Protein AF-A0A9P5THM3-F1 (afdb_monomer)

Foldseek 3Di:
DDDDDDDDDDDDDDDADFWDDPDPPDGDDDDDDDDDDDDDDDDDDDDDDDDDPPPVVCVVVPPPPDDPDPQQQAEDPPAACPPDPQQFAWEDAPSYIGGGHLVLCVLFPVVNVQQVVLCVPPNGADPVRHRYDPDQHPLLVVLSVCVSPPDPCRLVDQDDLVNLVSLLSPCVVCVVRVRVVSVVVSLVSLLVNLVPLVRLLPDALVSLLVSLVSCVVSVSLVSNLSSLVSVLVSLVVVHPHQLVSLQVSLCVVQPVVVVVPPPPDPDVPCVSVNLSSLLSNLSSLLSQLVVQQVVQPPPPPPPDDDDCPPDPDRRRRHDPPDDPLSVLLSVQLQSLQLVVLVVCLVDPDQQDDDPPDDPCCCVVFARVLRVVVSNVLCPDPVLVPDRSNNNLVNLVSSLVSLVVDPCCVDPRHDPRSSVRSSVVSVVVSVVCSSCSSVSRDDPD

Solvent-accessible surface area (backbone atoms only — not comparable to full-atom values): 26745 Å² total; per-residue (Å²): 138,87,86,83,90,86,82,88,80,83,79,81,81,71,90,77,86,85,80,64,73,81,54,101,86,44,87,61,82,79,82,80,85,75,91,84,84,84,85,77,89,79,86,81,83,88,80,87,93,85,81,78,79,77,63,68,82,61,61,81,78,67,80,80,79,72,79,85,66,89,72,82,68,40,70,41,91,86,54,44,49,81,86,43,80,74,37,61,36,24,37,29,37,87,63,34,36,34,32,39,47,64,80,68,39,72,78,33,66,61,61,44,53,51,49,53,49,43,36,72,77,71,40,76,45,34,95,92,48,42,44,70,64,83,87,61,50,63,63,25,49,50,28,44,50,44,68,72,68,54,49,72,66,67,74,68,45,84,77,48,74,67,58,52,50,34,42,52,27,32,42,52,44,22,65,77,60,71,24,64,70,59,32,49,51,41,52,53,49,52,39,54,53,61,67,37,61,69,50,59,73,68,48,50,67,65,55,50,48,55,51,48,52,48,26,60,77,71,66,34,60,72,52,38,53,54,51,46,54,52,51,44,50,44,44,72,68,66,44,95,61,68,37,62,60,48,33,55,55,18,44,59,68,65,45,54,72,78,74,74,60,82,76,74,74,88,57,94,82,48,64,68,58,42,54,52,29,37,45,39,26,14,47,21,51,51,45,45,49,50,58,42,55,62,70,65,52,74,73,88,81,71,90,71,81,93,75,90,69,96,72,77,65,85,69,78,69,75,66,88,87,54,51,72,69,53,49,52,26,48,56,44,23,45,51,44,32,28,53,48,39,54,50,48,61,77,46,66,78,83,63,50,82,27,92,89,50,54,70,65,55,36,65,70,33,29,44,52,40,48,48,53,51,47,50,53,52,63,68,33,68,74,52,65,70,48,60,59,51,46,42,64,60,47,48,52,49,50,42,53,50,57,68,68,31,63,56,49,71,40,94,40,20,57,66,58,26,45,53,44,34,50,47,53,44,52,52,48,44,50,54,51,60,68,45,35,33,66,43,44,51,87,83,123

Organism: Gymnopilus junonius (NCBI:txid109634)

Secondary structure (DSSP, 8-state):
-PPPP---------------EEETTEEPPPP-----------PPPP------SSSSSSSSSSS---------PEEEEEEE-SS-SS--EEEEETTEEEEE-GGGGGG-HHHHHHHHHHHHHH-S--TTS-EE-SS--HHHHHHHHHHHH--HHHHHSPP-HHHHHHHHHHHHHHHHTT-HHHHHHHHHHHHHHHH-HHHHHH--HHHHHHHHHHHHHTT-HHHHHHHHHHHHHHHHTT-S--HHHHHHHHHHHH-GGGGS-TTS---TT-HHHHHHHHHHHHHHHHHHHHHHHHHHS--TT--------S---------TTS-HHHHHHHHHHHHHHHHHHHHHHHSPPPPPPPTTS-HHHIIIIIHHHHHHHHHHHHTSHHHHTS-TT-HHHHHHHHHHHHHH-HHHHTTTS-HHHHHHHHHHHHHHHHHHHHTGGGGTS---

Structure (mmCIF, N/CA/C/O backbone):
data_AF-A0A9P5THM3-F1
#
_entry.id   AF-A0A9P5THM3-F1
#
loop_
_atom_site.group_PDB
_atom_site.id
_atom_site.type_symbol
_atom_site.label_atom_id
_atom_site.label_alt_id
_atom_site.label_comp_id
_atom_site.label_asym_id
_atom_site.label_entity_id
_atom_site.label_seq_id
_atom_site.pdbx_PDB_ins_code
_atom_site.Cartn_x
_atom_site.Cartn_y
_atom_site.Cartn_z
_atom_site.occupancy
_atom_site.B_iso_or_equiv
_atom_site.auth_seq_id
_atom_site.auth_comp_id
_atom_site.auth_asym_id
_atom_site.auth_atom_id
_atom_site.pdbx_PDB_model_num
ATOM 1 N N . MET A 1 1 ? 30.909 -24.709 32.348 1.00 41.38 1 MET A N 1
ATOM 2 C CA . MET A 1 1 ? 29.816 -25.467 31.708 1.00 41.38 1 MET A CA 1
ATOM 3 C C . MET A 1 1 ? 29.179 -24.579 30.653 1.00 41.38 1 MET A C 1
ATOM 5 O O . MET A 1 1 ? 28.672 -23.537 31.047 1.00 41.38 1 MET A O 1
ATOM 9 N N . PRO A 1 2 ? 29.253 -24.905 29.354 1.00 40.16 2 PRO A N 1
ATOM 10 C CA . PRO A 1 2 ? 28.507 -24.186 28.331 1.00 40.16 2 PRO A CA 1
ATOM 11 C C . PRO A 1 2 ? 27.226 -24.954 27.977 1.00 40.16 2 PRO A C 1
ATOM 13 O O . PRO A 1 2 ? 27.255 -26.171 27.797 1.00 40.16 2 PRO A O 1
ATOM 16 N N . VAL A 1 3 ? 26.105 -24.239 27.898 1.00 42.16 3 VAL A N 1
ATOM 17 C CA . VAL A 1 3 ? 24.804 -24.768 27.472 1.00 42.16 3 VAL A CA 1
ATOM 18 C C . VAL A 1 3 ? 24.571 -24.313 26.034 1.00 42.16 3 VAL A C 1
ATOM 20 O O . VAL A 1 3 ? 24.530 -23.117 25.759 1.00 42.16 3 VAL A O 1
ATOM 23 N N . SER A 1 4 ? 24.455 -25.269 25.116 1.00 40.44 4 SER A N 1
ATOM 24 C CA . SER A 1 4 ? 23.992 -25.054 23.742 1.00 40.44 4 SER A CA 1
ATOM 25 C C . SER A 1 4 ? 22.476 -25.258 23.677 1.00 40.44 4 SER A C 1
ATOM 27 O O . SER A 1 4 ? 21.995 -26.206 24.299 1.00 40.44 4 SER A O 1
ATOM 29 N N . PRO A 1 5 ? 21.720 -24.480 22.885 1.00 49.59 5 PRO A N 1
ATOM 30 C CA . PRO A 1 5 ? 20.375 -24.867 22.500 1.00 49.59 5 PRO A CA 1
ATOM 31 C C . PRO A 1 5 ? 20.381 -25.437 21.077 1.00 49.59 5 PRO A C 1
ATOM 33 O O . PRO A 1 5 ? 20.721 -24.765 20.105 1.00 49.59 5 PRO A O 1
ATOM 36 N N . SER A 1 6 ? 19.988 -26.700 20.971 1.00 38.75 6 SER A N 1
ATOM 37 C CA . SER A 1 6 ? 19.608 -27.375 19.736 1.00 38.75 6 SER A CA 1
ATOM 38 C C . SER A 1 6 ? 18.081 -27.426 19.659 1.00 38.75 6 SER A C 1
ATOM 40 O O . SER A 1 6 ? 17.437 -28.130 20.433 1.00 38.75 6 SER A O 1
ATOM 42 N N . SER A 1 7 ? 17.492 -26.694 18.714 1.00 33.75 7 SER A N 1
ATOM 43 C CA . SER A 1 7 ? 16.074 -26.802 18.355 1.00 33.75 7 SER A CA 1
ATOM 44 C C . SER A 1 7 ? 15.938 -27.133 16.867 1.00 33.75 7 SER A C 1
ATOM 46 O O . SER A 1 7 ? 15.854 -26.275 15.993 1.00 33.75 7 SER A O 1
ATOM 48 N N . SER A 1 8 ? 15.925 -28.430 16.569 1.00 32.31 8 SER A N 1
ATOM 49 C CA . SER A 1 8 ? 15.575 -28.987 15.264 1.00 32.31 8 SER A CA 1
ATOM 50 C C . SER A 1 8 ? 14.052 -29.128 15.150 1.00 32.31 8 SER A C 1
ATOM 52 O O . SER A 1 8 ? 13.457 -30.099 15.613 1.00 32.31 8 SER A O 1
ATOM 54 N N . GLY A 1 9 ? 13.410 -28.141 14.522 1.00 33.41 9 GLY A N 1
ATOM 55 C CA . GLY A 1 9 ? 12.002 -28.205 14.127 1.00 33.41 9 GLY A CA 1
ATOM 56 C C . GLY A 1 9 ? 11.819 -29.014 12.839 1.00 33.41 9 GLY A C 1
ATOM 57 O O . GLY A 1 9 ? 12.205 -28.574 11.759 1.00 33.41 9 GLY A O 1
ATOM 58 N N . LEU A 1 10 ? 11.218 -30.201 12.947 1.00 33.00 10 LEU A N 1
ATOM 59 C CA . LEU A 1 10 ? 10.787 -31.020 11.810 1.00 33.00 10 LEU A CA 1
ATOM 60 C C . LEU A 1 10 ? 9.528 -30.415 11.168 1.00 33.00 10 LEU A C 1
ATOM 62 O O . LEU A 1 10 ? 8.414 -30.626 11.647 1.00 33.00 10 LEU A O 1
ATOM 66 N N . PHE A 1 11 ? 9.688 -29.701 10.053 1.00 31.47 11 PHE A N 1
ATOM 67 C CA . PHE A 1 11 ? 8.564 -29.315 9.200 1.00 31.47 11 PHE A CA 1
ATOM 68 C C . PHE A 1 11 ? 8.088 -30.520 8.379 1.00 31.47 11 PHE A C 1
ATOM 70 O O . PHE A 1 11 ? 8.817 -31.064 7.549 1.00 31.47 11 PHE A O 1
ATOM 77 N N . ARG A 1 12 ? 6.836 -30.939 8.596 1.00 31.58 12 ARG A N 1
ATOM 78 C CA . ARG A 1 12 ? 6.149 -31.904 7.729 1.00 31.58 12 ARG A CA 1
ATOM 79 C C . ARG A 1 12 ? 5.820 -31.230 6.395 1.00 31.58 12 ARG A C 1
ATOM 81 O O . ARG A 1 12 ? 4.985 -30.332 6.349 1.00 31.58 12 ARG A O 1
ATOM 88 N N . SER A 1 13 ? 6.444 -31.684 5.310 1.00 34.50 13 SER A N 1
ATOM 89 C CA . SER A 1 13 ? 6.093 -31.256 3.954 1.00 34.50 13 SER A CA 1
ATOM 90 C C . SER A 1 13 ? 4.718 -31.811 3.568 1.00 34.50 13 SER A C 1
ATOM 92 O O . SER A 1 13 ? 4.553 -33.025 3.427 1.00 34.50 13 SER A O 1
ATOM 94 N N . GLY A 1 14 ? 3.730 -30.935 3.394 1.00 42.91 14 GLY A N 1
ATOM 95 C CA . GLY A 1 14 ? 2.465 -31.291 2.752 1.00 42.91 14 GLY A CA 1
ATOM 96 C C . GLY A 1 14 ? 2.653 -31.615 1.259 1.00 42.91 14 GLY A C 1
ATOM 97 O O . GLY A 1 14 ? 3.683 -31.265 0.676 1.00 42.91 14 GLY A O 1
ATOM 98 N N . PRO A 1 15 ? 1.682 -32.290 0.619 1.00 41.41 15 PRO A N 1
ATOM 99 C CA . PRO A 1 15 ? 1.756 -32.634 -0.798 1.00 41.41 15 PRO A CA 1
ATOM 100 C C . PRO A 1 15 ? 1.803 -31.366 -1.665 1.00 41.41 15 PRO A C 1
ATOM 102 O O . PRO A 1 15 ? 0.832 -30.618 -1.755 1.00 41.41 15 PRO A O 1
ATOM 105 N N . THR A 1 16 ? 2.940 -31.128 -2.320 1.00 40.31 16 THR A N 1
ATOM 106 C CA . THR A 1 16 ? 3.125 -30.023 -3.266 1.00 40.31 16 THR A CA 1
ATOM 107 C C . THR A 1 16 ? 2.468 -30.363 -4.604 1.00 40.31 16 THR A C 1
ATOM 109 O O . THR A 1 16 ? 2.769 -31.384 -5.229 1.00 40.31 16 THR A O 1
ATOM 112 N N . ARG A 1 17 ? 1.539 -29.512 -5.058 1.00 46.97 17 ARG A N 1
ATOM 113 C CA . ARG A 1 17 ? 0.965 -29.609 -6.408 1.00 46.97 17 ARG A CA 1
ATOM 114 C C . ARG A 1 17 ? 2.044 -29.247 -7.428 1.00 46.97 17 ARG A C 1
ATOM 116 O O . ARG A 1 17 ? 2.772 -28.277 -7.245 1.00 46.97 17 ARG A O 1
ATOM 123 N N . LYS A 1 18 ? 2.167 -30.051 -8.485 1.00 46.03 18 LYS A N 1
ATOM 124 C CA . LYS A 1 18 ? 3.193 -29.897 -9.522 1.00 46.03 18 LYS A CA 1
ATOM 125 C C . LYS A 1 18 ? 2.528 -29.455 -10.818 1.00 46.03 18 LYS A C 1
ATOM 127 O O . LYS A 1 18 ? 1.709 -30.194 -11.355 1.00 46.03 18 LYS A O 1
ATOM 132 N N . PHE A 1 19 ? 2.920 -28.293 -11.324 1.00 47.31 19 PHE A N 1
ATOM 133 C CA . PHE A 1 19 ? 2.606 -27.853 -12.680 1.00 47.31 19 PHE A CA 1
ATOM 134 C C . PHE A 1 19 ? 3.875 -27.983 -13.527 1.00 47.31 19 PHE A C 1
ATOM 136 O O . PHE A 1 19 ? 4.963 -27.626 -13.074 1.00 47.31 19 PHE A O 1
ATOM 143 N N . ILE A 1 20 ? 3.755 -28.553 -14.727 1.00 47.78 20 ILE A N 1
ATOM 144 C CA . ILE A 1 20 ? 4.859 -28.674 -15.684 1.00 47.78 20 ILE A CA 1
ATOM 145 C C . ILE A 1 20 ? 4.462 -27.866 -16.915 1.00 47.78 20 ILE A C 1
ATOM 147 O O . ILE A 1 20 ? 3.544 -28.250 -17.635 1.00 47.78 20 ILE A O 1
ATOM 151 N N . ILE A 1 21 ? 5.147 -26.748 -17.139 1.00 46.00 21 ILE A N 1
ATOM 152 C CA . ILE A 1 21 ? 5.031 -25.967 -18.371 1.00 46.00 21 ILE A CA 1
ATOM 153 C C . ILE A 1 21 ? 6.048 -26.558 -19.348 1.00 46.00 21 ILE A C 1
ATOM 155 O O . ILE A 1 21 ? 7.246 -26.555 -19.065 1.00 46.00 21 ILE A O 1
ATOM 159 N N . VAL A 1 22 ? 5.560 -27.145 -20.442 1.00 47.09 22 VAL A N 1
ATOM 160 C CA . VAL A 1 22 ? 6.394 -27.871 -21.416 1.00 47.09 22 VAL A CA 1
ATOM 161 C C . VAL A 1 22 ? 6.761 -26.979 -22.612 1.00 47.09 22 VAL A C 1
ATOM 163 O O . VAL A 1 22 ? 7.836 -27.163 -23.173 1.00 47.09 22 VAL A O 1
ATOM 166 N N . ASP A 1 23 ? 5.941 -25.971 -22.947 1.00 42.91 23 ASP A N 1
ATOM 167 C CA . ASP A 1 23 ? 6.238 -24.915 -23.928 1.00 42.91 23 ASP A CA 1
ATOM 168 C C . ASP A 1 23 ? 5.268 -23.711 -23.823 1.00 42.91 23 ASP A C 1
ATOM 170 O O . ASP A 1 23 ? 4.337 -23.706 -23.015 1.00 42.91 23 ASP A O 1
ATOM 174 N N . ALA A 1 24 ? 5.503 -22.700 -24.672 1.00 42.41 24 ALA A N 1
ATOM 175 C CA . ALA A 1 24 ? 4.764 -21.443 -24.823 1.00 42.41 24 ALA A CA 1
ATOM 176 C C . ALA A 1 24 ? 3.246 -21.563 -25.067 1.00 42.41 24 ALA A C 1
ATOM 178 O O . ALA A 1 24 ? 2.521 -20.575 -24.928 1.00 42.41 24 ALA A O 1
ATOM 179 N N . HIS A 1 25 ? 2.751 -22.731 -25.480 1.00 38.75 25 HIS A N 1
ATOM 180 C CA . HIS A 1 25 ? 1.379 -22.896 -25.965 1.00 38.75 25 HIS A CA 1
ATOM 181 C C . HIS A 1 25 ? 0.631 -24.064 -25.315 1.00 38.75 25 HIS A C 1
ATOM 183 O O . HIS A 1 25 ? -0.520 -24.317 -25.669 1.00 38.75 25 HIS A O 1
ATOM 189 N N . THR A 1 26 ? 1.226 -24.743 -24.329 1.00 47.81 26 THR A N 1
ATOM 190 C CA . THR A 1 26 ? 0.615 -25.937 -23.737 1.00 47.81 26 THR A CA 1
ATOM 191 C C . THR A 1 26 ? 0.700 -25.944 -22.209 1.00 47.81 26 THR A C 1
ATOM 193 O O . THR A 1 26 ? 1.660 -26.439 -21.617 1.00 47.81 26 THR A O 1
ATOM 196 N N . ILE A 1 27 ? -0.363 -25.477 -21.545 1.00 47.25 27 ILE A N 1
ATOM 197 C CA . ILE A 1 27 ? -0.626 -25.805 -20.136 1.00 47.25 27 ILE A CA 1
ATOM 198 C C . ILE A 1 27 ? -1.415 -27.119 -20.128 1.00 47.25 27 ILE A C 1
ATOM 200 O O . ILE A 1 27 ? -2.586 -27.143 -20.499 1.00 47.25 27 ILE A O 1
ATOM 204 N N . ARG A 1 28 ? -0.780 -28.236 -19.746 1.00 44.00 28 ARG A N 1
ATOM 205 C CA . ARG A 1 28 ? -1.495 -29.498 -19.488 1.00 44.00 28 ARG A CA 1
ATOM 206 C C . ARG A 1 28 ? -1.683 -29.676 -17.990 1.00 44.00 28 ARG A C 1
ATOM 208 O O . ARG A 1 28 ? -0.711 -29.861 -17.260 1.00 44.00 28 ARG A O 1
ATOM 215 N N . GLU A 1 29 ? -2.931 -29.683 -17.541 1.00 44.16 29 GLU A N 1
ATOM 216 C CA . GLU A 1 29 ? -3.271 -30.242 -16.237 1.00 44.16 29 GLU A CA 1
ATOM 217 C C . GLU A 1 29 ? -3.051 -31.758 -16.286 1.00 44.16 29 GLU A C 1
ATOM 219 O O . GLU A 1 29 ? -3.538 -32.447 -17.185 1.00 44.16 29 GLU A O 1
ATOM 224 N N . VAL A 1 30 ? -2.272 -32.296 -15.347 1.00 44.94 30 VAL A N 1
ATOM 225 C CA . VAL A 1 30 ? -2.117 -33.748 -15.219 1.00 44.94 30 VAL A CA 1
ATOM 226 C C . VAL A 1 30 ? -3.408 -34.286 -14.593 1.00 44.94 30 VAL A C 1
ATOM 228 O O . VAL A 1 30 ? -3.737 -33.863 -13.482 1.00 44.94 30 VAL A O 1
ATOM 231 N N . PRO A 1 31 ? -4.144 -35.209 -15.244 1.00 42.47 31 PRO A N 1
ATOM 232 C CA . PRO A 1 31 ? -5.375 -35.741 -14.679 1.00 42.47 31 PRO A CA 1
ATOM 233 C C . PRO A 1 31 ? -5.069 -36.488 -13.383 1.00 42.47 31 PRO A C 1
ATOM 235 O O . PRO A 1 31 ? -4.298 -37.453 -13.371 1.00 42.47 31 PRO A O 1
ATOM 238 N N . PHE A 1 32 ? -5.693 -36.053 -12.291 1.00 43.22 32 PHE A N 1
ATOM 239 C CA . PHE A 1 32 ? -5.722 -36.814 -11.051 1.00 43.22 32 PHE A CA 1
ATOM 240 C C . PHE A 1 32 ? -6.515 -38.098 -11.315 1.00 43.22 32 PHE A C 1
ATOM 242 O O . PHE A 1 32 ? -7.720 -38.061 -11.565 1.00 43.22 32 PHE A O 1
ATOM 249 N N . LYS A 1 33 ? -5.835 -39.248 -11.311 1.00 46.22 33 LYS A N 1
ATOM 250 C CA . LYS A 1 33 ? -6.515 -40.540 -11.366 1.00 46.22 33 LYS A CA 1
ATOM 251 C C . LYS A 1 33 ? -7.290 -40.763 -10.064 1.00 46.22 33 LYS A C 1
ATOM 253 O O . LYS A 1 33 ? -6.694 -40.988 -9.018 1.00 46.22 33 LYS A O 1
ATOM 258 N N . GLN A 1 34 ? -8.607 -40.782 -10.247 1.00 42.38 34 GLN A N 1
ATOM 259 C CA . GLN A 1 34 ? -9.577 -41.714 -9.673 1.00 42.38 34 GLN A CA 1
ATOM 260 C C . GLN A 1 34 ? -10.192 -41.368 -8.306 1.00 42.38 34 GLN A C 1
ATOM 262 O O . GLN A 1 34 ? -9.641 -41.623 -7.239 1.00 42.38 34 GLN A O 1
ATOM 267 N N . GLU A 1 35 ? -11.409 -40.827 -8.414 1.00 42.38 35 GLU A N 1
ATOM 268 C CA . GLU A 1 35 ? -12.502 -40.884 -7.446 1.00 42.38 35 GLU A CA 1
ATOM 269 C C . GLU A 1 35 ? -12.909 -42.329 -7.110 1.00 42.38 35 GLU A C 1
ATOM 271 O O . GLU A 1 35 ? -13.169 -43.114 -8.016 1.00 42.38 35 GLU A O 1
ATOM 276 N N . GLU A 1 36 ? -13.108 -42.606 -5.822 1.00 38.41 36 GLU A N 1
ATOM 277 C CA . GLU A 1 36 ? -14.159 -43.464 -5.246 1.00 38.41 36 GLU A CA 1
ATOM 278 C C . GLU A 1 36 ? -14.437 -42.871 -3.844 1.00 38.41 36 GLU A C 1
ATOM 280 O O . GLU A 1 36 ? -13.500 -42.542 -3.129 1.00 38.41 36 GLU A O 1
ATOM 285 N N . ALA A 1 37 ? -15.636 -42.613 -3.329 1.00 38.38 37 ALA A N 1
ATOM 286 C CA . ALA A 1 37 ? -17.004 -42.820 -3.757 1.00 38.38 37 ALA A CA 1
ATOM 287 C C . ALA A 1 37 ? -17.867 -41.736 -3.067 1.00 38.38 37 ALA A C 1
ATOM 289 O O . ALA A 1 37 ? -17.711 -41.482 -1.871 1.00 38.38 37 ALA A O 1
ATOM 290 N N . ARG A 1 38 ? -18.787 -41.088 -3.797 1.00 37.31 38 ARG A N 1
ATOM 291 C CA . ARG A 1 38 ? -19.761 -40.139 -3.223 1.00 37.31 38 ARG A CA 1
ATOM 292 C C . ARG A 1 38 ? -21.106 -40.815 -2.964 1.00 37.31 38 ARG A C 1
ATOM 294 O O . ARG A 1 38 ? -21.722 -41.394 -3.857 1.00 37.31 38 ARG A O 1
ATOM 301 N N . SER A 1 39 ? -21.583 -40.677 -1.733 1.00 40.25 39 SER A N 1
ATOM 302 C CA . SER A 1 39 ? -22.856 -41.205 -1.245 1.00 40.25 39 SER A CA 1
ATOM 303 C C . SER A 1 39 ? -24.051 -40.347 -1.685 1.00 40.25 39 SER A C 1
ATOM 305 O O . SER A 1 39 ? -24.168 -39.180 -1.331 1.00 40.25 39 SER A O 1
ATOM 307 N N . LYS A 1 40 ? -24.943 -40.982 -2.452 1.00 48.38 40 LYS A N 1
ATOM 308 C CA . LYS A 1 40 ? -26.410 -40.829 -2.560 1.00 48.38 40 LYS A CA 1
ATOM 309 C C . LYS A 1 40 ? -27.075 -39.530 -2.041 1.00 48.38 40 LYS A C 1
ATOM 311 O O . LYS A 1 40 ? -27.345 -39.370 -0.856 1.00 48.38 40 LYS A O 1
ATOM 316 N N . LYS A 1 41 ? -27.484 -38.703 -3.014 1.00 45.75 41 LYS A N 1
ATOM 317 C CA . LYS A 1 41 ? -28.851 -38.191 -3.282 1.00 45.75 41 LYS A CA 1
ATOM 318 C C . LYS A 1 41 ? -29.805 -38.110 -2.066 1.00 45.75 41 LYS A C 1
ATOM 320 O O . LYS A 1 41 ? -30.413 -39.109 -1.691 1.00 45.75 41 LYS A O 1
ATOM 325 N N . ARG A 1 42 ? -30.025 -36.898 -1.536 1.00 45.81 42 ARG A N 1
ATOM 326 C CA . ARG A 1 42 ? -31.244 -36.541 -0.785 1.00 45.81 42 ARG A CA 1
ATOM 327 C C . ARG A 1 42 ? -32.123 -35.626 -1.636 1.00 45.81 42 ARG A C 1
ATOM 329 O O . ARG A 1 42 ? -31.643 -34.689 -2.266 1.00 45.81 42 ARG A O 1
ATOM 336 N N . GLN A 1 43 ? -33.398 -35.983 -1.665 1.00 44.41 43 GLN A N 1
ATOM 337 C CA . GLN A 1 43 ? -34.512 -35.336 -2.342 1.00 44.41 43 GLN A CA 1
ATOM 338 C C . GLN A 1 43 ? -34.886 -34.057 -1.579 1.00 44.41 43 GLN A C 1
ATOM 340 O O . GLN A 1 43 ? -35.022 -34.096 -0.357 1.00 44.41 43 GLN A O 1
ATOM 345 N N . ARG A 1 44 ? -34.990 -32.926 -2.283 1.00 46.91 44 ARG A N 1
ATOM 346 C CA . ARG A 1 44 ? -35.413 -31.642 -1.712 1.00 46.91 44 ARG A CA 1
ATOM 347 C C . ARG A 1 44 ? -36.928 -31.532 -1.867 1.00 46.91 44 ARG A C 1
ATOM 349 O O . ARG A 1 44 ? -37.428 -31.640 -2.981 1.00 46.91 44 ARG A O 1
ATOM 356 N N . VAL A 1 45 ? -37.610 -31.388 -0.737 1.00 49.19 45 VAL A N 1
ATOM 357 C CA . VAL A 1 45 ? -39.022 -31.016 -0.636 1.00 49.19 45 VAL A CA 1
ATOM 358 C C . VAL A 1 45 ? -39.097 -29.504 -0.848 1.00 49.19 45 VAL A C 1
ATOM 360 O O . VAL A 1 45 ? -38.359 -28.755 -0.205 1.00 49.19 45 VAL A O 1
ATOM 363 N N . GLU A 1 46 ? -39.915 -29.088 -1.807 1.00 59.91 46 GLU A N 1
ATOM 364 C CA . GLU A 1 46 ? -40.362 -27.710 -1.990 1.00 59.91 46 GLU A CA 1
ATOM 365 C C . GLU A 1 46 ? -41.627 -27.541 -1.155 1.00 59.91 46 GLU A C 1
ATOM 367 O O . GLU A 1 46 ? -42.604 -28.223 -1.435 1.00 59.91 46 GLU A O 1
ATOM 372 N N . GLU A 1 47 ? -41.611 -26.671 -0.147 1.00 51.44 47 GLU A N 1
ATOM 373 C CA . GLU A 1 47 ? -42.835 -26.164 0.473 1.00 51.44 47 GLU A CA 1
ATOM 374 C C . GLU A 1 47 ? -42.584 -24.771 1.081 1.00 51.44 47 GLU A C 1
ATOM 376 O O . GLU A 1 47 ? -41.644 -24.560 1.847 1.00 51.44 47 GLU A O 1
ATOM 381 N N . GLU A 1 48 ? -43.454 -23.849 0.660 1.00 46.22 48 GLU A N 1
ATOM 382 C CA . GLU A 1 48 ? -43.966 -22.672 1.374 1.00 46.22 48 GLU A CA 1
ATOM 383 C C . GLU A 1 48 ? -43.044 -21.458 1.583 1.00 46.22 48 GLU A C 1
ATOM 385 O O . GLU A 1 48 ? -42.353 -21.283 2.585 1.00 46.22 48 GLU A O 1
ATOM 390 N N . ALA A 1 49 ? -43.145 -20.532 0.626 1.00 48.16 49 ALA A N 1
ATOM 391 C CA . ALA A 1 49 ? -42.696 -19.153 0.732 1.00 48.16 49 ALA A CA 1
ATOM 392 C C . ALA A 1 49 ? -43.919 -18.225 0.737 1.00 48.16 49 ALA A C 1
ATOM 394 O O . ALA A 1 49 ? -44.275 -17.721 -0.313 1.00 48.16 49 ALA A O 1
ATOM 395 N N . ASP A 1 50 ? -44.550 -18.023 1.899 1.00 52.28 50 ASP A N 1
ATOM 396 C CA . ASP A 1 50 ? -45.586 -16.993 2.109 1.00 52.28 50 ASP A CA 1
ATOM 397 C C . ASP A 1 50 ? -45.732 -16.665 3.613 1.00 52.28 50 ASP A C 1
ATOM 399 O O . ASP A 1 50 ? -46.776 -16.918 4.206 1.00 52.28 50 ASP A O 1
ATOM 403 N N . ASN A 1 51 ? -44.679 -16.159 4.289 1.00 49.19 51 ASN A N 1
ATOM 404 C CA . ASN A 1 51 ? -44.857 -15.546 5.629 1.00 49.19 51 ASN A CA 1
ATOM 405 C C . ASN A 1 51 ? -43.681 -14.704 6.196 1.00 49.19 51 ASN A C 1
ATOM 407 O O . ASN A 1 51 ? -43.328 -14.836 7.368 1.00 49.19 51 ASN A O 1
ATOM 411 N N . VAL A 1 52 ? -43.005 -13.859 5.402 1.00 51.19 52 VAL A N 1
ATOM 412 C CA . VAL A 1 52 ? -41.748 -13.201 5.863 1.00 51.19 52 VAL A CA 1
ATOM 413 C C . VAL A 1 52 ? -41.891 -11.724 6.279 1.00 51.19 52 VAL A C 1
ATOM 415 O O . VAL A 1 52 ? -40.985 -11.194 6.924 1.00 51.19 52 VAL A O 1
ATOM 418 N N . GLU A 1 53 ? -43.010 -11.040 6.018 1.00 50.12 53 GLU A N 1
ATOM 419 C CA . GLU A 1 53 ? -43.098 -9.593 6.308 1.00 50.12 53 GLU A CA 1
ATOM 420 C C . GLU A 1 53 ? -43.653 -9.204 7.691 1.00 50.12 53 GLU A C 1
ATOM 422 O O . GLU A 1 53 ? -43.337 -8.114 8.166 1.00 50.12 53 GLU A O 1
ATOM 427 N N . GLU A 1 54 ? -44.350 -10.080 8.424 1.00 46.78 54 GLU A N 1
ATOM 428 C CA . GLU A 1 54 ? -44.963 -9.697 9.716 1.00 46.78 54 GLU A CA 1
ATOM 429 C C . GLU A 1 54 ? -44.094 -10.001 10.964 1.00 46.78 54 GLU A C 1
ATOM 431 O O . GLU A 1 54 ? -44.354 -9.526 12.071 1.00 46.78 54 GLU A O 1
ATOM 436 N N . GLU A 1 55 ? -42.985 -10.729 10.801 1.00 46.25 55 GLU A N 1
ATOM 437 C CA . GLU A 1 55 ? -42.082 -11.129 11.898 1.00 46.25 55 GLU A CA 1
ATOM 438 C C . GLU A 1 55 ? -40.980 -10.097 12.224 1.00 46.25 55 GLU A C 1
ATOM 440 O O . GLU A 1 55 ? -40.289 -10.220 13.240 1.00 46.25 55 GLU A O 1
ATOM 445 N N . ARG A 1 56 ? -40.793 -9.053 11.400 1.00 49.53 56 ARG A N 1
ATOM 446 C CA . ARG A 1 56 ? -39.739 -8.043 11.630 1.00 49.53 56 ARG A CA 1
ATOM 447 C C . ARG A 1 56 ? -40.104 -6.976 12.660 1.00 49.53 56 ARG A C 1
ATOM 449 O O . ARG A 1 56 ? -39.200 -6.430 13.284 1.00 49.53 56 ARG A O 1
ATOM 456 N N . SER A 1 57 ? -41.389 -6.742 12.930 1.00 47.84 57 SER A N 1
ATOM 457 C CA . SER A 1 57 ? -41.801 -5.705 13.891 1.00 47.84 57 SER A CA 1
ATOM 458 C C . SER A 1 57 ? -41.889 -6.186 15.350 1.00 47.84 57 SER A C 1
ATOM 460 O O . SER A 1 57 ? -42.067 -5.369 16.249 1.00 47.84 57 SER A O 1
ATOM 462 N N . LYS A 1 58 ? -41.716 -7.492 15.621 1.00 44.38 58 LYS A N 1
ATOM 463 C CA . LYS A 1 58 ? -41.729 -8.074 16.985 1.00 44.38 58 LYS A CA 1
ATOM 464 C C . LYS A 1 58 ? -40.343 -8.476 17.519 1.00 44.38 58 LYS A C 1
ATOM 466 O O . LYS A 1 58 ? -40.238 -8.872 18.679 1.00 44.38 58 LYS A O 1
ATOM 471 N N . LYS A 1 59 ? -39.270 -8.347 16.724 1.00 44.88 59 LYS A N 1
ATOM 472 C CA . LYS A 1 59 ? -37.904 -8.758 17.121 1.00 44.88 59 LYS A CA 1
ATOM 473 C C . LYS A 1 59 ? -37.109 -7.711 17.912 1.00 44.88 59 LYS A C 1
ATOM 475 O O . LYS A 1 59 ? -36.217 -8.108 18.649 1.00 44.88 59 LYS A O 1
ATOM 480 N N . ASN A 1 60 ? -37.496 -6.433 17.897 1.00 43.56 60 ASN A N 1
ATOM 481 C CA . ASN A 1 60 ? -36.850 -5.417 18.750 1.00 43.56 60 ASN A CA 1
ATOM 482 C C . ASN A 1 60 ? -37.391 -5.359 20.190 1.00 43.56 60 ASN A C 1
ATOM 484 O O . ASN A 1 60 ? -36.766 -4.746 21.043 1.00 43.56 60 ASN A O 1
ATOM 488 N N . SER A 1 61 ? -38.516 -6.018 20.493 1.00 43.56 61 SER A N 1
ATOM 489 C CA . SER A 1 61 ? -39.128 -5.987 21.835 1.00 43.56 61 SER A CA 1
ATOM 490 C C . SER A 1 61 ? -38.764 -7.189 22.720 1.00 43.56 61 SER A C 1
ATOM 492 O O . SER A 1 61 ? -39.131 -7.201 23.891 1.00 43.56 61 SER A O 1
ATOM 494 N N . ARG A 1 62 ? -38.071 -8.213 22.199 1.00 43.28 62 ARG A N 1
ATOM 495 C CA . ARG A 1 62 ? -37.754 -9.451 22.944 1.00 43.28 62 ARG A CA 1
ATOM 496 C C . ARG A 1 62 ? -36.311 -9.541 23.459 1.00 43.28 62 ARG A C 1
ATOM 498 O O . ARG A 1 62 ? -35.938 -10.584 23.979 1.00 43.28 62 ARG A O 1
ATOM 505 N N . PHE A 1 63 ? -35.507 -8.481 23.345 1.00 48.03 63 PHE A N 1
ATOM 506 C CA . PHE A 1 63 ? -34.076 -8.547 23.678 1.00 48.03 63 PHE A CA 1
ATOM 507 C C . PHE A 1 63 ? -33.714 -8.289 25.154 1.00 48.03 63 PHE A C 1
ATOM 509 O O . PHE A 1 63 ? -32.549 -8.418 25.499 1.00 48.03 63 PHE A O 1
ATOM 516 N N . PHE A 1 64 ? -34.657 -7.975 26.052 1.00 51.28 64 PHE A N 1
ATOM 517 C CA . PHE A 1 64 ? -34.323 -7.697 27.463 1.00 51.28 64 PHE A CA 1
ATOM 518 C C . PHE A 1 64 ? -35.325 -8.288 28.468 1.00 51.28 64 PHE A C 1
ATOM 520 O O . PHE A 1 64 ? -35.900 -7.611 29.311 1.00 51.28 64 PHE A O 1
ATOM 527 N N . SER A 1 65 ? -35.522 -9.602 28.408 1.00 45.56 65 SER A N 1
ATOM 528 C CA . SER A 1 65 ? -35.897 -10.374 29.602 1.00 45.56 65 SER A CA 1
ATOM 529 C C . SER A 1 65 ? -34.910 -11.520 29.741 1.00 45.56 65 SER A C 1
ATOM 531 O O . SER A 1 65 ? -35.229 -12.679 29.495 1.00 45.56 65 SER A O 1
ATOM 533 N N . LEU A 1 66 ? -33.662 -11.158 30.040 1.00 49.34 66 LEU A N 1
ATOM 534 C CA . LEU A 1 66 ? -32.660 -12.110 30.487 1.00 49.34 66 LEU A CA 1
ATOM 535 C C . LEU A 1 66 ? -32.970 -12.441 31.943 1.00 49.34 66 LEU A C 1
ATOM 537 O O . LEU A 1 66 ? -33.048 -11.545 32.783 1.00 49.34 66 LEU A O 1
ATOM 541 N N . ASN A 1 67 ? -33.165 -13.731 32.208 1.00 45.72 67 ASN A N 1
ATOM 542 C CA . ASN A 1 67 ? -33.094 -14.286 33.548 1.00 45.72 67 ASN A CA 1
ATOM 543 C C . ASN A 1 67 ? -31.816 -13.764 34.212 1.00 45.72 67 ASN A C 1
ATOM 545 O O . ASN A 1 67 ? -30.718 -13.975 33.698 1.00 45.72 67 ASN A O 1
ATOM 549 N N . THR A 1 68 ? -31.978 -13.073 35.333 1.00 56.53 68 THR A N 1
ATOM 550 C CA . THR A 1 68 ? -30.926 -12.667 36.263 1.00 56.53 68 THR A CA 1
ATOM 551 C C . THR A 1 68 ? -30.364 -13.907 36.959 1.00 56.53 68 THR A C 1
ATOM 553 O O . THR A 1 68 ? -30.555 -14.117 38.153 1.00 56.53 68 THR A O 1
ATOM 556 N N . GLU A 1 69 ? -29.709 -14.784 36.199 1.00 67.25 69 GLU A N 1
ATOM 557 C CA . GLU A 1 69 ? -28.696 -15.643 36.799 1.00 67.25 69 GLU A CA 1
ATOM 558 C C . GLU A 1 69 ? -27.541 -14.740 37.240 1.00 67.25 69 GLU A C 1
ATOM 560 O O . GLU A 1 69 ? -27.189 -13.777 36.557 1.00 67.25 69 GLU A O 1
ATOM 565 N N . ASP A 1 70 ? -27.035 -15.007 38.438 1.00 77.31 70 ASP A N 1
ATOM 566 C CA . ASP A 1 70 ? -26.035 -14.225 39.163 1.00 77.31 70 ASP A CA 1
ATOM 567 C C . ASP A 1 70 ? -24.670 -14.333 38.455 1.00 77.31 70 ASP A C 1
ATOM 569 O O . ASP A 1 70 ? -23.780 -15.079 38.863 1.00 77.31 70 ASP A O 1
ATOM 573 N N . VAL A 1 71 ? -24.534 -13.676 37.299 1.00 80.50 71 VAL A N 1
ATOM 574 C CA . VAL A 1 71 ? -23.284 -13.630 36.536 1.00 80.50 71 VAL A CA 1
ATOM 575 C C . VAL A 1 71 ? -22.314 -12.735 37.297 1.00 80.50 71 VAL A C 1
ATOM 577 O O . VAL A 1 71 ? -22.532 -11.529 37.429 1.00 80.50 71 VAL A O 1
ATOM 580 N N . SER A 1 72 ? -21.230 -13.328 37.798 1.00 88.81 72 SER A N 1
ATOM 581 C CA . SER A 1 72 ? -20.167 -12.597 38.481 1.00 88.81 72 SER A CA 1
ATOM 582 C C . SER A 1 72 ? -19.510 -11.610 37.516 1.00 88.81 72 SER A C 1
ATOM 584 O O . SER A 1 72 ? -18.769 -12.020 36.622 1.00 88.81 72 SER A O 1
ATOM 586 N N . LEU A 1 73 ? -19.774 -10.316 37.698 1.00 94.12 73 LEU A N 1
ATOM 587 C CA . LEU A 1 73 ? -19.150 -9.257 36.906 1.00 94.12 73 LEU A CA 1
ATOM 588 C C . LEU A 1 73 ? -17.638 -9.227 37.165 1.00 94.12 73 LEU A C 1
ATOM 590 O O . LEU A 1 73 ? -17.194 -9.164 38.315 1.00 94.12 73 LEU A O 1
ATOM 594 N N . GLN A 1 74 ? -16.842 -9.250 36.098 1.00 96.50 74 GLN A N 1
ATOM 595 C CA . GLN A 1 74 ? -15.388 -9.149 36.186 1.00 96.50 74 GLN A CA 1
ATOM 596 C C . GLN A 1 74 ? -14.982 -7.676 36.277 1.00 96.50 74 GLN A C 1
ATOM 598 O O . GLN A 1 74 ? -15.421 -6.862 35.478 1.00 96.50 74 GLN A O 1
ATOM 603 N N . ARG A 1 75 ? -14.127 -7.295 37.227 1.00 97.12 75 ARG A N 1
ATOM 604 C CA . ARG A 1 75 ? -13.597 -5.921 37.296 1.00 97.12 75 ARG A CA 1
ATOM 605 C C . ARG A 1 75 ? -12.444 -5.750 36.309 1.00 97.12 75 ARG A C 1
ATOM 607 O O . ARG A 1 75 ? -11.591 -6.634 36.214 1.00 97.12 75 ARG A O 1
ATOM 614 N N . ASP A 1 76 ? -12.407 -4.630 35.593 1.00 97.69 76 ASP A N 1
ATOM 615 C CA . ASP A 1 76 ? -11.281 -4.314 34.714 1.00 97.69 76 ASP A CA 1
ATOM 616 C C . ASP A 1 76 ? -9.999 -4.072 35.526 1.00 97.69 76 ASP A C 1
ATOM 618 O O . ASP A 1 76 ? -10.018 -3.381 36.541 1.00 97.69 76 ASP A O 1
ATOM 622 N N . SER A 1 77 ? -8.870 -4.635 35.099 1.00 96.25 77 SER A N 1
ATOM 623 C CA . SER A 1 77 ? -7.620 -4.522 35.860 1.00 96.25 77 SER A CA 1
ATOM 624 C C . SER A 1 77 ? -6.953 -3.151 35.755 1.00 96.25 77 SER A C 1
ATOM 626 O O . SER A 1 77 ? -6.167 -2.806 36.632 1.00 96.25 77 SER A O 1
ATOM 628 N N . ALA A 1 78 ? -7.208 -2.397 34.683 1.00 94.75 78 ALA A N 1
ATOM 629 C CA . ALA A 1 78 ? -6.542 -1.124 34.416 1.00 94.75 78 ALA A CA 1
ATOM 630 C C . ALA A 1 78 ? -7.397 0.079 34.835 1.00 94.75 78 ALA A C 1
ATOM 632 O O . ALA A 1 78 ? -6.865 1.074 35.318 1.00 94.75 78 ALA A O 1
ATOM 633 N N . PHE A 1 79 ? -8.720 -0.017 34.680 1.00 94.19 79 PHE A N 1
ATOM 634 C CA . PHE A 1 79 ? -9.642 1.110 34.844 1.00 94.19 79 PHE A CA 1
ATOM 635 C C . PHE A 1 79 ? -10.697 0.889 35.938 1.00 94.19 79 PHE A C 1
ATOM 637 O O . PHE A 1 79 ? -11.837 1.358 35.843 1.00 94.19 79 PHE A O 1
ATOM 644 N N . PHE A 1 80 ? -10.321 0.176 36.999 1.00 93.81 80 PHE A N 1
ATOM 645 C CA . PHE A 1 80 ? -11.126 0.052 38.211 1.00 93.81 80 PHE A CA 1
ATOM 646 C C . PHE A 1 80 ? -10.439 0.768 39.378 1.00 93.81 80 PHE A C 1
ATOM 648 O O . PHE A 1 80 ? -9.637 0.185 40.110 1.00 93.81 80 PHE A O 1
ATOM 655 N N . PHE A 1 81 ? -10.755 2.053 39.563 1.00 92.94 81 PHE A N 1
ATOM 656 C CA . PHE A 1 81 ? -10.137 2.893 40.594 1.00 92.94 81 PHE A CA 1
ATOM 657 C C . PHE A 1 81 ? -10.702 2.574 41.989 1.00 92.94 81 PHE A C 1
ATOM 659 O O . PHE A 1 81 ? -11.571 3.271 42.515 1.00 92.94 81 PHE A O 1
ATOM 666 N N . HIS A 1 82 ? -10.230 1.476 42.589 1.00 88.69 82 HIS A N 1
ATOM 667 C CA . HIS A 1 82 ? -10.666 1.010 43.910 1.00 88.69 82 HIS A CA 1
ATOM 668 C C . HIS A 1 82 ? -10.504 2.075 44.994 1.00 88.69 82 HIS A C 1
ATOM 670 O O . HIS A 1 82 ? -11.437 2.317 45.756 1.00 88.69 82 HIS A O 1
ATOM 676 N N . GLU A 1 83 ? -9.332 2.701 45.024 1.00 91.19 83 GLU A N 1
ATOM 677 C CA . GLU A 1 83 ? -8.896 3.591 46.100 1.00 91.19 83 GLU A CA 1
ATOM 678 C C . GLU A 1 83 ? -9.367 5.035 45.912 1.00 91.19 83 GLU A C 1
ATOM 680 O O . GLU A 1 83 ? -9.349 5.813 46.862 1.00 91.19 83 GLU A O 1
ATOM 685 N N . ASP A 1 84 ? -9.818 5.394 44.708 1.00 95.12 84 ASP A N 1
ATOM 686 C CA . ASP A 1 84 ? -10.292 6.742 44.430 1.00 95.12 84 ASP A CA 1
ATOM 687 C C . ASP A 1 84 ? -11.771 6.876 44.815 1.00 95.12 84 ASP A C 1
ATOM 689 O O . ASP A 1 84 ? -12.664 6.272 44.204 1.00 95.12 84 ASP A O 1
ATOM 693 N N . GLU A 1 85 ? -12.034 7.646 45.869 1.00 94.31 85 GLU A N 1
ATOM 694 C CA . GLU A 1 85 ? -13.388 7.974 46.322 1.00 94.31 85 GLU A CA 1
ATOM 695 C C . GLU A 1 85 ? -14.099 8.940 45.366 1.00 94.31 85 GLU A C 1
ATOM 697 O O . GLU A 1 85 ? -15.329 8.991 45.350 1.00 94.31 85 GLU A O 1
ATOM 702 N N . THR A 1 86 ? -13.349 9.683 44.544 1.00 95.88 86 THR A N 1
ATOM 703 C CA . THR A 1 86 ? -13.921 10.628 43.577 1.00 95.88 86 THR A CA 1
ATOM 704 C C . THR A 1 86 ? -14.430 9.929 42.314 1.00 95.88 86 THR A C 1
ATOM 706 O O . THR A 1 86 ? -15.290 10.465 41.613 1.00 95.88 86 THR A O 1
ATOM 709 N N . ALA A 1 87 ? -13.980 8.697 42.049 1.00 96.56 87 ALA A N 1
ATOM 710 C CA . ALA A 1 87 ? -14.552 7.833 41.023 1.00 96.56 87 ALA A CA 1
ATOM 711 C C . ALA A 1 87 ? -15.901 7.267 41.506 1.00 96.56 87 ALA A C 1
ATOM 713 O O . ALA A 1 87 ? -15.969 6.263 42.211 1.00 96.56 87 ALA A O 1
ATOM 714 N N . ASN A 1 88 ? -16.999 7.922 41.143 1.00 96.00 88 ASN A N 1
ATOM 715 C CA . ASN A 1 88 ? -18.346 7.621 41.637 1.00 96.00 88 ASN A CA 1
ATOM 716 C C . ASN A 1 88 ? -19.250 6.905 40.616 1.00 96.00 88 ASN A C 1
ATOM 718 O O . ASN A 1 88 ? -20.376 6.540 40.962 1.00 96.00 88 ASN A O 1
ATOM 722 N N . VAL A 1 89 ? -18.782 6.682 39.382 1.00 97.62 89 VAL A N 1
ATOM 723 C CA . VAL A 1 89 ? -19.595 6.097 38.307 1.00 97.62 89 VAL A CA 1
ATOM 724 C C . VAL A 1 89 ? -19.178 4.661 38.015 1.00 97.62 89 VAL A C 1
ATOM 726 O O . VAL A 1 89 ? -18.022 4.398 37.684 1.00 97.62 89 VAL A O 1
ATOM 729 N N . TYR A 1 90 ? -20.142 3.740 38.079 1.00 97.75 90 TYR A N 1
ATOM 730 C CA . TYR A 1 90 ? -19.955 2.332 37.722 1.00 97.75 90 TYR A CA 1
ATOM 731 C C . TYR A 1 90 ? -20.564 2.049 36.353 1.00 97.75 90 TYR A C 1
ATOM 733 O O . TYR A 1 90 ? -21.774 2.196 36.173 1.00 97.75 90 TYR A O 1
ATOM 741 N N . ILE A 1 91 ? -19.732 1.624 35.404 1.00 97.31 91 ILE A N 1
ATOM 742 C CA . ILE A 1 91 ? -20.132 1.312 34.026 1.00 97.31 91 ILE A CA 1
ATOM 743 C C . ILE A 1 91 ? -19.834 -0.152 33.749 1.00 97.31 91 ILE A C 1
ATOM 745 O O . ILE A 1 91 ? -18.751 -0.638 34.052 1.00 97.31 91 ILE A O 1
ATOM 749 N N . CYS A 1 92 ? -20.785 -0.854 33.151 1.00 96.25 92 CYS A N 1
ATOM 750 C CA . CYS A 1 92 ? -20.637 -2.235 32.731 1.00 96.25 92 CYS A CA 1
ATOM 751 C C . CYS A 1 92 ? -20.666 -2.304 31.199 1.00 96.25 92 CYS A C 1
ATOM 753 O O . CYS A 1 92 ? -21.643 -1.895 30.566 1.00 96.25 92 CYS A O 1
ATOM 755 N N . VAL A 1 93 ? -19.580 -2.807 30.613 1.00 96.00 93 VAL A N 1
ATOM 756 C CA . VAL A 1 93 ? -19.461 -3.094 29.178 1.00 96.00 93 VAL A CA 1
ATOM 757 C C . VAL A 1 93 ? -19.239 -4.590 29.035 1.00 96.00 93 VAL A C 1
ATOM 759 O O . VAL A 1 93 ? -18.294 -5.135 29.603 1.00 96.00 93 VAL A O 1
ATOM 762 N N . GLU A 1 94 ? -20.138 -5.251 28.306 1.00 93.88 94 GLU A N 1
ATOM 763 C CA . GLU A 1 94 ? -20.213 -6.716 28.252 1.00 93.88 94 GLU A CA 1
ATOM 764 C C . GLU A 1 94 ? -20.334 -7.306 29.674 1.00 93.88 94 GLU A C 1
ATOM 766 O O . GLU A 1 94 ? -21.296 -7.002 30.380 1.00 93.88 94 GLU A O 1
ATOM 771 N N . GLU A 1 95 ? -19.374 -8.122 30.110 1.00 94.69 95 GLU A N 1
ATOM 772 C CA . GLU A 1 95 ? -19.313 -8.710 31.460 1.00 94.69 95 GLU A CA 1
ATOM 773 C C . GLU A 1 95 ? -18.271 -8.019 32.357 1.00 94.69 95 GLU A C 1
ATOM 775 O O . GLU A 1 95 ? -17.985 -8.481 33.463 1.00 94.69 95 GLU A O 1
ATOM 780 N N . THR A 1 96 ? -17.705 -6.899 31.889 1.00 96.50 96 THR A N 1
ATOM 781 C CA . THR A 1 96 ? -16.641 -6.175 32.588 1.00 96.50 96 THR A CA 1
ATOM 782 C C . THR A 1 96 ? -17.161 -4.893 33.234 1.00 96.50 96 THR A C 1
ATOM 784 O O . THR A 1 96 ? -17.841 -4.082 32.602 1.00 96.50 96 THR A O 1
ATOM 787 N N . LEU A 1 97 ? -16.827 -4.703 34.507 1.00 97.12 97 LEU A N 1
ATOM 788 C CA . LEU A 1 97 ? -17.175 -3.551 35.322 1.00 97.12 97 LEU A CA 1
ATOM 789 C C . LEU A 1 97 ? -16.002 -2.567 35.393 1.00 97.12 97 LEU A C 1
ATOM 791 O O . LEU A 1 97 ? -14.863 -2.947 35.664 1.00 97.12 97 LEU A O 1
ATOM 795 N N . PHE A 1 98 ? -16.324 -1.294 35.217 1.00 97.81 98 PHE A N 1
ATOM 796 C CA . PHE A 1 98 ? -15.436 -0.144 35.286 1.00 97.81 98 PHE A CA 1
ATOM 797 C C . PHE A 1 98 ? -15.924 0.796 36.383 1.00 97.81 98 PHE A C 1
ATOM 799 O O . PHE A 1 98 ? -17.132 0.961 36.566 1.00 97.81 98 PHE A O 1
ATOM 806 N N . LYS A 1 99 ? -14.992 1.445 37.080 1.00 97.69 99 LYS A N 1
ATOM 807 C CA . LYS A 1 99 ? -15.291 2.482 38.073 1.00 97.69 99 LYS A CA 1
ATOM 808 C C . LYS A 1 99 ? -14.506 3.727 37.686 1.00 97.69 99 LYS A C 1
ATOM 810 O O . LYS A 1 99 ? -13.284 3.682 37.761 1.00 97.69 99 LYS A O 1
ATOM 815 N N . ILE A 1 100 ? -15.180 4.790 37.242 1.00 97.56 100 ILE A N 1
ATOM 816 C CA . ILE A 1 100 ? -14.551 5.989 36.657 1.00 97.56 100 ILE A CA 1
ATOM 817 C C . ILE A 1 100 ? -15.085 7.295 37.266 1.00 97.56 100 ILE A C 1
ATOM 819 O O . ILE A 1 100 ? -16.079 7.301 37.994 1.00 97.56 100 ILE A O 1
ATOM 823 N N . HIS A 1 101 ? -14.428 8.411 36.941 1.00 97.50 101 HIS A N 1
ATOM 824 C CA . HIS A 1 101 ? -14.868 9.760 37.305 1.00 97.50 101 HIS A CA 1
ATOM 825 C C . HIS A 1 101 ? -15.939 10.255 36.328 1.00 97.50 101 HIS A C 1
ATOM 827 O O . HIS A 1 101 ? -15.701 10.271 35.119 1.00 97.50 101 HIS A O 1
ATOM 833 N N . GLU A 1 102 ? -17.081 10.717 36.840 1.00 96.44 102 GLU A N 1
ATOM 834 C CA . GLU A 1 102 ? -18.195 11.240 36.031 1.00 96.44 102 GLU A CA 1
ATOM 835 C C . GLU A 1 102 ? -17.755 12.330 35.045 1.00 96.44 102 GLU A C 1
ATOM 837 O O . GLU A 1 102 ? -18.124 12.313 33.871 1.00 96.44 102 GLU A O 1
ATOM 842 N N . GLU A 1 103 ? -16.877 13.230 35.492 1.00 96.44 103 GLU A N 1
ATOM 843 C CA . GLU A 1 103 ? -16.373 14.359 34.705 1.00 96.44 103 GLU A CA 1
ATOM 844 C C . GLU A 1 103 ? -15.675 13.933 33.405 1.00 96.44 103 GLU A C 1
ATOM 846 O O . GLU A 1 103 ? -15.636 14.694 32.435 1.00 96.44 103 GLU A O 1
ATOM 851 N N . ARG A 1 104 ? -15.139 12.706 33.359 1.00 95.50 104 ARG A N 1
ATOM 852 C CA . ARG A 1 104 ? -14.455 12.152 32.185 1.00 95.50 104 ARG A CA 1
ATOM 853 C C . ARG A 1 104 ? -15.431 11.725 31.091 1.00 95.50 104 ARG A C 1
ATOM 855 O O . ARG A 1 104 ? -15.028 11.619 29.939 1.00 95.50 104 ARG A O 1
ATOM 862 N N . LEU A 1 105 ? -16.716 11.547 31.396 1.00 94.75 105 LEU A N 1
ATOM 863 C CA . LEU A 1 105 ? -17.728 11.241 30.383 1.00 94.75 105 LEU A CA 1
ATOM 864 C C . LEU A 1 105 ? -18.169 12.469 29.584 1.00 94.75 105 LEU A C 1
ATOM 866 O O . LEU A 1 105 ? -18.716 12.304 28.497 1.00 94.75 105 LEU A O 1
ATOM 870 N N . ASN A 1 106 ? -17.862 13.691 30.039 1.00 94.00 106 ASN A N 1
ATOM 871 C CA . ASN A 1 106 ? -18.230 14.944 29.358 1.00 94.00 106 ASN A CA 1
ATOM 872 C C . ASN A 1 106 ? -17.703 15.060 27.914 1.00 94.00 106 ASN A C 1
ATOM 874 O O . ASN A 1 106 ? -18.164 15.895 27.137 1.00 94.00 106 ASN A O 1
ATOM 878 N N . TYR A 1 107 ? -16.756 14.203 27.542 1.00 91.62 107 TYR A N 1
ATOM 879 C CA . TYR A 1 107 ? -16.217 14.054 26.195 1.00 91.62 107 TYR A CA 1
ATOM 880 C C . TYR A 1 107 ? -17.188 13.386 25.202 1.00 91.62 107 TYR A C 1
ATOM 882 O O . TYR A 1 107 ? -17.001 13.519 23.990 1.00 91.62 107 TYR A O 1
ATOM 890 N N . CYS A 1 108 ? -18.237 12.718 25.695 1.00 95.50 108 CYS A N 1
ATOM 891 C CA . CYS A 1 108 ? -19.292 12.089 24.906 1.00 95.50 108 CYS A CA 1
ATOM 892 C C . CYS A 1 108 ? -20.675 12.448 25.469 1.00 95.50 108 CYS A C 1
ATOM 894 O O . CYS A 1 108 ? -21.143 11.854 26.442 1.00 95.50 108 CYS A O 1
ATOM 896 N N . GLN A 1 109 ? -21.365 13.388 24.818 1.00 95.00 109 GLN A N 1
ATOM 897 C CA . GLN A 1 109 ? -22.690 13.838 25.255 1.00 95.00 109 GLN A CA 1
ATOM 898 C C . GLN A 1 109 ? -23.695 12.679 25.361 1.00 95.00 109 GLN A C 1
ATOM 900 O O . GLN A 1 109 ? -24.450 12.611 26.328 1.00 95.00 109 GLN A O 1
ATOM 905 N N . PHE A 1 110 ? -23.652 11.727 24.425 1.00 94.38 110 PHE A N 1
ATOM 906 C CA . PHE A 1 110 ? -24.522 10.553 24.456 1.00 94.38 110 PHE A CA 1
ATOM 907 C C . PHE A 1 110 ? -24.332 9.715 25.730 1.00 94.38 110 PHE A C 1
ATOM 909 O O . PHE A 1 110 ? -25.311 9.333 26.368 1.00 94.38 110 PHE A O 1
ATOM 916 N N . MET A 1 111 ? -23.087 9.435 26.131 1.00 95.06 111 MET A N 1
ATOM 917 C CA . MET A 1 111 ? -22.814 8.639 27.336 1.00 95.06 111 MET A CA 1
ATOM 918 C C . MET A 1 111 ? -23.262 9.363 28.610 1.00 95.06 111 MET A C 1
ATOM 920 O O . MET A 1 111 ? -23.800 8.722 29.510 1.00 95.06 111 MET A O 1
ATOM 924 N N . VAL A 1 112 ? -23.109 10.690 28.664 1.00 96.06 112 VAL A N 1
ATOM 925 C CA . VAL A 1 112 ? -23.612 11.520 29.773 1.00 96.06 112 VAL A CA 1
ATOM 926 C C . VAL A 1 112 ? -25.137 11.472 29.851 1.00 96.06 112 VAL A C 1
ATOM 928 O O . VAL A 1 112 ? -25.700 11.282 30.926 1.00 96.06 112 VAL A O 1
ATOM 931 N N . GLU A 1 113 ? -25.829 11.596 28.719 1.00 95.94 113 GLU A N 1
ATOM 932 C CA . GLU A 1 113 ? -27.292 11.511 28.670 1.00 95.94 113 GLU A CA 1
ATOM 933 C C . GLU A 1 113 ? -27.801 10.134 29.115 1.00 95.94 113 GLU A C 1
ATOM 935 O O . GLU A 1 113 ? -28.757 10.062 29.891 1.00 95.94 113 GLU A O 1
ATOM 940 N N . GLN A 1 114 ? -27.133 9.056 28.690 1.00 95.75 114 GLN A N 1
ATOM 941 C CA . GLN A 1 114 ? -27.430 7.688 29.125 1.00 95.75 114 GLN A CA 1
ATOM 942 C C . GLN A 1 114 ? -27.183 7.493 30.623 1.00 95.75 114 GLN A C 1
ATOM 944 O O . GLN A 1 114 ? -28.022 6.906 31.305 1.00 95.75 114 GLN A O 1
ATOM 949 N N . LEU A 1 115 ? -26.078 8.023 31.158 1.00 96.88 115 LEU A N 1
ATOM 950 C CA . LEU A 1 115 ? -25.802 7.988 32.593 1.00 96.88 115 LEU A CA 1
ATOM 951 C C . LEU A 1 115 ? -26.891 8.727 33.377 1.00 96.88 115 LEU A C 1
ATOM 953 O O . LEU A 1 115 ? -27.464 8.172 34.309 1.00 96.88 115 LEU A O 1
ATOM 957 N N . HIS A 1 116 ? -27.231 9.952 32.977 1.00 97.38 116 HIS A N 1
ATOM 958 C CA . HIS A 1 116 ? -28.279 10.724 33.639 1.00 97.38 116 HIS A CA 1
ATOM 959 C C . HIS A 1 116 ? -29.650 10.048 33.545 1.00 97.38 116 HIS A C 1
ATOM 961 O O . HIS A 1 116 ? -30.422 10.104 34.501 1.00 97.38 116 HIS A O 1
ATOM 967 N N . GLN A 1 117 ? -29.972 9.420 32.411 1.00 97.19 117 GLN A N 1
ATOM 968 C CA . GLN A 1 117 ? -31.205 8.651 32.259 1.00 97.19 117 GLN A CA 1
ATOM 969 C C . GLN A 1 117 ? -31.218 7.450 33.210 1.00 97.19 117 GLN A C 1
ATOM 971 O O . GLN A 1 117 ? -32.184 7.281 33.949 1.00 97.19 117 GLN A O 1
ATOM 976 N N . HIS A 1 118 ? -30.126 6.683 33.271 1.00 97.38 118 HIS A N 1
ATOM 977 C CA . HIS A 1 118 ? -29.982 5.570 34.211 1.00 97.38 118 HIS A CA 1
ATOM 978 C C . HIS A 1 118 ? -30.134 6.025 35.662 1.00 97.38 118 HIS A C 1
ATOM 980 O O . HIS A 1 118 ? -30.856 5.389 36.422 1.00 97.38 118 HIS A O 1
ATOM 986 N N . VAL A 1 119 ? -29.518 7.149 36.039 1.00 97.56 119 VAL A N 1
ATOM 987 C CA . VAL A 1 119 ? -29.615 7.686 37.403 1.00 97.56 119 VAL A CA 1
ATOM 988 C C . VAL A 1 119 ? -31.039 8.120 37.751 1.00 97.56 119 VAL A C 1
ATOM 990 O O . VAL A 1 119 ? -31.484 7.905 38.878 1.00 97.56 119 VAL A O 1
ATOM 993 N N . ARG A 1 120 ? -31.780 8.691 36.793 1.00 97.69 120 ARG A N 1
ATOM 994 C CA . ARG A 1 120 ? -33.197 9.036 36.987 1.00 97.69 120 ARG A CA 1
ATOM 995 C C . ARG A 1 120 ? -34.076 7.803 37.181 1.00 97.69 120 ARG A C 1
ATOM 997 O O . ARG A 1 120 ? -34.957 7.835 38.035 1.00 97.69 120 ARG A O 1
ATOM 1004 N N . ASP A 1 121 ? -33.839 6.753 36.401 1.00 97.69 121 ASP A N 1
ATOM 1005 C CA . ASP A 1 121 ? -34.717 5.581 36.361 1.00 97.69 121 ASP A CA 1
ATOM 1006 C C . ASP A 1 121 ? -34.388 4.558 37.458 1.00 97.69 121 ASP A C 1
ATOM 1008 O O . ASP A 1 121 ? -35.291 3.971 38.052 1.00 97.69 121 ASP A O 1
ATOM 1012 N N . ASN A 1 122 ? -33.098 4.361 37.747 1.00 97.25 122 ASN A N 1
ATOM 1013 C CA . ASN A 1 122 ? -32.587 3.283 38.599 1.00 97.25 122 ASN A CA 1
ATOM 1014 C C . ASN A 1 122 ? -31.836 3.785 39.846 1.00 97.25 122 ASN A C 1
ATOM 1016 O O . ASN A 1 122 ? -31.401 2.974 40.662 1.00 97.25 122 ASN A O 1
ATOM 1020 N N . GLY A 1 123 ? -31.663 5.100 40.015 1.00 97.19 123 GLY A N 1
ATOM 1021 C CA . GLY A 1 123 ? -30.869 5.686 41.097 1.00 97.19 123 GLY A CA 1
ATOM 1022 C C . GLY A 1 123 ? -29.360 5.686 40.823 1.00 97.19 123 GLY A C 1
ATOM 1023 O O . GLY A 1 123 ? -28.903 5.396 39.720 1.00 97.19 123 GLY A O 1
ATOM 1024 N N . LEU A 1 124 ? -28.565 6.043 41.836 1.00 97.69 124 LEU A N 1
ATOM 1025 C CA . LEU A 1 124 ? -27.107 6.156 41.705 1.00 97.69 124 LEU A CA 1
ATOM 1026 C C . LEU A 1 124 ? -26.469 4.840 41.231 1.00 97.69 124 LEU A C 1
ATOM 1028 O O . LEU A 1 124 ? -26.898 3.747 41.616 1.00 97.69 124 LEU A O 1
ATOM 1032 N N . THR A 1 125 ? -25.418 4.954 40.417 1.00 97.69 125 THR A N 1
ATOM 1033 C CA . THR A 1 125 ? -24.673 3.785 39.945 1.00 97.69 125 THR A CA 1
ATOM 1034 C C . THR A 1 125 ? -23.914 3.129 41.096 1.00 97.69 125 THR A C 1
ATOM 1036 O O . THR A 1 125 ? -23.279 3.813 41.898 1.00 97.69 125 THR A O 1
ATOM 1039 N N . SER A 1 126 ? -23.942 1.803 41.152 1.00 96.75 126 SER A N 1
ATOM 1040 C CA . SER A 1 126 ? -23.197 0.985 42.117 1.00 96.75 126 SER A CA 1
ATOM 1041 C C . SER A 1 126 ? -22.661 -0.271 41.424 1.00 96.75 126 SER A C 1
ATOM 1043 O O . SER A 1 126 ? -22.989 -0.515 40.264 1.00 96.75 126 SER A O 1
ATOM 1045 N N . GLU A 1 127 ? -21.882 -1.109 42.116 1.00 96.00 127 GLU A N 1
ATOM 1046 C CA . GLU A 1 127 ? -21.404 -2.378 41.537 1.00 96.00 127 GLU A CA 1
ATOM 1047 C C . GLU A 1 127 ? -22.549 -3.303 41.090 1.00 96.00 127 GLU A C 1
ATOM 1049 O O . GLU A 1 127 ? -22.423 -4.005 40.090 1.00 96.00 127 GLU A O 1
ATOM 1054 N N . THR A 1 128 ? -23.683 -3.278 41.797 1.00 95.62 128 THR A N 1
ATOM 1055 C CA . THR A 1 128 ? -24.875 -4.074 41.465 1.00 95.62 128 THR A CA 1
ATOM 1056 C C . THR A 1 128 ? -25.852 -3.343 40.541 1.00 95.62 128 THR A C 1
ATOM 1058 O O . THR A 1 128 ? -26.773 -3.964 40.016 1.00 95.62 128 THR A O 1
ATOM 1061 N N . ASN A 1 129 ? -25.657 -2.038 40.326 1.00 96.19 129 ASN A N 1
ATOM 1062 C CA . ASN A 1 129 ? -26.517 -1.167 39.520 1.00 96.19 129 ASN A CA 1
ATOM 1063 C C . ASN A 1 129 ? -25.691 -0.308 38.547 1.00 96.19 129 ASN A C 1
ATOM 1065 O O . ASN A 1 129 ? -25.845 0.915 38.474 1.00 96.19 129 ASN A O 1
ATOM 1069 N N . ALA A 1 130 ? -24.753 -0.938 37.844 1.00 96.94 130 ALA A N 1
ATOM 1070 C CA . ALA A 1 130 ? -23.880 -0.259 36.895 1.00 96.94 130 ALA A CA 1
ATOM 1071 C C . ALA A 1 130 ? -24.647 0.155 35.629 1.00 96.94 130 ALA A C 1
ATOM 1073 O O . ALA A 1 130 ? -25.478 -0.606 35.124 1.00 96.94 130 ALA A O 1
ATOM 1074 N N . VAL A 1 131 ? -24.340 1.337 35.084 1.00 96.88 131 VAL A N 1
ATOM 1075 C CA . VAL A 1 131 ? -24.901 1.763 33.793 1.00 96.88 131 VAL A CA 1
ATOM 1076 C C . VAL A 1 131 ? -24.320 0.895 32.678 1.00 96.88 131 VAL A C 1
ATOM 1078 O O . VAL A 1 131 ? -23.126 0.598 32.671 1.00 96.88 131 VAL A O 1
ATOM 1081 N N . ARG A 1 132 ? -25.152 0.467 31.728 1.00 95.50 132 ARG A N 1
ATOM 1082 C CA . ARG A 1 132 ? -24.722 -0.359 30.593 1.00 95.50 132 ARG A CA 1
ATOM 1083 C C . ARG A 1 132 ? -24.784 0.442 29.305 1.00 95.50 132 ARG A C 1
ATOM 1085 O O . ARG A 1 132 ? -25.861 0.875 28.902 1.00 95.50 132 ARG A O 1
ATOM 1092 N N . PHE A 1 133 ? -23.645 0.599 28.637 1.00 89.06 133 PHE A N 1
ATOM 1093 C CA . PHE A 1 133 ? -23.610 1.160 27.291 1.00 89.06 133 PHE A CA 1
ATOM 1094 C C . PHE A 1 133 ? -23.729 0.037 26.264 1.00 89.06 133 PHE A C 1
ATOM 1096 O O . PHE A 1 133 ? -23.035 -0.972 26.342 1.00 89.06 133 PHE A O 1
ATOM 1103 N N . VAL A 1 134 ? -24.600 0.225 25.277 1.00 84.19 134 VAL A N 1
ATOM 1104 C CA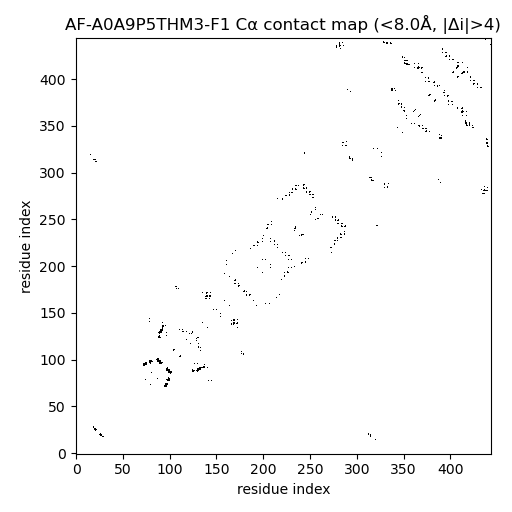 . VAL A 1 134 ? -24.731 -0.661 24.116 1.00 84.19 134 VAL A CA 1
ATOM 1105 C C . VAL A 1 134 ? -24.556 0.223 22.878 1.00 84.19 134 VAL A C 1
ATOM 1107 O O . VAL A 1 134 ? -25.254 1.238 22.812 1.00 84.19 134 VAL A O 1
ATOM 1110 N N . PRO A 1 135 ? -23.656 -0.078 21.916 1.00 79.12 135 PRO A N 1
ATOM 1111 C CA . PRO A 1 135 ? -22.935 -1.338 21.682 1.00 79.12 135 PRO A CA 1
ATOM 1112 C C . PRO A 1 135 ? -21.388 -1.199 21.556 1.00 79.12 135 PRO A C 1
ATOM 1114 O O . PRO A 1 135 ? -20.841 -1.551 20.501 1.00 79.12 135 PRO A O 1
ATOM 1117 N N . PRO A 1 136 ? -20.648 -0.681 22.554 1.00 92.38 136 PRO A N 1
ATOM 1118 C CA . PRO A 1 136 ? -19.191 -0.684 22.479 1.00 92.38 136 PRO A CA 1
ATOM 1119 C C . PRO A 1 136 ? -18.654 -2.089 22.776 1.00 92.38 136 PRO A C 1
ATOM 1121 O O . PRO A 1 136 ? -19.197 -2.783 23.636 1.00 92.38 136 PRO A O 1
ATOM 1124 N N . THR A 1 137 ? -17.590 -2.504 22.090 1.00 95.94 137 THR A N 1
ATOM 1125 C CA . THR A 1 137 ? -16.821 -3.676 22.539 1.00 95.94 137 THR A CA 1
ATOM 1126 C C . THR A 1 137 ? -15.983 -3.313 23.761 1.00 95.94 137 THR A C 1
ATOM 1128 O O . THR A 1 137 ? -15.703 -2.135 24.018 1.00 95.94 137 THR A O 1
ATOM 1131 N N . LEU A 1 138 ? -15.538 -4.325 24.504 1.00 96.19 138 LEU A N 1
ATOM 1132 C CA . LEU A 1 138 ? -14.641 -4.117 25.639 1.00 96.19 138 LEU A CA 1
ATOM 1133 C C . LEU A 1 138 ? -13.375 -3.322 25.261 1.00 96.19 138 LEU A C 1
ATOM 1135 O O . LEU A 1 138 ? -12.996 -2.384 25.962 1.00 96.19 138 LEU A O 1
ATOM 1139 N N . GLU A 1 139 ? -12.751 -3.656 24.130 1.00 97.25 139 GLU A N 1
ATOM 1140 C CA . GLU A 1 139 ? -11.517 -3.008 23.663 1.00 97.25 139 GLU A CA 1
ATOM 1141 C C . GLU A 1 139 ? -11.747 -1.576 23.156 1.00 97.25 139 GLU A C 1
ATOM 1143 O O . GLU A 1 139 ? -10.933 -0.690 23.417 1.00 97.25 139 GLU A O 1
ATOM 1148 N N . GLU A 1 140 ? -12.888 -1.305 22.512 1.00 97.12 140 GLU A N 1
ATOM 1149 C CA . GLU A 1 140 ? -13.309 0.057 22.149 1.00 97.12 140 GLU A CA 1
ATOM 1150 C C . GLU A 1 140 ? -13.441 0.951 23.378 1.00 97.12 140 GLU A C 1
ATOM 1152 O O . GLU A 1 140 ? -12.963 2.089 23.389 1.00 97.12 140 GLU A O 1
ATOM 1157 N N . TYR A 1 141 ? -14.061 0.425 24.434 1.00 97.25 141 TYR A N 1
ATOM 1158 C CA . TYR A 1 141 ? -14.247 1.180 25.661 1.00 97.25 141 TYR A CA 1
ATOM 1159 C C . TYR A 1 141 ? -12.931 1.380 26.426 1.00 97.25 141 TYR A C 1
ATOM 1161 O O . TYR A 1 141 ? -12.663 2.485 26.896 1.00 97.25 141 TYR A O 1
ATOM 1169 N N . ARG A 1 142 ? -12.057 0.364 26.482 1.00 97.62 142 ARG A N 1
ATOM 1170 C CA . ARG A 1 142 ? -10.702 0.497 27.049 1.00 97.62 142 ARG A CA 1
ATOM 1171 C C . ARG A 1 142 ? -9.866 1.536 26.313 1.00 97.62 142 ARG A C 1
ATOM 1173 O O . ARG A 1 142 ? -9.208 2.341 26.965 1.00 97.62 142 ARG A O 1
ATOM 1180 N N . ALA A 1 143 ? -9.908 1.557 24.981 1.00 97.38 143 ALA A N 1
ATOM 1181 C CA . ALA A 1 143 ? -9.202 2.560 24.187 1.00 97.38 143 ALA A CA 1
ATOM 1182 C C . ALA A 1 143 ? -9.715 3.980 24.469 1.00 97.38 143 ALA A C 1
ATOM 1184 O O . ALA A 1 143 ? -8.931 4.922 24.568 1.00 97.38 143 ALA A O 1
ATOM 1185 N N . PHE A 1 144 ? -11.022 4.140 24.675 1.00 97.25 144 PHE A N 1
ATOM 1186 C CA . PHE A 1 144 ? -11.596 5.419 25.083 1.00 97.25 144 PHE A CA 1
ATOM 1187 C C . PHE A 1 144 ? -11.155 5.849 26.476 1.00 97.25 144 PHE A C 1
ATOM 1189 O O . PHE A 1 144 ? -10.675 6.971 26.636 1.00 97.25 144 PHE A O 1
ATOM 1196 N N . LEU A 1 145 ? -11.225 4.962 27.470 1.00 97.06 145 LEU A N 1
ATOM 1197 C CA . LEU A 1 145 ? -10.715 5.272 28.805 1.00 97.06 145 LEU A CA 1
ATOM 1198 C C . LEU A 1 145 ? -9.217 5.583 28.778 1.00 97.06 145 LEU A C 1
ATOM 1200 O O . LEU A 1 145 ? -8.795 6.546 29.413 1.00 97.06 145 LEU A O 1
ATOM 1204 N N . TRP A 1 146 ? -8.430 4.857 27.982 1.00 96.94 146 TRP A N 1
ATOM 1205 C CA . TRP A 1 146 ? -7.029 5.194 27.746 1.00 96.94 146 TRP A CA 1
ATOM 1206 C C . TRP A 1 146 ? -6.889 6.643 27.273 1.00 96.94 146 TRP A C 1
ATOM 1208 O O . TRP A 1 146 ? -6.160 7.393 27.905 1.00 96.94 146 TRP A O 1
ATOM 1218 N N . THR A 1 147 ? -7.653 7.107 26.281 1.00 96.69 147 THR A N 1
ATOM 1219 C CA . THR A 1 147 ? -7.556 8.516 25.849 1.00 96.69 147 THR A CA 1
ATOM 1220 C C . THR A 1 147 ? -7.988 9.549 26.885 1.00 96.69 147 THR A C 1
ATOM 1222 O O . THR A 1 147 ? -7.489 10.670 26.871 1.00 96.69 147 THR A O 1
ATOM 1225 N N . LEU A 1 148 ? -8.894 9.193 27.799 1.00 95.75 148 LEU A N 1
ATOM 1226 C CA . LEU A 1 148 ? -9.381 10.105 28.838 1.00 95.75 148 LEU A CA 1
ATOM 1227 C C . LEU A 1 148 ? -8.427 10.239 30.028 1.00 95.75 148 LEU A C 1
ATOM 1229 O O . LEU A 1 148 ? -8.472 11.256 30.733 1.00 95.75 148 LEU A O 1
ATOM 1233 N N . TYR A 1 149 ? -7.628 9.202 30.277 1.00 96.75 149 TYR A N 1
ATOM 1234 C CA . TYR A 1 149 ? -6.739 9.094 31.432 1.00 96.75 149 TYR A CA 1
ATOM 1235 C C . TYR A 1 149 ? -5.252 9.158 31.073 1.00 96.75 149 TYR A C 1
ATOM 1237 O O . TYR A 1 149 ? -4.449 9.413 31.968 1.00 96.75 149 TYR A O 1
ATOM 1245 N N . ALA A 1 150 ? -4.888 8.962 29.804 1.00 96.19 150 ALA A N 1
ATOM 1246 C CA . ALA A 1 150 ? -3.509 9.056 29.351 1.00 96.19 150 ALA A CA 1
ATOM 1247 C C . ALA A 1 150 ? -2.947 10.462 29.580 1.00 96.19 150 ALA A C 1
ATOM 1249 O O . ALA A 1 150 ? -3.634 11.477 29.418 1.00 96.19 150 ALA A O 1
ATOM 1250 N N . SER A 1 151 ? -1.672 10.518 29.955 1.00 95.94 151 SER A N 1
ATOM 1251 C CA . SER A 1 151 ? -0.953 11.786 30.045 1.00 95.94 151 SER A CA 1
ATOM 1252 C C . SER A 1 151 ? -0.671 12.359 28.650 1.00 95.94 151 SER A C 1
ATOM 1254 O O . SER A 1 151 ? -0.648 11.635 27.655 1.00 95.94 151 SER A O 1
ATOM 1256 N N . ALA A 1 152 ? -0.410 13.667 28.564 1.00 95.19 152 ALA A N 1
ATOM 1257 C CA . ALA A 1 152 ? -0.010 14.284 27.297 1.00 95.19 152 ALA A CA 1
ATOM 1258 C C . ALA A 1 152 ? 1.262 13.634 26.719 1.00 95.19 152 ALA A C 1
ATOM 1260 O O . ALA A 1 152 ? 1.336 13.408 25.518 1.00 95.19 152 ALA A O 1
ATOM 1261 N N . GLU A 1 153 ? 2.217 13.255 27.576 1.00 95.31 153 GLU A N 1
ATOM 1262 C CA . GLU A 1 153 ? 3.453 12.571 27.175 1.00 95.31 153 GLU A CA 1
ATOM 1263 C C . GLU A 1 153 ? 3.182 11.174 26.595 1.00 95.31 153 GLU A C 1
ATOM 1265 O O . GLU A 1 153 ? 3.776 10.800 25.589 1.00 95.31 153 GLU A O 1
ATOM 1270 N N . GLU A 1 154 ? 2.244 10.417 27.170 1.00 94.88 154 GLU A N 1
ATOM 1271 C CA . GLU A 1 154 ? 1.838 9.112 26.629 1.00 94.88 154 GLU A CA 1
ATOM 1272 C C . GLU A 1 154 ? 1.158 9.252 25.263 1.00 94.88 154 GLU A C 1
ATOM 1274 O O . GLU A 1 154 ? 1.424 8.460 24.358 1.00 94.88 154 GLU A O 1
ATOM 1279 N N . LEU A 1 155 ? 0.311 10.271 25.092 1.00 93.81 155 LEU A N 1
ATOM 1280 C CA . LEU A 1 155 ? -0.347 10.553 23.815 1.00 93.81 155 LEU A CA 1
ATOM 1281 C C . LEU A 1 155 ? 0.633 11.060 22.746 1.00 93.81 155 LEU A C 1
ATOM 1283 O O . LEU A 1 155 ? 0.389 10.832 21.563 1.00 93.81 155 LEU A O 1
ATOM 1287 N N . GLU A 1 156 ? 1.725 11.714 23.149 1.00 93.00 156 GLU A N 1
ATOM 1288 C CA . GLU A 1 156 ? 2.790 12.221 22.271 1.00 93.00 156 GLU A CA 1
ATOM 1289 C C . GLU A 1 156 ? 3.948 11.230 22.055 1.00 93.00 156 GLU A C 1
ATOM 1291 O O . GLU A 1 156 ? 4.855 11.506 21.264 1.00 93.00 156 GLU A O 1
ATOM 1296 N N . SER A 1 157 ? 3.933 10.086 22.743 1.00 92.44 157 SER A N 1
ATOM 1297 C CA . SER A 1 157 ? 4.982 9.071 22.644 1.00 92.44 157 SER A CA 1
ATOM 1298 C C . SER A 1 157 ? 5.088 8.468 21.236 1.00 92.44 157 SER A C 1
ATOM 1300 O O . SER A 1 157 ? 4.153 8.521 20.434 1.00 92.44 157 SER A O 1
ATOM 1302 N N . SER A 1 158 ? 6.262 7.916 20.904 1.00 90.00 158 SER A N 1
ATOM 1303 C C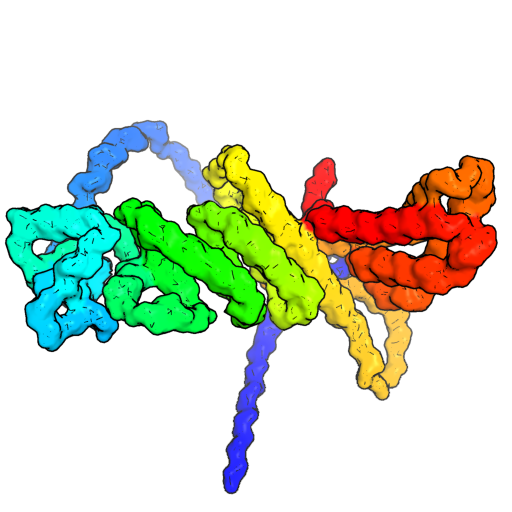A . SER A 1 158 ? 6.473 7.281 19.601 1.00 90.00 158 SER A CA 1
ATOM 1304 C C . SER A 1 158 ? 5.479 6.132 19.397 1.00 90.00 158 SER A C 1
ATOM 1306 O O . SER A 1 158 ? 5.381 5.266 20.269 1.00 90.00 158 SER A O 1
ATOM 1308 N N . PRO A 1 159 ? 4.770 6.094 18.257 1.00 93.69 159 PRO A N 1
ATOM 1309 C CA . PRO A 1 159 ? 3.697 5.138 18.049 1.00 93.69 159 PRO A CA 1
ATOM 1310 C C . PRO A 1 159 ? 4.252 3.714 17.966 1.00 93.69 159 PRO A C 1
ATOM 1312 O O . PRO A 1 159 ? 5.118 3.415 17.142 1.00 93.69 159 PRO A O 1
ATOM 1315 N N . ASP A 1 160 ? 3.722 2.821 18.796 1.00 94.62 160 ASP A N 1
ATOM 1316 C CA . ASP A 1 160 ? 3.916 1.380 18.672 1.00 94.62 160 ASP A CA 1
ATOM 1317 C C . ASP A 1 160 ? 2.654 0.700 18.100 1.00 94.62 160 ASP A C 1
ATOM 1319 O O . ASP A 1 160 ? 1.681 1.350 17.698 1.00 94.62 160 ASP A O 1
ATOM 1323 N N . GLN A 1 161 ? 2.674 -0.631 17.976 1.00 92.94 161 GLN A N 1
ATOM 1324 C CA . GLN A 1 161 ? 1.521 -1.368 17.443 1.00 92.94 161 GLN A CA 1
ATOM 1325 C C . GLN A 1 161 ? 0.300 -1.313 18.372 1.00 92.94 161 GLN A C 1
ATOM 1327 O O . GLN A 1 161 ? -0.828 -1.293 17.880 1.00 92.94 161 GLN A O 1
ATOM 1332 N N . ASP A 1 162 ? 0.505 -1.269 19.689 1.00 94.69 162 ASP A N 1
ATOM 1333 C CA . ASP A 1 162 ? -0.582 -1.212 20.670 1.00 94.69 162 ASP A CA 1
ATOM 1334 C C . ASP A 1 162 ? -1.273 0.159 20.646 1.00 94.69 162 ASP A C 1
ATOM 1336 O O . ASP A 1 162 ? -2.500 0.248 20.606 1.00 94.69 162 ASP A O 1
ATOM 1340 N N . TYR A 1 163 ? -0.486 1.231 20.555 1.00 95.56 163 TYR A N 1
ATOM 1341 C CA . TYR A 1 163 ? -0.947 2.602 20.375 1.00 95.56 163 TYR A CA 1
ATOM 1342 C C . TYR A 1 163 ? -1.840 2.731 19.139 1.00 95.56 163 TYR A C 1
ATOM 1344 O O . TYR A 1 163 ? -2.966 3.223 19.220 1.00 95.56 163 TYR A O 1
ATOM 1352 N N . VAL A 1 164 ? -1.387 2.225 17.990 1.00 96.00 164 VAL A N 1
ATOM 1353 C CA . VAL A 1 164 ? -2.169 2.293 16.748 1.00 96.00 164 VAL A CA 1
ATOM 1354 C C . VAL A 1 164 ? -3.417 1.406 16.799 1.00 96.00 164 VAL A C 1
ATOM 1356 O O . VAL A 1 164 ? -4.476 1.820 16.326 1.00 96.00 164 VAL A O 1
ATOM 1359 N N . SER A 1 165 ? -3.348 0.240 17.450 1.00 95.56 165 SER A N 1
ATOM 1360 C CA . SER A 1 165 ? -4.529 -0.590 17.716 1.00 95.56 165 SER A CA 1
ATOM 1361 C C . SER A 1 165 ? -5.582 0.173 18.532 1.00 95.56 165 SER A C 1
ATOM 1363 O O . SER A 1 165 ? -6.753 0.220 18.147 1.00 95.56 165 SER A O 1
ATOM 1365 N N . LYS A 1 166 ? -5.173 0.869 19.604 1.00 96.44 166 LYS A N 1
ATOM 1366 C CA . LYS A 1 166 ? -6.063 1.729 20.405 1.00 96.44 166 LYS A CA 1
ATOM 1367 C C . LYS A 1 166 ? -6.690 2.845 19.571 1.00 96.44 166 LYS A C 1
ATOM 1369 O O . LYS A 1 166 ? -7.882 3.113 19.721 1.00 96.44 166 LYS A O 1
ATOM 1374 N N . LEU A 1 167 ? -5.939 3.456 18.653 1.00 97.12 167 LEU A N 1
ATOM 1375 C CA . LEU A 1 167 ? -6.492 4.454 17.734 1.00 97.12 167 LEU A CA 1
ATOM 1376 C C . LEU A 1 167 ? -7.598 3.868 16.844 1.00 97.12 167 LEU A C 1
ATOM 1378 O O . LEU A 1 167 ? -8.618 4.526 16.652 1.00 97.12 167 LEU A O 1
ATOM 1382 N N . TYR A 1 168 ? -7.473 2.632 16.351 1.00 95.75 168 TYR A N 1
ATOM 1383 C CA . TYR A 1 168 ? -8.541 1.991 15.566 1.00 95.75 168 TYR A CA 1
ATOM 1384 C C . TYR A 1 168 ? -9.806 1.763 16.383 1.00 95.75 168 TYR A C 1
ATOM 1386 O O . TYR A 1 168 ? -10.914 2.070 15.932 1.00 95.75 168 TYR A O 1
ATOM 1394 N N . GLN A 1 169 ? -9.631 1.253 17.599 1.00 97.00 169 GLN A N 1
ATOM 1395 C CA . GLN A 1 169 ? -10.727 1.017 18.529 1.00 97.00 169 GLN A CA 1
ATOM 1396 C C . GLN A 1 169 ? -11.449 2.332 18.857 1.00 97.00 169 GLN A C 1
ATOM 1398 O O . GLN A 1 169 ? -12.679 2.410 18.798 1.00 97.00 169 GLN A O 1
ATOM 1403 N N . LEU A 1 170 ? -10.698 3.414 19.084 1.00 97.00 170 LEU A N 1
ATOM 1404 C CA . LEU A 1 170 ? -11.282 4.731 19.313 1.00 97.00 170 LEU A CA 1
ATOM 1405 C C . LEU A 1 170 ? -11.937 5.323 18.055 1.00 97.00 170 LEU A C 1
ATOM 1407 O O . LEU A 1 170 ? -12.966 5.995 18.157 1.00 97.00 170 LEU A O 1
ATOM 1411 N N . LEU A 1 171 ? -11.397 5.077 16.861 1.00 97.12 171 LEU A N 1
ATOM 1412 C CA . LEU A 1 171 ? -12.020 5.513 15.610 1.00 97.12 171 LEU A CA 1
ATOM 1413 C C . LEU A 1 171 ? -13.387 4.841 15.410 1.00 97.12 171 LEU A C 1
ATOM 1415 O O . LEU A 1 171 ? -14.365 5.514 15.078 1.00 97.12 171 LEU A O 1
ATOM 1419 N N . SER A 1 172 ? -13.473 3.539 15.695 1.00 96.06 172 SER A N 1
ATOM 1420 C CA . SER A 1 172 ? -14.729 2.782 15.689 1.00 96.06 172 SER A CA 1
ATOM 1421 C C . SER A 1 172 ? -15.728 3.338 16.698 1.00 96.06 172 SER A C 1
ATOM 1423 O O . SER A 1 172 ? -16.851 3.699 16.332 1.00 96.06 172 SER A O 1
ATOM 1425 N N . LEU A 1 173 ? -15.305 3.499 17.955 1.00 96.12 173 LEU A N 1
ATOM 1426 C CA . LEU A 1 173 ? -16.153 4.037 19.014 1.00 96.12 173 LEU A CA 1
ATOM 1427 C C . LEU A 1 173 ? -16.640 5.459 18.689 1.00 96.12 173 LEU A C 1
ATOM 1429 O O . LEU A 1 173 ? -17.831 5.747 18.790 1.00 96.12 173 LEU A O 1
ATOM 1433 N N . SER A 1 174 ? -15.742 6.348 18.260 1.00 96.50 174 SER A N 1
ATOM 1434 C CA . SER A 1 174 ? -16.081 7.738 17.928 1.00 96.50 174 SER A CA 1
ATOM 1435 C C . SER A 1 174 ? -17.061 7.848 16.768 1.00 96.50 174 SER A C 1
ATOM 1437 O O . SER A 1 174 ? -17.910 8.737 16.786 1.00 96.50 174 SER A O 1
ATOM 1439 N N . SER A 1 175 ? -17.015 6.917 15.812 1.00 94.62 175 SER A N 1
ATOM 1440 C CA . SER A 1 175 ? -18.023 6.825 14.757 1.00 94.62 175 SER A CA 1
ATOM 1441 C C . SER A 1 175 ? -19.370 6.301 15.265 1.00 94.62 175 SER A C 1
ATOM 1443 O O . SER A 1 175 ? -20.401 6.739 14.760 1.00 94.62 175 SER A O 1
ATOM 1445 N N . LYS A 1 176 ? -19.392 5.364 16.223 1.00 94.44 176 LYS A N 1
ATOM 1446 C CA . LYS A 1 176 ? -20.634 4.796 16.787 1.00 94.44 176 LYS A CA 1
ATOM 1447 C C . LYS A 1 176 ? -21.390 5.792 17.667 1.00 94.44 176 LYS A C 1
ATOM 1449 O O . LYS A 1 176 ? -22.617 5.803 17.653 1.00 94.44 176 LYS A O 1
ATOM 1454 N N . TYR A 1 177 ? -20.654 6.601 18.423 1.00 94.44 177 TYR A N 1
ATOM 1455 C CA . TYR A 1 177 ? -21.190 7.521 19.430 1.00 94.44 177 TYR A CA 1
ATOM 1456 C C . TYR A 1 177 ? -21.198 8.991 18.996 1.00 94.44 177 TYR A C 1
ATOM 1458 O O . TYR A 1 177 ? -21.403 9.862 19.837 1.00 94.44 177 TYR A O 1
ATOM 1466 N N . ASP A 1 178 ? -20.954 9.262 17.710 1.00 93.31 178 ASP A N 1
ATOM 1467 C CA . ASP A 1 178 ? -20.894 10.610 17.129 1.00 93.31 178 ASP A CA 1
ATOM 1468 C C . ASP A 1 178 ? -20.011 11.572 17.946 1.00 93.31 178 ASP A C 1
ATOM 1470 O O . ASP A 1 178 ? -20.449 12.587 18.484 1.00 93.31 178 ASP A O 1
ATOM 1474 N N . MET A 1 179 ? -18.732 11.211 18.088 1.00 95.44 179 MET A N 1
ATOM 1475 C CA . MET A 1 179 ? -17.735 12.001 18.817 1.00 95.44 179 MET A CA 1
ATOM 1476 C C . MET A 1 179 ? -16.799 12.725 17.835 1.00 95.44 179 MET A C 1
ATOM 1478 O O . MET A 1 179 ? -15.645 12.312 17.681 1.00 95.44 179 MET A O 1
ATOM 1482 N N . PRO A 1 180 ? -17.235 13.815 17.169 1.00 95.06 180 PRO A N 1
ATOM 1483 C CA . PRO A 1 180 ? -16.513 14.400 16.037 1.00 95.06 180 PRO A CA 1
ATOM 1484 C C . PRO A 1 180 ? -15.113 14.895 16.406 1.00 95.06 180 PRO A C 1
ATOM 1486 O O . PRO A 1 180 ? -14.179 14.690 15.638 1.00 95.06 180 PRO A O 1
ATOM 1489 N N . LYS A 1 181 ? -14.936 15.476 17.602 1.00 94.81 181 LYS A N 1
ATOM 1490 C CA . LYS A 1 181 ? -13.621 15.949 18.073 1.00 94.81 181 LYS A CA 1
ATOM 1491 C C . LYS A 1 181 ? -12.616 14.805 18.236 1.00 94.81 181 LYS A C 1
ATOM 1493 O O . LYS A 1 181 ? -11.484 14.932 17.787 1.00 94.81 181 LYS A O 1
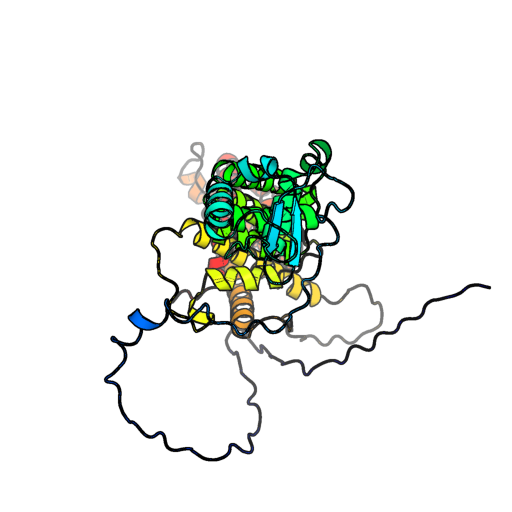ATOM 1498 N N . HIS A 1 182 ? -13.039 13.686 18.830 1.00 94.62 182 HIS A N 1
ATOM 1499 C CA . HIS A 1 182 ? -12.183 12.502 18.975 1.00 94.62 182 HIS A CA 1
ATOM 1500 C C . HIS A 1 182 ? -11.933 11.853 17.624 1.00 94.62 182 HIS A C 1
ATOM 1502 O O . HIS A 1 182 ? -10.799 11.510 17.325 1.00 94.62 182 HIS A O 1
ATOM 1508 N N . SER A 1 183 ? -12.963 11.737 16.780 1.00 96.31 183 SER A N 1
ATOM 1509 C CA . SER A 1 183 ? -12.798 11.177 15.440 1.00 96.31 183 SER A CA 1
ATOM 1510 C C . SER A 1 183 ? -11.784 11.983 14.627 1.00 96.31 183 SER A C 1
ATOM 1512 O O . SER A 1 183 ? -10.886 11.399 14.030 1.00 96.31 183 SER A O 1
ATOM 1514 N N . GLN A 1 184 ? -11.866 13.317 14.652 1.00 96.94 184 GLN A N 1
ATOM 1515 C CA . GLN A 1 184 ? -10.898 14.189 13.990 1.00 96.94 184 GLN A CA 1
ATOM 1516 C C . GLN A 1 184 ? -9.484 14.007 14.557 1.00 96.94 184 GLN A C 1
ATOM 1518 O O . GLN A 1 184 ? -8.559 13.759 13.788 1.00 96.94 184 GLN A O 1
ATOM 1523 N N . TRP A 1 185 ? -9.321 14.057 15.882 1.00 96.44 185 TRP A N 1
ATOM 1524 C CA . TRP A 1 185 ? -8.016 13.871 16.524 1.00 96.44 185 TRP A CA 1
ATOM 1525 C C . TRP A 1 185 ? -7.390 12.507 16.202 1.00 96.44 185 TRP A C 1
ATOM 1527 O O . TRP A 1 185 ? -6.208 12.439 15.869 1.00 96.44 185 TRP A O 1
ATOM 1537 N N . VAL A 1 186 ? -8.175 11.423 16.228 1.00 97.19 186 VAL A N 1
ATOM 1538 C CA . VAL A 1 186 ? -7.696 10.080 15.867 1.00 97.19 186 VAL A CA 1
ATOM 1539 C C . VAL A 1 186 ? -7.272 10.031 14.402 1.00 97.19 186 VAL A C 1
ATOM 1541 O O . VAL A 1 186 ? -6.230 9.461 14.092 1.00 97.19 186 VAL A O 1
ATOM 1544 N N . ARG A 1 187 ? -8.048 10.636 13.495 1.00 97.69 187 ARG A N 1
ATOM 1545 C CA . ARG A 1 187 ? -7.720 10.693 12.061 1.00 97.69 187 ARG A CA 1
ATOM 1546 C C . ARG A 1 187 ? -6.406 11.431 11.813 1.00 97.69 187 ARG A C 1
ATOM 1548 O O . ARG A 1 187 ? -5.563 10.928 11.076 1.00 97.69 187 ARG A O 1
ATOM 1555 N N . GLU A 1 188 ? -6.224 12.588 12.444 1.00 97.62 188 GLU A N 1
ATOM 1556 C CA . GLU A 1 188 ? -5.000 13.391 12.345 1.00 97.62 188 GLU A CA 1
ATOM 1557 C C . GLU A 1 188 ? -3.795 12.655 12.946 1.00 97.62 188 GLU A C 1
ATOM 1559 O O . GLU A 1 188 ? -2.732 12.595 12.326 1.00 97.62 188 GLU A O 1
ATOM 1564 N N . THR A 1 189 ? -3.977 12.027 14.111 1.00 97.00 189 THR A N 1
ATOM 1565 C CA . THR A 1 189 ? -2.929 11.242 14.778 1.00 97.00 189 THR A CA 1
ATOM 1566 C C . THR A 1 189 ? -2.520 10.038 13.933 1.00 97.00 189 THR A C 1
ATOM 1568 O O . THR A 1 189 ? -1.334 9.865 13.670 1.00 97.00 189 THR A O 1
ATOM 1571 N N . LEU A 1 190 ? -3.481 9.256 13.424 1.00 97.31 190 LEU A N 1
ATOM 1572 C CA . LEU A 1 190 ? -3.206 8.134 12.520 1.00 97.31 190 LEU A CA 1
ATOM 1573 C C . LEU A 1 190 ? -2.455 8.598 11.271 1.00 97.31 190 LEU A C 1
ATOM 1575 O O . LEU A 1 190 ? -1.449 7.995 10.908 1.00 97.31 190 LEU A O 1
ATOM 1579 N N . HIS A 1 191 ? -2.913 9.677 10.630 1.00 97.62 191 HIS A N 1
ATOM 1580 C CA . HIS A 1 191 ? -2.242 10.236 9.459 1.00 97.62 191 HIS A CA 1
ATOM 1581 C C . HIS A 1 191 ? -0.776 10.573 9.760 1.00 97.62 191 HIS A C 1
ATOM 1583 O O . HIS A 1 191 ? 0.112 10.108 9.048 1.00 97.62 191 HIS A O 1
ATOM 1589 N N . LYS A 1 192 ? -0.513 11.298 10.854 1.00 97.12 192 LYS A N 1
ATOM 1590 C CA . LYS A 1 192 ? 0.843 11.653 11.289 1.00 97.12 192 LYS A CA 1
ATOM 1591 C C . LYS A 1 192 ? 1.702 10.416 11.574 1.00 97.12 192 LYS A C 1
ATOM 1593 O O . LYS A 1 192 ? 2.820 10.326 11.077 1.00 97.12 192 LYS A O 1
ATOM 1598 N N . THR A 1 193 ? 1.179 9.438 12.316 1.00 96.50 193 THR A N 1
ATOM 1599 C CA . THR A 1 193 ? 1.878 8.174 12.610 1.00 96.50 193 THR A CA 1
ATOM 1600 C C . THR A 1 193 ? 2.287 7.436 11.334 1.00 96.50 193 THR A C 1
ATOM 1602 O O . THR A 1 193 ? 3.365 6.860 11.249 1.00 96.50 193 THR A O 1
ATOM 1605 N N . ILE A 1 194 ? 1.445 7.471 10.308 1.00 96.56 194 ILE A N 1
ATOM 1606 C CA . ILE A 1 194 ? 1.680 6.774 9.041 1.00 96.56 194 ILE A CA 1
ATOM 1607 C C . ILE A 1 194 ? 2.641 7.545 8.138 1.00 96.56 194 ILE A C 1
ATOM 1609 O O . ILE A 1 194 ? 3.390 6.939 7.366 1.00 96.56 194 ILE A O 1
ATOM 1613 N N . GLU A 1 195 ? 2.672 8.873 8.238 1.00 96.69 195 GLU A N 1
ATOM 1614 C CA . GLU A 1 195 ? 3.694 9.702 7.598 1.00 96.69 195 GLU A CA 1
ATOM 1615 C C . GLU A 1 195 ? 5.102 9.396 8.125 1.00 96.69 195 GLU A C 1
ATOM 1617 O O . GLU A 1 195 ? 6.068 9.497 7.361 1.00 96.69 195 GLU A O 1
ATOM 1622 N N . GLU A 1 196 ? 5.243 8.892 9.352 1.00 96.31 196 GLU A N 1
ATOM 1623 C CA . GLU A 1 196 ? 6.524 8.433 9.889 1.00 96.31 196 GLU A CA 1
ATOM 1624 C C . GLU A 1 196 ? 6.994 7.150 9.178 1.00 96.31 196 GLU A C 1
ATOM 1626 O O . GLU A 1 196 ? 6.410 6.073 9.275 1.00 96.31 196 GLU A O 1
ATOM 1631 N N . THR A 1 197 ? 8.068 7.260 8.390 1.00 94.25 197 THR A N 1
ATOM 1632 C CA . THR A 1 197 ? 8.620 6.139 7.602 1.00 94.25 197 THR A CA 1
ATOM 1633 C C . THR A 1 197 ? 9.078 4.980 8.478 1.00 94.25 197 THR A C 1
ATOM 1635 O O . THR A 1 197 ? 8.774 3.837 8.158 1.00 94.25 197 THR A O 1
ATOM 1638 N N . ILE A 1 198 ? 9.712 5.277 9.614 1.00 94.88 198 ILE A N 1
ATOM 1639 C CA . ILE A 1 198 ? 10.239 4.264 10.537 1.00 94.88 198 ILE A CA 1
ATOM 1640 C C . ILE A 1 198 ? 9.115 3.356 11.054 1.00 94.88 198 ILE A C 1
ATOM 1642 O O . ILE A 1 198 ? 9.280 2.138 11.088 1.00 94.88 198 ILE A O 1
ATOM 1646 N N . TYR A 1 199 ? 7.956 3.931 11.396 1.00 95.12 199 TYR A N 1
ATOM 1647 C CA . TYR A 1 199 ? 6.809 3.164 11.874 1.00 95.12 199 TYR A CA 1
ATOM 1648 C C . TYR A 1 199 ? 6.331 2.164 10.814 1.00 95.12 199 TYR A C 1
ATOM 1650 O O . TYR A 1 199 ? 6.282 0.959 11.070 1.00 95.12 199 TYR A O 1
ATOM 1658 N N . VAL A 1 200 ? 6.049 2.639 9.596 1.00 94.75 200 VAL A N 1
ATOM 1659 C CA . VAL A 1 200 ? 5.519 1.792 8.513 1.00 94.75 200 VAL A CA 1
ATOM 1660 C C . VAL A 1 200 ? 6.525 0.723 8.082 1.00 94.75 200 VAL A C 1
ATOM 1662 O O . VAL A 1 200 ? 6.129 -0.410 7.822 1.00 94.75 200 VAL A O 1
ATOM 1665 N N . GLU A 1 201 ? 7.822 1.040 8.060 1.00 93.44 201 GLU A N 1
ATOM 1666 C CA . GLU A 1 201 ? 8.875 0.062 7.757 1.00 93.44 201 GLU A CA 1
ATOM 1667 C C . GLU A 1 201 ? 9.022 -1.017 8.839 1.00 93.44 201 GLU A C 1
ATOM 1669 O O . GLU A 1 201 ? 9.409 -2.143 8.532 1.00 93.44 201 GLU A O 1
ATOM 1674 N N . SER A 1 202 ? 8.670 -0.704 10.090 1.00 93.88 202 SER A N 1
ATOM 1675 C CA . SER A 1 202 ? 8.663 -1.664 11.202 1.00 93.88 202 SER A CA 1
ATOM 1676 C C . SER A 1 202 ? 7.384 -2.510 11.292 1.00 93.88 202 SER A C 1
ATOM 1678 O O . SER A 1 202 ? 7.322 -3.471 12.066 1.00 93.88 202 SER A O 1
ATOM 1680 N N . CYS A 1 203 ? 6.345 -2.171 10.522 1.00 94.94 203 CYS A N 1
ATOM 1681 C CA . CYS A 1 203 ? 5.069 -2.872 10.575 1.00 94.94 203 CYS A CA 1
ATOM 1682 C C . CYS A 1 203 ? 5.180 -4.291 10.009 1.00 94.94 203 CYS A C 1
ATOM 1684 O O . CYS A 1 203 ? 5.741 -4.531 8.939 1.00 94.94 203 CYS A O 1
ATOM 1686 N N . SER A 1 204 ? 4.553 -5.246 10.700 1.00 94.56 204 SER A N 1
ATOM 1687 C CA . SER A 1 204 ? 4.324 -6.569 10.123 1.00 94.56 204 SER A CA 1
ATOM 1688 C C . SER A 1 204 ? 3.323 -6.470 8.967 1.00 94.56 204 SER A C 1
ATOM 1690 O O . SER A 1 204 ? 2.486 -5.567 8.927 1.00 94.56 204 SER A O 1
ATOM 1692 N N . SER A 1 205 ? 3.332 -7.435 8.047 1.00 94.38 205 SER A N 1
ATOM 1693 C CA . SER A 1 205 ? 2.334 -7.451 6.969 1.00 94.38 205 SER A CA 1
ATOM 1694 C C . SER A 1 205 ? 0.898 -7.579 7.486 1.00 94.38 205 SER A C 1
ATOM 1696 O O . SER A 1 205 ? -0.007 -7.085 6.828 1.00 94.38 205 SER A O 1
ATOM 1698 N N . ALA A 1 206 ? 0.680 -8.209 8.648 1.00 94.88 206 ALA A N 1
ATOM 1699 C CA . ALA A 1 206 ? -0.639 -8.264 9.281 1.00 94.88 206 ALA A CA 1
ATOM 1700 C C . ALA A 1 206 ? -1.079 -6.872 9.762 1.00 94.88 206 ALA A C 1
ATOM 1702 O O . ALA A 1 206 ? -2.177 -6.439 9.440 1.00 94.88 206 ALA A O 1
ATOM 1703 N N . ALA A 1 207 ? -0.179 -6.127 10.413 1.00 94.94 207 ALA A N 1
ATOM 1704 C CA . ALA A 1 207 ? -0.457 -4.756 10.835 1.00 94.94 207 ALA A CA 1
ATOM 1705 C C . ALA A 1 207 ? -0.753 -3.830 9.640 1.00 94.94 207 ALA A C 1
ATOM 1707 O O . ALA A 1 207 ? -1.660 -3.007 9.716 1.00 94.94 207 ALA A O 1
ATOM 1708 N N . LEU A 1 208 ? -0.038 -3.990 8.517 1.00 96.38 208 LEU A N 1
ATOM 1709 C CA . LEU A 1 208 ? -0.321 -3.243 7.282 1.00 96.38 208 LEU A CA 1
ATOM 1710 C C . LEU A 1 208 ? -1.686 -3.602 6.680 1.00 96.38 208 LEU A C 1
ATOM 1712 O O . LEU A 1 208 ? -2.378 -2.709 6.189 1.00 96.38 208 LEU A O 1
ATOM 1716 N N . VAL A 1 209 ? -2.087 -4.878 6.733 1.00 96.69 209 VAL A N 1
ATOM 1717 C CA . VAL A 1 209 ? -3.430 -5.317 6.323 1.00 96.69 209 VAL A CA 1
ATOM 1718 C C . VAL A 1 209 ? -4.490 -4.636 7.184 1.00 96.69 209 VAL A C 1
ATOM 1720 O O . VAL A 1 209 ? -5.339 -3.936 6.636 1.00 96.69 209 VAL A O 1
ATOM 1723 N N . ASP A 1 210 ? -4.391 -4.757 8.508 1.00 95.31 210 ASP A N 1
ATOM 1724 C CA . ASP A 1 210 ? -5.368 -4.197 9.448 1.00 95.31 210 ASP A CA 1
ATOM 1725 C C . ASP A 1 210 ? -5.468 -2.671 9.314 1.00 95.31 210 ASP A C 1
ATOM 1727 O O . ASP A 1 210 ? -6.562 -2.101 9.297 1.00 95.31 210 ASP A O 1
ATOM 1731 N N . LEU A 1 211 ? -4.325 -2.001 9.144 1.00 95.75 211 LEU A N 1
ATOM 1732 C CA . LEU A 1 211 ? -4.254 -0.561 8.937 1.00 95.75 211 LEU A CA 1
ATOM 1733 C C . LEU A 1 211 ? -4.955 -0.127 7.644 1.00 95.75 211 LEU A C 1
ATOM 1735 O O . LEU A 1 211 ? -5.727 0.837 7.629 1.00 95.75 211 LEU A O 1
ATOM 1739 N N . THR A 1 212 ? -4.696 -0.849 6.556 1.00 96.88 212 THR A N 1
ATOM 1740 C CA . THR A 1 212 ? -5.281 -0.566 5.244 1.00 96.88 212 THR A CA 1
ATOM 1741 C C . THR A 1 212 ? -6.792 -0.800 5.267 1.00 96.88 212 THR A C 1
ATOM 1743 O O . THR A 1 212 ? -7.549 0.068 4.833 1.00 96.88 212 THR A O 1
ATOM 1746 N N . GLU A 1 213 ? -7.253 -1.922 5.831 1.00 95.94 213 GLU A N 1
ATOM 1747 C CA . GLU A 1 213 ? -8.684 -2.216 5.981 1.00 95.94 213 GLU A CA 1
ATOM 1748 C C . GLU A 1 213 ? -9.387 -1.177 6.855 1.00 95.94 213 GLU A C 1
ATOM 1750 O O . GLU A 1 213 ? -10.485 -0.729 6.523 1.00 95.94 213 GLU A O 1
ATOM 1755 N N . THR A 1 214 ? -8.739 -0.734 7.934 1.00 94.88 214 THR A N 1
ATOM 1756 C CA . THR A 1 214 ? -9.263 0.332 8.792 1.00 94.88 214 THR A CA 1
ATOM 1757 C C . THR A 1 214 ? -9.424 1.634 8.011 1.00 94.88 214 THR A C 1
ATOM 1759 O O . THR A 1 214 ? -10.497 2.241 8.037 1.00 94.88 214 THR A O 1
ATOM 1762 N N . CYS A 1 215 ? -8.411 2.046 7.246 1.00 96.12 215 CYS A N 1
ATOM 1763 C CA . CYS A 1 215 ? -8.502 3.254 6.427 1.00 96.12 215 CYS A CA 1
ATOM 1764 C C . CYS A 1 215 ? -9.630 3.170 5.391 1.00 96.12 215 CYS A C 1
ATOM 1766 O O . CYS A 1 215 ? -10.341 4.154 5.191 1.00 96.12 215 CYS A O 1
ATOM 1768 N N . ILE A 1 216 ? -9.853 2.001 4.785 1.00 95.19 216 ILE A N 1
ATOM 1769 C CA . ILE A 1 216 ? -10.973 1.781 3.859 1.00 95.19 216 ILE A CA 1
ATOM 1770 C C . ILE A 1 216 ? -12.317 1.880 4.599 1.00 95.19 216 ILE A C 1
ATOM 1772 O O . ILE A 1 216 ? -13.202 2.627 4.180 1.00 95.19 216 ILE A O 1
ATOM 1776 N N . ASN A 1 217 ? -12.464 1.189 5.734 1.00 93.69 217 ASN A N 1
ATOM 1777 C CA . ASN A 1 217 ? -13.709 1.147 6.507 1.00 93.69 217 ASN A CA 1
ATOM 1778 C C . ASN A 1 217 ? -14.145 2.535 7.009 1.00 93.69 217 ASN A C 1
ATOM 1780 O O . ASN A 1 217 ? -15.340 2.838 7.015 1.00 93.69 217 ASN A O 1
ATOM 1784 N N . PHE A 1 218 ? -13.189 3.393 7.381 1.00 94.81 218 PHE A N 1
ATOM 1785 C CA . PHE A 1 218 ? -13.448 4.751 7.878 1.00 94.81 218 PHE A CA 1
ATOM 1786 C C . PHE A 1 218 ? -13.268 5.861 6.831 1.00 94.81 218 PHE A C 1
ATOM 1788 O O . PHE A 1 218 ? -13.382 7.045 7.176 1.00 94.81 218 PHE A O 1
ATOM 1795 N N . GLN A 1 219 ? -13.045 5.491 5.563 1.00 94.69 219 GLN A N 1
ATOM 1796 C CA . GLN A 1 219 ? -12.905 6.405 4.421 1.00 94.69 219 GLN A CA 1
ATOM 1797 C C . GLN A 1 219 ? -11.772 7.431 4.607 1.00 94.69 219 GLN A C 1
ATOM 1799 O O . GLN A 1 219 ? -11.938 8.628 4.376 1.00 94.69 219 GLN A O 1
ATOM 1804 N N . LEU A 1 220 ? -10.609 6.961 5.059 1.00 95.81 220 LEU A N 1
ATOM 1805 C CA . LEU A 1 220 ? -9.393 7.757 5.246 1.00 95.81 220 LEU A CA 1
ATOM 1806 C C . LEU A 1 220 ? -8.534 7.726 3.975 1.00 95.81 220 LEU A C 1
ATOM 1808 O O . LEU A 1 220 ? -7.454 7.142 3.969 1.00 95.81 220 LEU A O 1
ATOM 1812 N N . PHE A 1 221 ? -9.028 8.297 2.872 1.00 95.38 221 PHE A N 1
ATOM 1813 C CA . PHE A 1 221 ? -8.399 8.136 1.551 1.00 95.38 221 PHE A CA 1
ATOM 1814 C C . PHE A 1 221 ? -6.976 8.709 1.458 1.00 95.38 221 PHE A C 1
ATOM 1816 O O . PHE A 1 221 ? -6.109 8.069 0.863 1.00 95.38 221 PHE A O 1
ATOM 1823 N N . ASP A 1 222 ? -6.714 9.868 2.067 1.00 96.19 222 ASP A N 1
ATOM 1824 C CA . ASP A 1 222 ? -5.378 10.485 2.054 1.00 96.19 222 ASP A CA 1
ATOM 1825 C C . ASP A 1 222 ? -4.364 9.594 2.782 1.00 96.19 222 ASP A C 1
ATOM 1827 O O . ASP A 1 222 ? -3.323 9.227 2.235 1.00 96.19 222 ASP A O 1
ATOM 1831 N N . THR A 1 223 ? -4.738 9.134 3.978 1.00 96.94 223 THR A N 1
ATOM 1832 C CA . THR A 1 223 ? -3.963 8.177 4.769 1.00 96.94 223 THR A CA 1
ATOM 1833 C C . THR A 1 223 ? -3.756 6.859 4.019 1.00 96.94 223 THR A C 1
ATOM 1835 O O . THR A 1 223 ? -2.639 6.344 3.970 1.00 96.94 223 THR A O 1
ATOM 1838 N N . LEU A 1 224 ? -4.807 6.328 3.386 1.00 97.25 224 LEU A N 1
ATOM 1839 C CA . LEU A 1 224 ? -4.755 5.104 2.588 1.00 97.25 224 LEU A CA 1
ATOM 1840 C C . LEU A 1 224 ? -3.741 5.221 1.447 1.00 97.25 224 LEU A C 1
ATOM 1842 O O . LEU A 1 224 ? -2.932 4.318 1.253 1.00 97.25 224 LEU A O 1
ATOM 1846 N N . SER A 1 225 ? -3.751 6.338 0.718 1.00 97.31 225 SER A N 1
ATOM 1847 C CA . SER A 1 225 ? -2.805 6.600 -0.369 1.00 97.31 225 SER A CA 1
ATOM 1848 C C . SER A 1 225 ? -1.351 6.541 0.114 1.00 97.31 225 SER A C 1
ATOM 1850 O O . SER A 1 225 ? -0.516 5.884 -0.515 1.00 97.31 225 SER A O 1
ATOM 1852 N N . ILE A 1 226 ? -1.059 7.141 1.275 1.00 97.44 226 ILE A N 1
ATOM 1853 C CA . ILE A 1 226 ? 0.277 7.121 1.890 1.00 97.44 226 ILE A CA 1
ATOM 1854 C C . ILE A 1 226 ? 0.679 5.695 2.288 1.00 97.44 226 ILE A C 1
ATOM 1856 O O . ILE A 1 226 ? 1.795 5.272 1.976 1.00 97.44 226 ILE A O 1
ATOM 1860 N N . ILE A 1 227 ? -0.218 4.933 2.930 1.00 97.31 227 ILE A N 1
ATOM 1861 C CA . ILE A 1 227 ? 0.044 3.532 3.311 1.00 97.31 227 ILE A CA 1
ATOM 1862 C C . ILE A 1 227 ? 0.373 2.703 2.075 1.00 97.31 227 ILE A C 1
ATOM 1864 O O . ILE A 1 227 ? 1.370 1.985 2.067 1.00 97.31 227 ILE A O 1
ATOM 1868 N N . ILE A 1 228 ? -0.438 2.814 1.021 1.00 97.81 228 ILE A N 1
ATOM 1869 C CA . ILE A 1 228 ? -0.249 2.047 -0.209 1.00 97.81 228 ILE A CA 1
ATOM 1870 C C . ILE A 1 228 ? 1.061 2.412 -0.899 1.00 97.81 228 ILE A C 1
ATOM 1872 O O . ILE A 1 228 ? 1.785 1.514 -1.332 1.00 97.81 228 ILE A O 1
ATOM 1876 N N . ASP A 1 229 ? 1.409 3.696 -0.9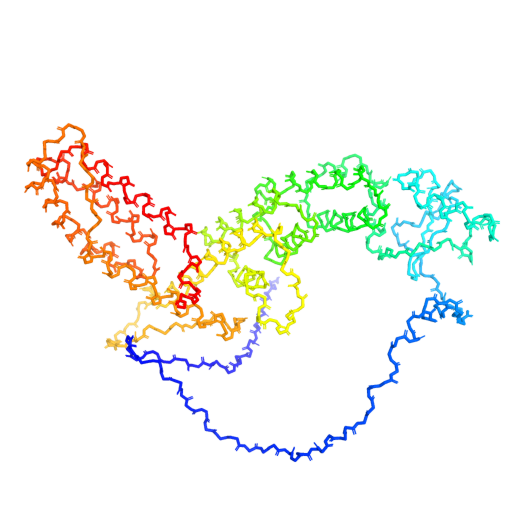74 1.00 97.38 229 ASP A N 1
ATOM 1877 C CA . ASP A 1 229 ? 2.683 4.131 -1.546 1.00 97.38 229 ASP A CA 1
ATOM 1878 C C . ASP A 1 229 ? 3.881 3.562 -0.769 1.00 97.38 229 ASP A C 1
ATOM 1880 O O . ASP A 1 229 ? 4.804 3.001 -1.368 1.00 97.38 229 ASP A O 1
ATOM 1884 N N . LYS A 1 230 ? 3.842 3.633 0.566 1.00 96.88 230 LYS A N 1
ATOM 1885 C CA . LYS A 1 230 ? 4.891 3.078 1.430 1.00 96.88 230 LYS A CA 1
ATOM 1886 C C . LYS A 1 230 ? 4.960 1.556 1.362 1.00 96.88 230 LYS A C 1
ATOM 1888 O O . LYS A 1 230 ? 6.056 1.008 1.279 1.00 96.88 230 LYS A O 1
ATOM 1893 N N . TRP A 1 231 ? 3.824 0.864 1.319 1.00 97.50 231 TRP A N 1
ATOM 1894 C CA . TRP A 1 231 ? 3.793 -0.591 1.190 1.00 97.50 231 TRP A CA 1
ATOM 1895 C C . TRP A 1 231 ? 4.336 -1.043 -0.171 1.00 97.50 231 TRP A C 1
ATOM 1897 O O . TRP A 1 231 ? 5.143 -1.969 -0.232 1.00 97.50 231 TRP A O 1
ATOM 1907 N N . CYS A 1 232 ? 4.002 -0.342 -1.259 1.00 97.19 232 CYS A N 1
ATOM 1908 C CA . CYS A 1 232 ? 4.606 -0.595 -2.570 1.00 97.19 232 CYS A CA 1
ATOM 1909 C C . CYS A 1 232 ? 6.133 -0.425 -2.527 1.00 97.19 232 CYS A C 1
ATOM 1911 O O . CYS A 1 232 ? 6.855 -1.301 -2.996 1.00 97.19 232 CYS A O 1
ATOM 1913 N N . LYS A 1 233 ? 6.636 0.653 -1.908 1.00 96.19 233 LYS A N 1
ATOM 1914 C CA . LYS A 1 233 ? 8.083 0.879 -1.727 1.00 96.19 233 LYS A CA 1
ATOM 1915 C C . LYS A 1 233 ? 8.749 -0.226 -0.903 1.00 96.19 233 LYS A C 1
ATOM 1917 O O . LYS A 1 233 ? 9.827 -0.684 -1.270 1.00 96.19 233 LYS A O 1
ATOM 1922 N N . LEU A 1 234 ? 8.100 -0.689 0.167 1.00 95.50 234 LEU A N 1
ATOM 1923 C CA . LEU A 1 234 ? 8.582 -1.798 0.995 1.00 95.50 234 LEU A CA 1
ATOM 1924 C C . LEU A 1 234 ? 8.714 -3.107 0.210 1.00 95.50 234 LEU A C 1
ATOM 1926 O O . LEU A 1 234 ? 9.709 -3.820 0.364 1.00 95.50 234 LEU A O 1
ATOM 1930 N N . LEU A 1 235 ? 7.730 -3.407 -0.642 1.00 96.25 235 LEU A N 1
ATOM 1931 C CA . LEU A 1 235 ? 7.755 -4.570 -1.530 1.00 96.25 235 LEU A CA 1
ATOM 1932 C C . LEU A 1 235 ? 8.878 -4.444 -2.572 1.00 96.25 235 LEU A C 1
ATOM 1934 O O . LEU A 1 235 ? 9.643 -5.383 -2.778 1.00 96.25 235 LEU A O 1
ATOM 1938 N N . GLU A 1 236 ? 9.017 -3.272 -3.197 1.00 95.25 236 GLU A N 1
ATOM 1939 C CA . GLU A 1 236 ? 10.051 -2.996 -4.204 1.00 95.25 236 GLU A CA 1
ATOM 1940 C C . GLU A 1 236 ? 11.473 -3.061 -3.639 1.00 95.25 236 GLU A C 1
ATOM 1942 O O . GLU A 1 236 ? 12.385 -3.527 -4.321 1.00 95.25 236 GLU A O 1
ATOM 1947 N N . ALA A 1 237 ? 11.668 -2.650 -2.383 1.00 94.44 237 ALA A N 1
ATOM 1948 C CA . ALA A 1 237 ? 12.955 -2.728 -1.697 1.00 94.44 237 ALA A CA 1
ATOM 1949 C C . ALA A 1 237 ? 13.431 -4.175 -1.460 1.00 94.44 237 ALA A C 1
ATOM 1951 O O . ALA A 1 237 ? 14.525 -4.370 -0.930 1.00 94.44 237 ALA A O 1
ATOM 1952 N N . LYS A 1 238 ? 12.621 -5.187 -1.823 1.00 84.56 238 LYS A N 1
ATOM 1953 C CA . LYS A 1 238 ? 12.844 -6.607 -1.512 1.00 84.56 238 LYS A CA 1
ATOM 1954 C C . LYS A 1 238 ? 13.169 -6.816 -0.027 1.00 84.56 238 LYS A C 1
ATOM 1956 O O . LYS A 1 238 ? 13.944 -7.705 0.327 1.00 84.56 238 LYS A O 1
ATOM 1961 N N . SER A 1 239 ? 12.586 -5.977 0.834 1.00 71.00 239 SER A N 1
ATOM 1962 C CA . SER A 1 239 ? 12.610 -6.195 2.277 1.00 71.00 239 SER A CA 1
ATOM 1963 C C . SER A 1 239 ? 11.963 -7.552 2.577 1.00 71.00 239 SER A C 1
ATOM 1965 O O . SER A 1 239 ? 11.203 -8.070 1.758 1.00 71.00 239 SER A O 1
ATOM 1967 N N . GLU A 1 240 ? 12.224 -8.147 3.742 1.00 75.88 240 GLU A N 1
ATOM 1968 C CA . GLU A 1 240 ? 11.633 -9.439 4.147 1.00 75.88 240 GLU A CA 1
ATOM 1969 C C . GLU A 1 240 ? 10.086 -9.444 4.182 1.00 75.88 240 GLU A C 1
ATOM 1971 O O . GLU A 1 240 ? 9.476 -10.464 4.503 1.00 75.88 240 GLU A O 1
ATOM 1976 N N . SER A 1 241 ? 9.436 -8.325 3.837 1.00 77.25 241 SER A N 1
ATOM 1977 C CA . SER A 1 241 ? 7.992 -8.188 3.732 1.00 77.25 241 SER A CA 1
ATOM 1978 C C . SER A 1 241 ? 7.413 -9.131 2.664 1.00 77.25 241 SER A C 1
ATOM 1980 O O . SER A 1 241 ? 7.673 -8.969 1.466 1.00 77.25 241 SER A O 1
ATOM 1982 N N . PRO A 1 242 ? 6.605 -10.133 3.054 1.00 87.69 242 PRO A N 1
ATOM 1983 C CA . PRO A 1 242 ? 5.974 -11.033 2.103 1.00 87.69 242 PRO A CA 1
ATOM 1984 C C . PRO A 1 242 ? 4.972 -10.286 1.213 1.00 87.69 242 PRO A C 1
ATOM 1986 O O . PRO A 1 242 ? 4.115 -9.547 1.691 1.00 87.69 242 PRO A O 1
ATOM 1989 N N . SER A 1 243 ? 5.010 -10.554 -0.095 1.00 96.12 243 SER A N 1
ATOM 1990 C CA . SER A 1 243 ? 4.042 -10.011 -1.059 1.00 96.12 243 SER A CA 1
ATOM 1991 C C . SER A 1 243 ? 2.651 -10.648 -0.965 1.00 96.12 243 SER A C 1
ATOM 1993 O O . SER A 1 243 ? 1.666 -10.037 -1.371 1.00 96.12 243 SER A O 1
ATOM 1995 N N . VAL A 1 244 ? 2.543 -11.853 -0.394 1.00 96.69 244 VAL A N 1
ATOM 1996 C CA . VAL A 1 244 ? 1.290 -12.629 -0.353 1.00 96.69 244 VAL A CA 1
ATOM 1997 C C . VAL A 1 244 ? 0.151 -11.910 0.395 1.00 96.69 244 VAL A C 1
ATOM 1999 O O . VAL A 1 244 ? -0.936 -11.833 -0.177 1.00 96.69 244 VAL A O 1
ATOM 2002 N N . PRO A 1 245 ? 0.344 -11.334 1.602 1.00 97.25 245 PRO A N 1
ATOM 2003 C CA . PRO A 1 245 ? -0.713 -10.569 2.272 1.00 97.25 245 PRO A CA 1
ATOM 2004 C C . PRO A 1 245 ? -1.200 -9.362 1.459 1.00 97.25 245 PRO A C 1
ATOM 2006 O O . PRO A 1 245 ? -2.401 -9.123 1.392 1.00 97.25 245 PRO A O 1
ATOM 2009 N N . ALA A 1 246 ? -0.293 -8.650 0.778 1.00 97.44 246 ALA A N 1
ATOM 2010 C CA . ALA A 1 246 ? -0.657 -7.532 -0.093 1.00 97.44 246 ALA A CA 1
ATOM 2011 C C . ALA A 1 246 ? -1.500 -7.994 -1.295 1.00 97.44 246 ALA A C 1
ATOM 2013 O O . ALA A 1 246 ? -2.487 -7.349 -1.637 1.00 97.44 246 ALA A O 1
ATOM 2014 N N . MET A 1 247 ? -1.155 -9.139 -1.902 1.00 97.19 247 MET A N 1
ATOM 2015 C CA . MET A 1 247 ? -1.943 -9.743 -2.987 1.00 97.19 247 MET A CA 1
ATOM 2016 C C . MET A 1 247 ? -3.347 -10.130 -2.512 1.00 97.19 247 MET A C 1
ATOM 2018 O O . MET A 1 247 ? -4.325 -9.811 -3.179 1.00 97.19 247 MET A O 1
ATOM 2022 N N . GLN A 1 248 ? -3.448 -10.805 -1.362 1.00 95.75 248 GLN A N 1
ATOM 2023 C CA . GLN A 1 248 ? -4.723 -11.244 -0.784 1.00 95.75 248 GLN A CA 1
ATOM 2024 C C . GLN A 1 248 ? -5.631 -10.060 -0.455 1.00 95.75 248 GLN A C 1
ATOM 2026 O O . GLN A 1 248 ? -6.808 -10.072 -0.814 1.00 95.75 248 GLN A O 1
ATOM 2031 N N . LEU A 1 249 ? -5.073 -9.028 0.178 1.00 96.12 249 LEU A N 1
ATOM 2032 C CA . LEU A 1 249 ? -5.808 -7.815 0.493 1.00 96.12 249 LEU A CA 1
ATOM 2033 C C . LEU A 1 249 ? -6.274 -7.098 -0.775 1.00 96.12 249 LEU A C 1
ATOM 2035 O O . LEU A 1 249 ? -7.448 -6.772 -0.896 1.00 96.12 249 LEU A O 1
ATOM 2039 N N . ALA A 1 250 ? -5.381 -6.872 -1.738 1.00 96.31 250 ALA A N 1
ATOM 2040 C CA . ALA A 1 250 ? -5.743 -6.154 -2.952 1.00 96.31 250 ALA A CA 1
ATOM 2041 C C . ALA A 1 250 ? -6.790 -6.917 -3.784 1.00 96.31 250 ALA A C 1
ATOM 2043 O O . ALA A 1 250 ? -7.737 -6.311 -4.282 1.00 96.31 250 ALA A O 1
ATOM 2044 N N . ASP A 1 251 ? -6.681 -8.248 -3.881 1.00 94.81 251 ASP A N 1
ATOM 2045 C CA . ASP A 1 251 ? -7.662 -9.086 -4.579 1.00 94.81 251 ASP A CA 1
ATOM 2046 C C . ASP A 1 251 ? -9.066 -8.983 -3.960 1.00 94.81 251 ASP A C 1
ATOM 2048 O O . ASP A 1 251 ? -10.040 -8.916 -4.710 1.00 94.81 251 ASP A O 1
ATOM 2052 N N . LYS A 1 252 ? -9.170 -8.900 -2.624 1.00 93.50 252 LYS A N 1
ATOM 2053 C CA . LYS A 1 252 ? -10.445 -8.729 -1.898 1.00 93.50 252 LYS A CA 1
ATOM 2054 C C . LYS A 1 252 ? -11.217 -7.484 -2.353 1.00 93.50 252 LYS A C 1
ATOM 2056 O O . LYS A 1 252 ? -12.446 -7.507 -2.389 1.00 93.50 252 LYS A O 1
ATOM 2061 N N . TYR A 1 253 ? -10.514 -6.407 -2.710 1.00 92.69 253 TYR A N 1
ATOM 2062 C CA . TYR A 1 253 ? -11.129 -5.136 -3.111 1.00 92.69 253 TYR A CA 1
ATOM 2063 C C . TYR A 1 253 ? -11.203 -4.931 -4.633 1.00 92.69 253 TYR A C 1
ATOM 2065 O O . TYR A 1 253 ? -12.121 -4.262 -5.105 1.00 92.69 253 TYR A O 1
ATOM 2073 N N . VAL A 1 254 ? -10.280 -5.507 -5.412 1.00 92.31 254 VAL A N 1
ATOM 2074 C CA . VAL A 1 254 ? -10.265 -5.380 -6.883 1.00 92.31 254 VAL A CA 1
ATOM 2075 C C . VAL A 1 254 ? -11.214 -6.377 -7.558 1.00 92.31 254 VAL A C 1
ATOM 2077 O O . VAL A 1 254 ? -11.839 -6.031 -8.560 1.00 92.31 254 VAL A O 1
ATOM 2080 N N . ASP A 1 255 ? -11.362 -7.594 -7.022 1.00 87.06 255 ASP A N 1
ATOM 2081 C CA . ASP A 1 255 ? -12.241 -8.632 -7.575 1.00 87.06 255 ASP A CA 1
ATOM 2082 C C . 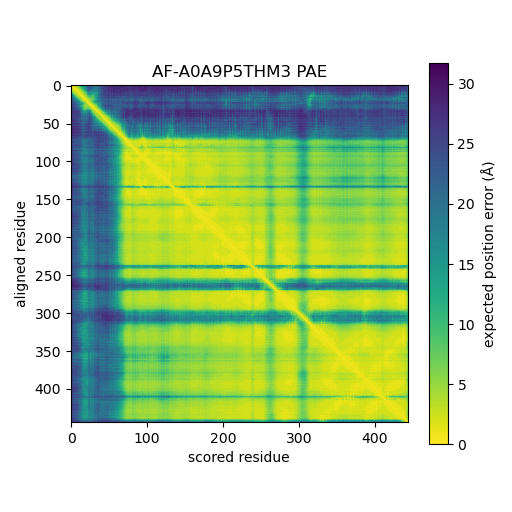ASP A 1 255 ? -13.227 -9.177 -6.523 1.00 87.06 255 ASP A C 1
ATOM 2084 O O . ASP A 1 255 ? -13.038 -10.270 -5.978 1.00 87.06 255 ASP A O 1
ATOM 2088 N N . PRO A 1 256 ? -14.344 -8.465 -6.275 1.00 77.19 256 PRO A N 1
ATOM 2089 C CA . PRO A 1 256 ? -15.352 -8.890 -5.304 1.00 77.19 256 PRO A CA 1
ATOM 2090 C C . PRO A 1 256 ? -16.048 -10.207 -5.680 1.00 77.19 256 PRO A C 1
ATOM 2092 O O . PRO A 1 256 ? -16.774 -10.776 -4.864 1.00 77.19 256 PRO A O 1
ATOM 2095 N N . SER A 1 257 ? -15.891 -10.682 -6.925 1.00 73.81 257 SER A N 1
ATOM 2096 C CA . SER A 1 257 ? -16.558 -11.897 -7.400 1.00 73.81 257 SER A CA 1
ATOM 2097 C C . SER A 1 257 ? -15.981 -13.171 -6.776 1.00 73.81 257 SER A C 1
ATOM 2099 O O . SER A 1 257 ? -16.689 -14.177 -6.682 1.00 73.81 257 SER A O 1
ATOM 2101 N N . ALA A 1 258 ? -14.736 -13.114 -6.288 1.00 66.81 258 ALA A N 1
ATOM 2102 C CA . ALA A 1 258 ? -14.031 -14.258 -5.720 1.00 66.81 258 ALA A CA 1
ATOM 2103 C C . ALA A 1 258 ? -14.667 -14.787 -4.421 1.00 66.81 258 ALA A C 1
ATOM 2105 O O . ALA A 1 258 ? -14.692 -15.999 -4.208 1.00 66.81 258 ALA A O 1
ATOM 2106 N N . ASP A 1 259 ? -15.245 -13.914 -3.591 1.00 65.19 259 ASP A N 1
ATOM 2107 C CA . ASP A 1 259 ? -15.767 -14.298 -2.270 1.00 65.19 259 ASP A CA 1
ATOM 2108 C C . ASP A 1 259 ? -17.199 -14.857 -2.307 1.00 65.19 259 ASP A C 1
ATOM 2110 O O . ASP A 1 259 ? -17.776 -15.186 -1.270 1.00 65.19 259 ASP A O 1
ATOM 2114 N N . GLY A 1 260 ? -17.820 -14.954 -3.491 1.00 68.56 260 GLY A N 1
ATOM 2115 C CA . GLY A 1 260 ? -19.182 -15.481 -3.657 1.00 68.56 260 GLY A CA 1
ATOM 2116 C C . GLY A 1 260 ? -20.279 -14.662 -2.956 1.00 68.56 260 GLY A C 1
ATOM 2117 O O . GLY A 1 260 ? -21.461 -14.985 -3.069 1.00 68.56 260 GLY A O 1
ATOM 2118 N N . ASN A 1 261 ? -19.912 -13.581 -2.264 1.00 63.03 261 ASN A N 1
ATOM 2119 C CA . ASN A 1 261 ? -20.802 -12.720 -1.501 1.00 63.03 261 ASN A CA 1
ATOM 2120 C C . ASN A 1 261 ? -21.103 -11.445 -2.304 1.00 63.03 261 ASN A C 1
ATOM 2122 O O . ASN A 1 261 ? -20.783 -10.327 -1.910 1.00 63.03 261 ASN A O 1
ATOM 2126 N N . THR A 1 262 ? -21.729 -11.622 -3.470 1.00 53.62 262 THR A N 1
ATOM 2127 C CA . THR A 1 262 ? -22.008 -10.608 -4.513 1.00 53.62 262 THR A CA 1
ATOM 2128 C C . THR A 1 262 ? -22.999 -9.499 -4.112 1.00 53.62 262 THR A C 1
ATOM 2130 O O . THR A 1 262 ? -23.599 -8.847 -4.966 1.00 53.62 262 THR A O 1
ATOM 2133 N N . ARG A 1 263 ? -23.194 -9.244 -2.812 1.00 57.22 263 ARG A N 1
ATOM 2134 C CA . ARG A 1 263 ? -24.078 -8.184 -2.296 1.00 57.22 263 ARG A CA 1
ATOM 2135 C C . ARG A 1 263 ? -23.364 -6.885 -1.924 1.00 57.22 263 ARG A C 1
ATOM 2137 O O . ARG A 1 263 ? -24.033 -5.945 -1.488 1.00 57.22 263 ARG A O 1
ATOM 2144 N N . THR A 1 264 ? -22.052 -6.779 -2.111 1.00 52.78 264 THR A N 1
ATOM 2145 C CA . THR A 1 264 ? -21.328 -5.522 -1.904 1.00 52.78 264 THR A CA 1
ATOM 2146 C C . THR A 1 264 ? -21.707 -4.514 -2.986 1.00 52.78 264 THR A C 1
ATOM 2148 O O . THR A 1 264 ? -21.294 -4.570 -4.140 1.00 52.78 264 THR A O 1
ATOM 2151 N N . ARG A 1 265 ? -22.601 -3.608 -2.571 1.00 53.81 265 ARG A N 1
ATOM 2152 C CA . ARG A 1 265 ? -23.049 -2.400 -3.260 1.00 53.81 265 ARG A CA 1
ATOM 2153 C C . ARG A 1 265 ? -21.914 -1.776 -4.068 1.00 53.81 265 ARG A C 1
ATOM 2155 O O . ARG A 1 265 ? -20.986 -1.216 -3.496 1.00 53.81 265 ARG A O 1
ATOM 2162 N N . LYS A 1 266 ? -22.084 -1.784 -5.386 1.00 51.31 266 LYS A N 1
ATOM 2163 C CA . LYS A 1 266 ? -21.435 -0.885 -6.339 1.00 51.31 266 LYS A CA 1
ATOM 2164 C C . LYS A 1 266 ? -21.810 0.557 -5.952 1.00 51.31 266 LYS A C 1
ATOM 2166 O O . LYS A 1 266 ? -22.803 1.094 -6.430 1.00 51.31 266 LYS A O 1
ATOM 2171 N N . ARG A 1 267 ? -21.140 1.133 -4.951 1.00 58.44 267 ARG A N 1
ATOM 2172 C CA . ARG A 1 267 ? -21.244 2.562 -4.652 1.00 58.44 267 ARG A CA 1
ATOM 2173 C C . ARG A 1 267 ? -20.292 3.247 -5.618 1.00 58.44 267 ARG A C 1
ATOM 2175 O O . ARG A 1 267 ? -19.092 3.025 -5.538 1.00 58.44 267 ARG A O 1
ATOM 2182 N N . ASP A 1 268 ? -20.824 4.108 -6.476 1.00 59.28 268 ASP A N 1
ATOM 2183 C CA . ASP A 1 268 ? -20.061 4.931 -7.427 1.00 59.28 268 ASP A CA 1
ATOM 2184 C C . ASP A 1 268 ? -19.032 5.878 -6.757 1.00 59.28 268 ASP A C 1
ATOM 2186 O O . ASP A 1 268 ? -18.340 6.626 -7.440 1.00 59.28 268 ASP A O 1
ATOM 2190 N N . HIS A 1 269 ? -18.903 5.845 -5.425 1.00 59.03 269 HIS A N 1
ATOM 2191 C CA . HIS A 1 269 ? -18.013 6.682 -4.621 1.00 59.03 269 HIS A CA 1
ATOM 2192 C C . HIS A 1 269 ? -16.666 6.038 -4.248 1.00 59.03 269 HIS A C 1
ATOM 2194 O O . HIS A 1 269 ? -15.901 6.681 -3.540 1.00 59.03 269 HIS A O 1
ATOM 2200 N N . ASP A 1 270 ? -16.348 4.822 -4.712 1.00 78.00 270 ASP A N 1
ATOM 2201 C CA . ASP A 1 270 ? -15.148 4.090 -4.250 1.00 78.00 270 ASP A CA 1
ATOM 2202 C C . ASP A 1 270 ? -14.023 3.937 -5.295 1.00 78.00 270 ASP A C 1
ATOM 2204 O O . ASP A 1 270 ? -13.116 3.117 -5.148 1.00 78.00 270 ASP A O 1
ATOM 2208 N N . TRP A 1 271 ? -14.051 4.742 -6.365 1.00 82.62 271 TRP A N 1
ATOM 2209 C CA . TRP A 1 271 ? -13.028 4.705 -7.424 1.00 82.62 271 TRP A CA 1
ATOM 2210 C C . TRP A 1 271 ? -11.607 4.945 -6.894 1.00 82.62 271 TRP A C 1
ATOM 2212 O O . TRP A 1 271 ? -10.668 4.301 -7.353 1.00 82.62 271 TRP A O 1
ATOM 2222 N N . GLY A 1 272 ? -11.452 5.805 -5.880 1.00 91.69 272 GLY A N 1
ATOM 2223 C CA . GLY A 1 272 ? -10.149 6.075 -5.268 1.00 91.69 272 GLY A CA 1
ATOM 2224 C C . GLY A 1 272 ? -9.537 4.849 -4.583 1.00 91.69 272 GLY A C 1
ATOM 2225 O O . GLY A 1 272 ? -8.353 4.577 -4.763 1.00 91.69 272 GLY A O 1
ATOM 2226 N N . VAL A 1 273 ? -10.333 4.066 -3.843 1.00 93.62 273 VAL A N 1
ATOM 2227 C CA . VAL A 1 273 ? -9.848 2.819 -3.221 1.00 93.62 273 VAL A CA 1
ATOM 2228 C C . VAL A 1 273 ? -9.509 1.799 -4.293 1.00 93.62 273 VAL A C 1
ATOM 2230 O O . VAL A 1 273 ? -8.457 1.172 -4.205 1.00 93.62 273 VAL A O 1
ATOM 2233 N N . TYR A 1 274 ? -10.346 1.660 -5.324 1.00 93.50 274 TYR A N 1
ATOM 2234 C CA . TYR A 1 274 ? -10.088 0.723 -6.414 1.00 93.50 274 TYR A CA 1
ATOM 2235 C C . TYR A 1 274 ? -8.736 0.982 -7.093 1.00 93.50 274 TYR A C 1
ATOM 2237 O O . TYR A 1 274 ? -7.941 0.053 -7.225 1.00 93.50 274 TYR A O 1
ATOM 2245 N N . ASP A 1 275 ? -8.434 2.229 -7.461 1.00 94.69 275 ASP A N 1
ATOM 2246 C CA . ASP A 1 275 ? -7.171 2.572 -8.127 1.00 94.69 275 ASP A CA 1
ATOM 2247 C C . ASP A 1 275 ? -5.952 2.335 -7.217 1.00 94.69 275 ASP A C 1
ATOM 2249 O O . ASP A 1 275 ? -4.935 1.789 -7.658 1.00 94.69 275 ASP A O 1
ATOM 2253 N N . LEU A 1 276 ? -6.064 2.668 -5.924 1.00 96.69 276 LEU A N 1
ATOM 2254 C CA . LEU A 1 276 ? -5.017 2.403 -4.933 1.00 96.69 276 LEU A CA 1
ATOM 2255 C C . LEU A 1 276 ? -4.784 0.896 -4.733 1.00 96.69 276 LEU A C 1
ATOM 2257 O O . LEU A 1 276 ? -3.640 0.438 -4.745 1.00 96.69 276 LEU A O 1
ATOM 2261 N N . MET A 1 277 ? -5.852 0.106 -4.603 1.00 96.75 277 MET A N 1
ATOM 2262 C CA . MET A 1 277 ? -5.758 -1.350 -4.458 1.00 96.75 277 MET A CA 1
ATOM 2263 C C . MET A 1 277 ? -5.230 -2.008 -5.728 1.00 96.75 277 MET A C 1
ATOM 2265 O O . MET A 1 277 ? -4.401 -2.910 -5.647 1.00 96.75 277 MET A O 1
ATOM 2269 N N . LYS A 1 278 ? -5.630 -1.524 -6.908 1.00 96.19 278 LYS A N 1
ATOM 2270 C CA . LYS A 1 278 ? -5.098 -1.978 -8.195 1.00 96.19 278 LYS A CA 1
ATOM 2271 C C . LYS A 1 278 ? -3.588 -1.732 -8.272 1.00 96.19 278 LYS A C 1
ATOM 2273 O O . LYS A 1 278 ? -2.835 -2.637 -8.628 1.00 96.19 278 LYS A O 1
ATOM 2278 N N . ARG A 1 279 ? -3.112 -0.555 -7.854 1.00 97.31 279 ARG A N 1
ATOM 2279 C CA . ARG A 1 279 ? -1.672 -0.256 -7.769 1.00 97.31 279 ARG A CA 1
ATOM 2280 C C . ARG A 1 279 ? -0.930 -1.202 -6.814 1.00 97.31 279 ARG A C 1
ATOM 2282 O O . ARG A 1 279 ? 0.129 -1.723 -7.183 1.00 97.31 279 ARG A O 1
ATOM 2289 N N . LEU A 1 280 ? -1.480 -1.456 -5.621 1.00 97.81 280 LEU A N 1
ATOM 2290 C CA . LEU A 1 280 ? -0.910 -2.419 -4.669 1.00 97.81 280 LEU A CA 1
ATOM 2291 C C . LEU A 1 280 ? -0.862 -3.830 -5.271 1.00 97.81 280 LEU A C 1
ATOM 2293 O O . LEU A 1 280 ? 0.175 -4.487 -5.198 1.00 97.81 280 LEU A O 1
ATOM 2297 N N . GLN A 1 281 ? -1.951 -4.268 -5.913 1.00 97.19 281 GLN A N 1
ATOM 2298 C CA . GLN A 1 281 ? -2.066 -5.569 -6.572 1.00 97.19 281 GLN A CA 1
ATOM 2299 C C . GLN A 1 281 ? -0.942 -5.756 -7.593 1.00 97.19 281 GLN A C 1
ATOM 2301 O O . GLN A 1 281 ? -0.151 -6.690 -7.477 1.00 97.19 281 GLN A O 1
ATOM 2306 N N . GLY A 1 282 ? -0.826 -4.844 -8.563 1.00 97.56 282 GLY A N 1
ATOM 2307 C CA . GLY A 1 282 ? 0.190 -4.927 -9.611 1.00 97.56 282 GLY A CA 1
ATOM 2308 C C . GLY A 1 282 ? 1.608 -5.020 -9.049 1.00 97.56 282 GLY A C 1
ATOM 2309 O O . GLY A 1 282 ? 2.385 -5.877 -9.471 1.00 97.56 282 GLY A O 1
ATOM 2310 N N . THR A 1 283 ? 1.920 -4.194 -8.047 1.00 97.94 283 THR A N 1
ATOM 2311 C CA . THR A 1 283 ? 3.236 -4.183 -7.390 1.00 97.94 283 THR A CA 1
ATOM 2312 C C . THR A 1 283 ? 3.507 -5.493 -6.647 1.00 97.94 283 THR A C 1
ATOM 2314 O O . THR A 1 283 ? 4.565 -6.097 -6.819 1.00 97.94 283 THR A O 1
ATOM 2317 N N . ALA A 1 284 ? 2.544 -5.981 -5.862 1.00 97.62 284 ALA A N 1
ATOM 2318 C CA . ALA A 1 284 ? 2.699 -7.197 -5.072 1.00 97.62 284 ALA A CA 1
ATOM 2319 C C . ALA A 1 284 ? 2.880 -8.445 -5.949 1.00 97.62 284 ALA A C 1
ATOM 2321 O O . ALA A 1 284 ? 3.786 -9.245 -5.705 1.00 97.62 284 ALA A O 1
ATOM 2322 N N . TYR A 1 285 ? 2.072 -8.589 -7.004 1.00 97.81 285 TYR A N 1
ATOM 2323 C CA . TYR A 1 285 ? 2.207 -9.686 -7.964 1.00 97.81 285 TYR A CA 1
ATOM 2324 C C . TYR A 1 285 ? 3.537 -9.618 -8.736 1.00 97.81 285 TYR A C 1
ATOM 2326 O O . TYR A 1 285 ? 4.187 -10.649 -8.927 1.00 97.81 285 TYR A O 1
ATOM 2334 N N . TYR A 1 286 ? 3.972 -8.421 -9.143 1.00 97.69 286 TYR A N 1
ATOM 2335 C CA . TYR A 1 286 ? 5.252 -8.222 -9.827 1.00 97.69 286 TYR A CA 1
ATOM 2336 C C . TYR A 1 286 ? 6.443 -8.648 -8.962 1.00 97.69 286 TYR A C 1
ATOM 2338 O O . TYR A 1 286 ? 7.247 -9.485 -9.379 1.00 97.69 286 TYR A O 1
ATOM 2346 N N . VAL A 1 287 ? 6.511 -8.147 -7.725 1.00 96.94 287 VAL A N 1
ATOM 2347 C CA . VAL A 1 287 ? 7.565 -8.508 -6.765 1.00 96.94 287 VAL A CA 1
ATOM 2348 C C . VAL A 1 287 ? 7.527 -10.004 -6.451 1.00 96.94 287 VAL A C 1
ATOM 2350 O O . VAL A 1 287 ? 8.573 -10.647 -6.381 1.00 96.94 287 VAL A O 1
ATOM 2353 N N . HIS A 1 288 ? 6.335 -10.603 -6.343 1.00 96.94 288 HIS A N 1
ATOM 2354 C CA . HIS A 1 288 ? 6.206 -12.047 -6.150 1.00 96.94 288 HIS A CA 1
ATOM 2355 C C . HIS A 1 288 ? 6.858 -12.851 -7.284 1.00 96.94 288 HIS A C 1
ATOM 2357 O O . HIS A 1 288 ? 7.582 -13.815 -7.021 1.00 96.94 288 HIS A O 1
ATOM 2363 N N . ILE A 1 289 ? 6.644 -12.445 -8.541 1.00 96.06 289 ILE A N 1
ATOM 2364 C CA . ILE A 1 289 ? 7.292 -13.069 -9.702 1.00 96.06 289 ILE A CA 1
ATOM 2365 C C . ILE A 1 289 ? 8.809 -12.917 -9.624 1.00 96.06 289 ILE A C 1
ATOM 2367 O O . ILE A 1 289 ? 9.512 -13.907 -9.831 1.00 96.06 289 ILE A O 1
ATOM 2371 N N . GLN A 1 290 ? 9.317 -11.727 -9.295 1.00 95.00 290 GLN A N 1
ATOM 2372 C CA . GLN A 1 290 ? 10.758 -11.512 -9.131 1.00 95.00 290 GLN A CA 1
ATOM 2373 C C . GLN A 1 290 ? 11.333 -12.474 -8.082 1.00 95.00 290 GLN A C 1
ATOM 2375 O O . GLN A 1 290 ? 12.270 -13.210 -8.377 1.00 95.00 290 GLN A O 1
ATOM 2380 N N . SER A 1 291 ? 10.704 -12.589 -6.908 1.00 94.19 291 SER A N 1
ATOM 2381 C CA . SER A 1 291 ? 11.127 -13.543 -5.874 1.00 94.19 291 SER A CA 1
ATOM 2382 C C . SER A 1 291 ? 11.035 -15.009 -6.319 1.00 94.19 291 SER A C 1
ATOM 2384 O O . SER A 1 291 ? 11.794 -15.857 -5.849 1.00 94.19 291 SER A O 1
ATOM 2386 N N . MET A 1 292 ? 10.092 -15.370 -7.195 1.00 93.44 292 MET A N 1
ATOM 2387 C CA . MET A 1 292 ? 10.024 -16.718 -7.774 1.00 93.44 292 MET A CA 1
ATOM 2388 C C . MET A 1 292 ? 11.173 -16.982 -8.751 1.00 93.44 292 MET A C 1
ATOM 2390 O O . MET A 1 292 ? 11.748 -18.069 -8.714 1.00 93.44 292 MET A O 1
ATOM 2394 N N . VAL A 1 293 ? 11.515 -16.006 -9.594 1.00 91.75 293 VAL A N 1
ATOM 2395 C CA . VAL A 1 293 ? 12.625 -16.103 -10.551 1.00 91.75 293 VAL A CA 1
ATOM 2396 C C . VAL A 1 293 ? 13.965 -16.167 -9.818 1.00 91.75 293 VAL A C 1
ATOM 2398 O O . VAL A 1 293 ? 14.752 -17.068 -10.103 1.00 91.75 293 VAL A O 1
ATOM 2401 N N . ASP A 1 294 ? 14.176 -15.304 -8.821 1.00 90.88 294 ASP A N 1
ATOM 2402 C CA . ASP A 1 294 ? 15.399 -15.259 -8.008 1.00 90.88 294 ASP A CA 1
ATOM 2403 C C . ASP A 1 294 ? 15.653 -16.610 -7.305 1.00 90.88 294 ASP A C 1
ATOM 2405 O O . ASP A 1 294 ? 16.774 -17.109 -7.284 1.00 90.88 294 ASP A O 1
ATOM 2409 N N . ARG A 1 295 ? 14.598 -17.279 -6.811 1.00 89.69 295 ARG A N 1
ATOM 2410 C CA . ARG A 1 295 ? 14.690 -18.621 -6.195 1.00 89.69 295 ARG A CA 1
ATOM 2411 C C . ARG A 1 295 ? 14.992 -19.753 -7.182 1.00 89.69 295 ARG A C 1
ATOM 2413 O O . ARG A 1 295 ? 15.407 -20.828 -6.753 1.00 89.69 295 ARG A O 1
ATOM 2420 N N . CYS A 1 296 ? 14.737 -19.555 -8.474 1.00 88.00 296 CYS A N 1
ATOM 2421 C CA . CYS A 1 296 ? 15.014 -20.558 -9.505 1.00 88.00 296 CYS A CA 1
ATOM 2422 C C . CYS A 1 296 ? 16.457 -20.498 -10.014 1.00 88.00 296 CYS A C 1
ATOM 2424 O O . CYS A 1 296 ? 16.898 -21.447 -10.665 1.00 88.00 296 CYS A O 1
ATOM 2426 N N . GLN A 1 297 ? 17.183 -19.408 -9.751 1.00 82.12 297 GLN A N 1
ATOM 2427 C CA . GLN A 1 297 ? 18.578 -19.307 -10.151 1.00 82.12 297 GLN A CA 1
ATOM 2428 C C . GLN A 1 297 ? 19.414 -20.248 -9.269 1.00 82.12 297 GLN A C 1
ATOM 2430 O O . GLN A 1 297 ? 19.350 -20.157 -8.040 1.00 82.12 297 GLN A O 1
ATOM 2435 N N . PRO A 1 298 ? 20.151 -21.210 -9.861 1.00 75.50 298 PRO A N 1
ATOM 2436 C CA . PRO A 1 298 ? 21.011 -22.091 -9.088 1.00 75.50 298 PRO A CA 1
ATOM 2437 C C . PRO A 1 298 ? 22.007 -21.219 -8.332 1.00 75.50 298 PRO A C 1
ATOM 2439 O O . PRO A 1 298 ? 22.654 -20.370 -8.936 1.00 75.50 298 PRO A O 1
ATOM 2442 N N . ALA A 1 299 ? 22.120 -21.411 -7.016 1.00 74.44 299 ALA A N 1
ATOM 2443 C CA . ALA A 1 299 ? 23.151 -20.752 -6.231 1.00 74.44 299 ALA A CA 1
ATOM 2444 C C . ALA A 1 299 ? 24.514 -21.158 -6.815 1.00 74.44 299 ALA A C 1
ATOM 2446 O O . ALA A 1 299 ? 25.020 -22.248 -6.533 1.00 74.44 299 ALA A O 1
ATOM 2447 N N . GLU A 1 300 ? 25.087 -20.292 -7.657 1.00 70.19 300 GLU A N 1
ATOM 2448 C CA . GLU A 1 300 ? 26.335 -20.513 -8.406 1.00 70.19 300 GLU A CA 1
ATOM 2449 C C . GLU A 1 300 ? 27.548 -20.765 -7.485 1.00 70.19 300 GLU A C 1
ATOM 2451 O O . GLU A 1 300 ? 28.650 -21.054 -7.940 1.00 70.19 300 GLU A O 1
ATOM 2456 N N . SER A 1 301 ? 27.347 -20.704 -6.168 1.00 62.50 301 SER A N 1
ATOM 2457 C CA . SER A 1 301 ? 28.352 -20.828 -5.120 1.00 62.50 301 SER A CA 1
ATOM 2458 C C . SER A 1 301 ? 28.562 -22.242 -4.557 1.00 62.50 301 SER A C 1
ATOM 2460 O O . SER A 1 301 ? 29.443 -22.414 -3.716 1.00 62.50 301 SER A O 1
ATOM 2462 N N . SER A 1 302 ? 27.836 -23.276 -5.006 1.00 65.12 302 SER A N 1
ATOM 2463 C CA . SER A 1 302 ? 28.095 -24.667 -4.571 1.00 65.12 302 SER A CA 1
ATOM 2464 C C . SER A 1 302 ? 28.939 -25.443 -5.593 1.00 65.12 302 SER A C 1
ATOM 2466 O O . SER A 1 302 ? 28.462 -26.159 -6.470 1.00 65.12 302 SER A O 1
ATOM 2468 N N . SER A 1 303 ? 30.248 -25.251 -5.471 1.00 67.62 303 SER A N 1
ATOM 2469 C CA . SER A 1 303 ? 31.347 -25.707 -6.328 1.00 67.62 303 SER A CA 1
ATOM 2470 C C . SER A 1 303 ? 31.614 -27.226 -6.343 1.00 67.62 303 SER A C 1
ATOM 2472 O O . SER A 1 303 ? 32.748 -27.665 -6.149 1.00 67.62 303 SER A O 1
ATOM 2474 N N . SER A 1 304 ? 30.616 -28.065 -6.637 1.00 63.53 304 SER A N 1
ATOM 2475 C CA . SER A 1 304 ? 30.842 -29.513 -6.787 1.00 63.53 304 SER A CA 1
ATOM 2476 C C . SER A 1 304 ? 30.138 -30.141 -7.996 1.00 63.53 304 SER A C 1
ATOM 2478 O O . SER A 1 304 ? 28.978 -30.539 -7.942 1.00 63.53 304 SER A O 1
ATOM 2480 N N . SER A 1 305 ? 30.931 -30.285 -9.064 1.00 60.16 305 SER A N 1
ATOM 2481 C CA . SER A 1 305 ? 30.950 -31.388 -10.043 1.00 60.16 305 SER A CA 1
ATOM 2482 C C . SER A 1 305 ? 29.678 -31.731 -10.846 1.00 60.16 305 SER A C 1
ATOM 2484 O O . SER A 1 305 ? 28.866 -32.571 -10.470 1.00 60.16 305 SER A O 1
ATOM 2486 N N . SER A 1 306 ? 29.646 -31.186 -12.069 1.00 58.66 306 SER A N 1
ATOM 2487 C CA . SER A 1 306 ? 29.557 -31.947 -13.332 1.00 58.66 306 SER A CA 1
ATOM 2488 C C . SER A 1 306 ? 28.367 -32.892 -13.568 1.00 58.66 306 SER A C 1
ATOM 2490 O O . SER A 1 306 ? 28.556 -34.074 -13.860 1.00 58.66 306 SER A O 1
ATOM 2492 N N . SER A 1 307 ? 27.142 -32.364 -13.606 1.00 60.97 307 SER A N 1
ATOM 2493 C CA . SER A 1 307 ? 26.119 -32.957 -14.481 1.00 60.97 307 SER A CA 1
ATOM 2494 C C . SER A 1 307 ? 25.341 -31.866 -15.219 1.00 60.97 307 SER A C 1
ATOM 2496 O O . SER A 1 307 ? 24.382 -31.278 -14.729 1.00 60.97 307 SER A O 1
ATOM 2498 N N . THR A 1 308 ? 25.811 -31.551 -16.425 1.00 58.19 308 THR A N 1
ATOM 2499 C CA . THR A 1 308 ? 25.158 -30.657 -17.384 1.00 58.19 308 THR A CA 1
ATOM 2500 C C . THR A 1 308 ? 23.905 -31.335 -17.933 1.00 58.19 308 THR A C 1
ATOM 2502 O O . THR A 1 308 ? 23.944 -31.938 -19.003 1.00 58.19 308 THR A O 1
ATOM 2505 N N . SER A 1 309 ? 22.793 -31.283 -17.197 1.00 63.12 309 SER A N 1
ATOM 2506 C CA . SER A 1 309 ? 21.481 -31.598 -17.769 1.00 63.12 309 SER A CA 1
ATOM 2507 C C . SER A 1 309 ? 20.915 -30.321 -18.415 1.00 63.12 309 SER A C 1
ATOM 2509 O O . SER A 1 309 ? 20.517 -29.414 -17.684 1.00 63.12 309 SER A O 1
ATOM 2511 N N . PRO A 1 310 ? 20.901 -30.183 -19.757 1.00 56.16 310 PRO A N 1
ATOM 2512 C CA . PRO A 1 310 ? 20.702 -28.897 -20.442 1.00 56.16 310 PRO A CA 1
ATOM 2513 C C . PRO A 1 310 ? 19.238 -28.431 -20.514 1.00 56.16 310 PRO A C 1
ATOM 2515 O O . PRO A 1 310 ? 18.875 -27.656 -21.394 1.00 56.16 310 PRO A O 1
ATOM 2518 N N . THR A 1 311 ? 18.343 -28.949 -19.672 1.00 56.78 311 THR A N 1
ATOM 2519 C CA . THR A 1 311 ? 16.896 -28.745 -19.864 1.00 56.78 311 THR A CA 1
ATOM 2520 C C . THR A 1 311 ? 16.138 -28.740 -18.544 1.00 56.78 311 THR A C 1
ATOM 2522 O O . THR A 1 311 ? 15.104 -29.388 -18.384 1.00 56.78 311 THR A O 1
ATOM 2525 N N . ALA A 1 312 ? 16.642 -27.998 -17.561 1.00 59.81 312 ALA A N 1
ATOM 2526 C CA . ALA A 1 312 ? 15.827 -27.634 -16.412 1.00 59.81 312 ALA A CA 1
ATOM 2527 C C . ALA A 1 312 ? 14.827 -26.556 -16.861 1.00 59.81 312 ALA A C 1
ATOM 2529 O O . ALA A 1 312 ? 15.106 -25.364 -16.774 1.00 59.81 312 ALA A O 1
ATOM 2530 N N . ALA A 1 313 ? 13.678 -26.980 -17.399 1.00 67.44 313 ALA A N 1
ATOM 2531 C CA . ALA A 1 313 ? 12.540 -26.088 -17.610 1.00 67.44 313 ALA A CA 1
ATOM 2532 C C . ALA A 1 313 ? 12.295 -25.301 -16.314 1.00 67.44 313 ALA A C 1
ATOM 2534 O O . ALA A 1 313 ? 12.244 -25.908 -15.239 1.00 67.44 313 ALA A O 1
ATOM 2535 N N . LEU A 1 314 ? 12.195 -23.973 -16.413 1.00 72.25 314 LEU A N 1
ATOM 2536 C CA . LEU A 1 314 ? 12.046 -23.088 -15.261 1.00 72.25 314 LEU A CA 1
ATOM 2537 C C . LEU A 1 314 ? 10.799 -23.509 -14.469 1.00 72.25 314 LEU A C 1
ATOM 2539 O O . LEU A 1 314 ? 9.665 -23.334 -14.916 1.00 72.25 314 LEU A O 1
ATOM 2543 N N . ARG A 1 315 ? 11.001 -24.132 -13.304 1.00 81.38 315 ARG A N 1
ATOM 2544 C CA . ARG A 1 315 ? 9.900 -24.588 -12.452 1.00 81.38 315 ARG A CA 1
ATOM 2545 C C . ARG A 1 315 ? 9.498 -23.452 -11.532 1.00 81.38 315 ARG A C 1
ATOM 2547 O O . ARG A 1 315 ? 10.007 -23.339 -10.424 1.00 81.38 315 ARG A O 1
ATOM 2554 N N . LEU A 1 316 ? 8.555 -22.640 -11.996 1.00 86.69 316 LEU A N 1
ATOM 2555 C CA . LEU A 1 316 ? 7.871 -21.666 -11.156 1.00 86.69 316 LEU A CA 1
ATOM 2556 C C . LEU A 1 316 ? 7.116 -22.414 -10.046 1.00 86.69 316 LEU A C 1
ATOM 2558 O O . LEU A 1 316 ? 6.111 -23.075 -10.301 1.00 86.69 316 LEU A O 1
ATOM 2562 N N . LEU A 1 317 ? 7.634 -22.346 -8.819 1.00 89.69 317 LEU A N 1
ATOM 2563 C CA . LEU A 1 317 ? 6.994 -22.892 -7.624 1.00 89.69 317 LEU A CA 1
ATOM 2564 C C . LEU A 1 317 ? 6.263 -21.750 -6.903 1.00 89.69 317 LEU A C 1
ATOM 2566 O O . LEU A 1 317 ? 6.920 -20.970 -6.208 1.00 89.69 317 LEU A O 1
ATOM 2570 N N . PRO A 1 318 ? 4.939 -21.596 -7.099 1.00 90.06 318 PRO A N 1
ATOM 2571 C CA . PRO A 1 318 ? 4.180 -20.562 -6.407 1.00 90.06 318 PRO A CA 1
ATOM 2572 C C . PRO A 1 318 ? 4.158 -20.831 -4.900 1.00 90.06 318 PRO A C 1
ATOM 2574 O O . PRO A 1 318 ? 4.279 -21.978 -4.455 1.00 90.06 318 PRO A O 1
ATOM 2577 N N . ASP A 1 319 ? 3.985 -19.770 -4.113 1.00 93.12 319 ASP A N 1
ATOM 2578 C CA . ASP A 1 319 ? 3.832 -19.901 -2.666 1.00 93.12 319 ASP A CA 1
ATOM 2579 C C . ASP A 1 319 ? 2.580 -20.741 -2.333 1.00 93.12 319 ASP A C 1
ATOM 2581 O O . ASP A 1 319 ? 1.509 -20.493 -2.894 1.00 93.12 319 ASP A O 1
ATOM 2585 N N . PRO A 1 320 ? 2.681 -21.744 -1.438 1.00 95.00 320 PRO A N 1
ATOM 2586 C CA . PRO A 1 320 ? 1.561 -22.622 -1.103 1.00 95.00 320 PRO A CA 1
ATOM 2587 C C . PRO A 1 320 ? 0.377 -21.902 -0.440 1.00 95.00 320 PRO A C 1
ATOM 2589 O O . PRO A 1 320 ? -0.702 -22.486 -0.360 1.00 95.00 320 PRO A O 1
ATOM 2592 N N . LYS A 1 321 ? 0.561 -20.669 0.050 1.00 95.38 321 LYS A N 1
ATOM 2593 C CA . LYS A 1 321 ? -0.502 -19.836 0.631 1.00 95.38 321 LYS A CA 1
ATOM 2594 C C . LYS A 1 321 ? -1.364 -19.139 -0.424 1.00 95.38 321 LYS A C 1
ATOM 2596 O O . LYS A 1 321 ? -2.400 -18.580 -0.070 1.00 95.38 321 LYS A O 1
ATOM 2601 N N . LEU A 1 322 ? -0.95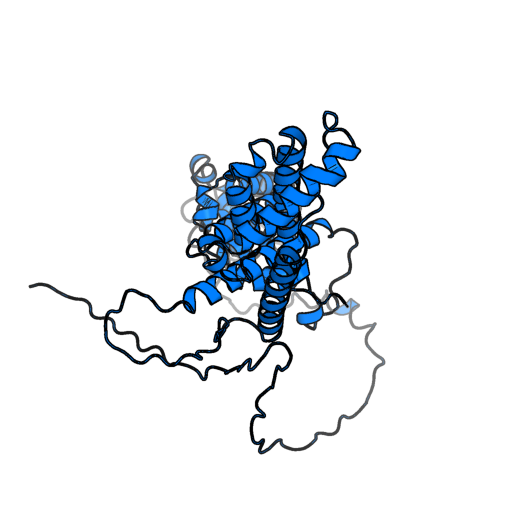2 -19.147 -1.694 1.00 95.31 322 LEU A N 1
ATOM 2602 C CA . LEU A 1 322 ? -1.727 -18.549 -2.776 1.00 95.31 322 LEU A CA 1
ATOM 2603 C C . LEU A 1 322 ? -2.928 -19.417 -3.149 1.00 95.31 322 LEU A C 1
ATOM 2605 O O . LEU A 1 322 ? -2.826 -20.635 -3.320 1.00 95.31 322 LEU A O 1
ATOM 2609 N N . HIS A 1 323 ? -4.071 -18.766 -3.343 1.00 93.81 323 HIS A N 1
ATOM 2610 C CA . HIS A 1 323 ? -5.263 -19.413 -3.876 1.00 93.81 323 HIS A CA 1
ATOM 2611 C C . HIS A 1 323 ? -5.058 -19.788 -5.363 1.00 93.81 323 HIS A C 1
ATOM 2613 O O . HIS A 1 323 ? -4.330 -19.086 -6.069 1.00 93.81 323 HIS A O 1
ATOM 2619 N N . PRO A 1 324 ? -5.702 -20.847 -5.903 1.00 94.31 324 PRO A N 1
ATOM 2620 C CA . PRO A 1 324 ? -5.569 -21.222 -7.316 1.00 94.31 324 PRO A CA 1
ATOM 2621 C C . PRO A 1 324 ? -5.798 -20.082 -8.318 1.00 94.31 324 PRO A C 1
ATOM 2623 O O . PRO A 1 324 ? -5.079 -19.990 -9.309 1.00 94.31 324 PRO A O 1
ATOM 2626 N N . THR A 1 325 ? -6.747 -19.184 -8.046 1.00 93.00 325 THR A N 1
ATOM 2627 C CA . THR A 1 325 ? -6.988 -17.989 -8.877 1.00 93.00 325 THR A CA 1
ATOM 2628 C C . THR A 1 325 ? -5.777 -17.055 -8.893 1.00 93.00 325 THR A C 1
ATOM 2630 O O . THR A 1 325 ? -5.371 -16.596 -9.957 1.00 93.00 325 THR A O 1
ATOM 2633 N N . GLN A 1 326 ? -5.137 -16.842 -7.742 1.00 95.31 326 GLN A N 1
ATOM 2634 C CA . GLN A 1 326 ? -3.924 -16.033 -7.622 1.00 95.31 326 GLN A CA 1
ATOM 2635 C C . GLN A 1 326 ? -2.743 -16.692 -8.336 1.00 95.31 326 GLN A C 1
ATOM 2637 O O . GLN A 1 326 ? -1.997 -16.020 -9.040 1.00 95.31 326 GLN A O 1
ATOM 2642 N N . ILE A 1 327 ? -2.601 -18.018 -8.233 1.00 95.50 327 ILE A N 1
ATOM 2643 C CA . ILE A 1 327 ? -1.571 -18.767 -8.970 1.00 95.50 327 ILE A CA 1
ATOM 2644 C C . ILE A 1 327 ? -1.742 -18.565 -10.481 1.00 95.50 327 ILE A C 1
ATOM 2646 O O . ILE A 1 327 ? -0.769 -18.274 -11.175 1.00 95.50 327 ILE A O 1
ATOM 2650 N N . MET A 1 328 ? -2.971 -18.662 -10.996 1.00 94.56 328 MET A N 1
ATOM 2651 C CA . MET A 1 328 ? -3.245 -18.415 -12.414 1.00 94.56 328 MET A CA 1
ATOM 2652 C C . MET A 1 328 ? -2.904 -16.979 -12.829 1.00 94.56 328 MET A C 1
ATOM 2654 O O . MET A 1 328 ? -2.285 -16.787 -13.877 1.00 94.56 328 MET A O 1
ATOM 2658 N N . ARG A 1 329 ? -3.228 -15.980 -11.994 1.00 95.69 329 ARG A N 1
ATOM 2659 C CA . ARG A 1 329 ? -2.836 -14.578 -12.218 1.00 95.69 329 ARG A CA 1
ATOM 2660 C C . ARG A 1 329 ? -1.320 -14.402 -12.249 1.00 95.69 329 ARG A C 1
ATOM 2662 O O . ARG A 1 329 ? -0.818 -13.758 -13.162 1.00 95.69 329 ARG A O 1
ATOM 2669 N N . VAL A 1 330 ? -0.581 -15.022 -11.325 1.00 96.19 330 VAL A N 1
ATOM 2670 C CA . VAL A 1 330 ? 0.895 -15.009 -11.313 1.00 96.19 330 VAL A CA 1
ATOM 2671 C C . VAL A 1 330 ? 1.459 -15.596 -12.610 1.00 96.19 330 VAL A C 1
ATOM 2673 O O . VAL A 1 330 ? 2.297 -14.969 -13.254 1.00 96.19 330 VAL A O 1
ATOM 2676 N N . LEU A 1 331 ? 0.991 -16.776 -13.028 1.00 95.00 331 LEU A N 1
ATOM 2677 C CA . LEU A 1 331 ? 1.477 -17.435 -14.246 1.00 95.00 331 LEU A CA 1
ATOM 2678 C C . LEU A 1 331 ? 1.172 -16.619 -15.504 1.00 95.00 331 LEU A C 1
ATOM 2680 O O . LEU A 1 331 ? 2.025 -16.477 -16.382 1.00 95.00 331 LEU A O 1
ATOM 2684 N N . ARG A 1 332 ? -0.026 -16.040 -15.581 1.00 94.94 332 ARG A N 1
ATOM 2685 C CA . ARG A 1 332 ? -0.386 -15.140 -16.672 1.00 94.94 332 ARG A CA 1
ATOM 2686 C C . ARG A 1 332 ? 0.460 -13.880 -16.669 1.00 94.94 332 ARG A C 1
ATOM 2688 O O . ARG A 1 332 ? 0.957 -13.498 -17.723 1.00 94.94 332 ARG A O 1
ATOM 2695 N N . GLY A 1 333 ? 0.615 -13.244 -15.514 1.00 96.56 333 GLY A N 1
ATOM 2696 C CA . GLY A 1 333 ? 1.431 -12.050 -15.362 1.00 96.56 333 GLY A CA 1
ATOM 2697 C C . GLY A 1 333 ? 2.854 -12.295 -15.834 1.00 96.56 333 GLY A C 1
ATOM 2698 O O . GLY A 1 333 ? 3.363 -11.542 -16.657 1.00 96.56 333 GLY A O 1
ATOM 2699 N N . TYR A 1 334 ? 3.448 -13.420 -15.429 1.00 96.38 334 TYR A N 1
ATOM 2700 C CA . TYR A 1 334 ? 4.760 -13.852 -15.907 1.00 96.38 334 TYR A CA 1
ATOM 2701 C C . TYR A 1 334 ? 4.815 -13.940 -17.439 1.00 96.38 334 TYR A C 1
ATOM 2703 O O . TYR A 1 334 ? 5.718 -13.378 -18.066 1.00 96.38 334 TYR A O 1
ATOM 2711 N N . TRP A 1 335 ? 3.827 -14.599 -18.054 1.00 95.75 335 TRP A N 1
ATOM 2712 C CA . TRP A 1 335 ? 3.736 -14.725 -19.509 1.00 95.75 335 TRP A CA 1
ATOM 2713 C C . TRP A 1 335 ? 3.559 -13.371 -20.207 1.00 95.75 335 TRP A C 1
ATOM 2715 O O . TRP A 1 335 ? 4.215 -13.095 -21.213 1.00 95.75 335 TRP A O 1
ATOM 2725 N N . SER A 1 336 ? 2.689 -12.516 -19.672 1.00 96.94 336 SER A N 1
ATOM 2726 C CA . SER A 1 336 ? 2.356 -11.203 -20.223 1.00 96.94 336 SER A CA 1
ATOM 2727 C C . SER A 1 336 ? 3.549 -10.246 -20.166 1.00 96.94 336 SER A C 1
ATOM 2729 O O . SER A 1 336 ? 3.877 -9.610 -21.172 1.00 96.94 336 SER A O 1
ATOM 2731 N N . LEU A 1 337 ? 4.253 -10.199 -19.031 1.00 97.44 337 LEU A N 1
ATOM 2732 C CA . LEU A 1 337 ? 5.470 -9.404 -18.840 1.00 97.44 337 LEU A CA 1
ATOM 2733 C C . LEU A 1 337 ? 6.587 -9.874 -19.780 1.00 97.44 337 LEU A C 1
ATOM 2735 O O . LEU A 1 337 ? 7.135 -9.064 -20.526 1.00 97.44 337 LEU A O 1
ATOM 2739 N N . THR A 1 338 ? 6.839 -11.187 -19.836 1.00 96.75 338 THR A N 1
ATOM 2740 C CA . THR A 1 338 ? 7.841 -11.777 -20.743 1.00 96.75 338 THR A CA 1
ATOM 2741 C C . THR A 1 338 ? 7.508 -11.487 -22.207 1.00 96.75 338 THR A C 1
ATOM 2743 O O . THR A 1 338 ? 8.351 -11.009 -22.959 1.00 96.75 338 THR A O 1
ATOM 2746 N N . SER A 1 339 ? 6.253 -11.689 -22.617 1.00 96.75 339 SER A N 1
ATOM 2747 C CA . SER A 1 339 ? 5.799 -11.384 -23.981 1.00 96.75 339 SER A CA 1
ATOM 2748 C C . SER A 1 339 ? 5.940 -9.898 -24.317 1.00 96.75 339 SER A C 1
ATOM 2750 O O . SER A 1 339 ? 6.213 -9.532 -25.459 1.00 96.75 339 SER A O 1
ATOM 2752 N N . THR A 1 340 ? 5.736 -9.025 -23.331 1.00 97.44 340 THR A N 1
ATOM 2753 C CA . THR A 1 340 ? 5.889 -7.579 -23.500 1.00 97.44 340 THR A CA 1
ATOM 2754 C C . THR A 1 340 ? 7.343 -7.199 -23.711 1.00 97.44 340 THR A C 1
ATOM 2756 O O . THR A 1 340 ? 7.626 -6.432 -24.629 1.00 97.44 340 THR A O 1
ATOM 2759 N N . TRP A 1 341 ? 8.258 -7.787 -22.941 1.00 97.69 341 TRP A N 1
ATOM 2760 C CA . TRP A 1 341 ? 9.687 -7.628 -23.178 1.00 97.69 341 TRP A CA 1
ATOM 2761 C C . TRP A 1 341 ? 10.103 -8.135 -24.564 1.00 97.69 341 TRP A C 1
ATOM 2763 O O . TRP A 1 341 ? 10.788 -7.426 -25.295 1.00 97.69 341 TRP A O 1
ATOM 2773 N N . GLU A 1 342 ? 9.632 -9.314 -24.973 1.00 97.38 342 GLU A N 1
ATOM 2774 C CA . GLU A 1 342 ? 9.946 -9.878 -26.291 1.00 97.38 342 GLU A CA 1
ATOM 2775 C C . GLU A 1 342 ? 9.498 -8.966 -27.440 1.00 97.38 342 GLU A C 1
ATOM 2777 O O . GLU A 1 342 ? 10.258 -8.716 -28.377 1.00 97.38 342 GLU A O 1
ATOM 2782 N N . ARG A 1 343 ? 8.297 -8.383 -27.342 1.00 97.81 343 ARG A N 1
ATOM 2783 C CA . ARG A 1 343 ? 7.830 -7.378 -28.309 1.00 97.81 343 ARG A CA 1
ATOM 2784 C C . ARG A 1 343 ? 8.698 -6.125 -28.296 1.00 97.81 343 ARG A C 1
ATOM 2786 O O . ARG A 1 343 ? 9.057 -5.637 -29.362 1.00 97.81 343 ARG A O 1
ATOM 2793 N N . LEU A 1 344 ? 9.034 -5.613 -27.114 1.00 97.69 344 LEU A N 1
ATOM 2794 C CA . LEU A 1 344 ? 9.834 -4.398 -26.961 1.00 97.69 344 LEU A CA 1
ATOM 2795 C C . LEU A 1 344 ? 11.254 -4.578 -27.523 1.00 97.69 344 LEU A C 1
ATOM 2797 O O . LEU A 1 344 ? 11.788 -3.691 -28.185 1.00 97.69 344 LEU A O 1
ATOM 2801 N N . ARG A 1 345 ? 11.844 -5.760 -27.338 1.00 96.88 345 ARG A N 1
ATOM 2802 C CA . ARG A 1 345 ? 13.144 -6.121 -27.909 1.00 96.88 345 ARG A CA 1
ATOM 2803 C C . ARG A 1 345 ? 13.131 -6.113 -29.440 1.00 96.88 345 ARG A C 1
ATOM 2805 O O . ARG A 1 345 ? 14.098 -5.665 -30.051 1.00 96.88 345 ARG A O 1
ATOM 2812 N N . LEU A 1 346 ? 12.053 -6.605 -30.052 1.00 96.81 346 LEU A N 1
ATOM 2813 C CA . LEU A 1 346 ? 11.904 -6.685 -31.510 1.00 96.81 346 LEU A CA 1
ATOM 2814 C C . LEU A 1 346 ? 11.459 -5.363 -32.152 1.00 96.81 346 LEU A C 1
ATOM 2816 O O . LEU A 1 346 ? 11.734 -5.133 -33.330 1.00 96.81 346 LEU A O 1
ATOM 2820 N N . HIS A 1 347 ? 10.779 -4.501 -31.396 1.00 97.50 347 HIS A N 1
ATOM 2821 C CA . HIS A 1 347 ? 10.184 -3.263 -31.890 1.00 97.50 347 HIS A CA 1
ATOM 2822 C C . HIS A 1 347 ? 10.659 -2.062 -31.058 1.00 97.50 347 HIS A C 1
ATOM 2824 O O . HIS A 1 347 ? 10.048 -1.753 -30.031 1.00 97.50 347 HIS A O 1
ATOM 2830 N N . PRO A 1 348 ? 11.729 -1.369 -31.502 1.00 97.25 348 PRO A N 1
ATOM 2831 C CA . PRO A 1 348 ? 12.232 -0.174 -30.836 1.00 97.25 348 PRO A CA 1
ATOM 2832 C C . PRO A 1 348 ? 11.145 0.883 -30.639 1.00 97.25 348 PRO A C 1
ATOM 2834 O O . PRO A 1 348 ? 10.300 1.094 -31.512 1.00 97.25 348 PRO A O 1
ATOM 2837 N N . THR A 1 349 ? 11.192 1.600 -29.514 1.00 97.81 349 THR A N 1
ATOM 2838 C CA . THR A 1 349 ? 10.286 2.736 -29.303 1.00 97.81 349 THR A CA 1
ATOM 2839 C C . THR A 1 349 ? 10.551 3.822 -30.351 1.00 97.81 349 THR A C 1
ATOM 2841 O O . THR A 1 349 ? 11.725 4.130 -30.597 1.00 97.81 349 THR A O 1
ATOM 2844 N N . PRO A 1 350 ? 9.509 4.449 -30.934 1.00 98.19 350 PRO A N 1
ATOM 2845 C CA . PRO A 1 350 ? 9.689 5.532 -31.894 1.00 98.19 350 PRO A CA 1
ATOM 2846 C C . PRO A 1 350 ? 10.535 6.663 -31.305 1.00 98.19 350 PRO A C 1
ATOM 2848 O O . PRO A 1 350 ? 10.260 7.128 -30.201 1.00 98.19 350 PRO A O 1
ATOM 2851 N N . LEU A 1 351 ? 11.550 7.115 -32.044 1.00 98.31 351 LEU A N 1
ATOM 2852 C CA . LEU A 1 351 ? 12.417 8.213 -31.623 1.00 98.31 351 LEU A CA 1
ATOM 2853 C C . LEU A 1 351 ? 11.739 9.560 -31.925 1.00 98.31 351 LEU A C 1
ATOM 2855 O O . LEU A 1 351 ? 11.560 9.876 -33.102 1.00 98.31 351 LEU A O 1
ATOM 2859 N N . PRO A 1 352 ? 11.397 10.397 -30.927 1.00 98.31 352 PRO A N 1
ATOM 2860 C CA . PRO A 1 352 ? 10.819 11.707 -31.203 1.00 98.31 352 PRO A CA 1
ATOM 2861 C C . PRO A 1 352 ? 11.848 12.648 -31.849 1.00 98.31 352 PRO A C 1
ATOM 2863 O O . PRO A 1 352 ? 13.033 12.656 -31.499 1.00 98.31 352 PRO A O 1
ATOM 2866 N N . ARG A 1 353 ? 11.400 13.481 -32.794 1.00 98.38 353 ARG A N 1
ATOM 2867 C CA . ARG A 1 353 ? 12.260 14.473 -33.455 1.00 98.38 353 ARG A CA 1
ATOM 2868 C C . ARG A 1 353 ? 12.425 15.717 -32.587 1.00 98.38 353 ARG A C 1
ATOM 2870 O O . ARG A 1 353 ? 11.448 16.377 -32.250 1.00 98.38 353 ARG A O 1
ATOM 2877 N N . SER A 1 354 ? 13.669 16.100 -32.319 1.00 98.19 354 SER A N 1
ATOM 2878 C CA . SER A 1 354 ? 13.988 17.391 -31.701 1.00 98.19 354 SER A CA 1
ATOM 2879 C C . SER A 1 354 ? 13.72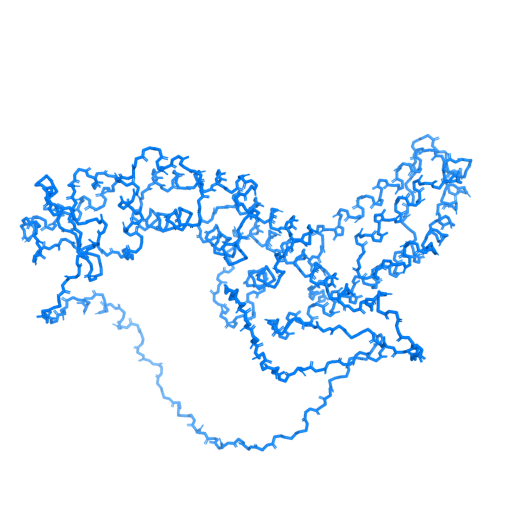2 18.562 -32.650 1.00 98.19 354 SER A C 1
ATOM 2881 O O . SER A 1 354 ? 13.910 18.451 -33.863 1.00 98.19 354 SER A O 1
ATOM 2883 N N . THR A 1 355 ? 13.362 19.718 -32.094 1.00 98.12 355 THR A N 1
ATOM 2884 C CA . THR A 1 355 ? 13.158 20.976 -32.833 1.00 98.12 355 THR A CA 1
ATOM 2885 C C . THR A 1 355 ? 14.384 21.404 -33.642 1.00 98.12 355 THR A C 1
ATOM 2887 O O . THR A 1 355 ? 14.230 21.989 -34.710 1.00 98.12 355 THR A O 1
ATOM 2890 N N . TYR A 1 356 ? 15.588 21.050 -33.186 1.00 97.38 356 TYR A N 1
ATOM 2891 C CA . TYR A 1 356 ? 16.858 21.371 -33.848 1.00 97.38 356 TYR A CA 1
ATOM 2892 C C . TYR A 1 356 ? 17.301 20.333 -34.893 1.00 97.38 356 TYR A C 1
ATOM 2894 O O . TYR A 1 356 ? 18.337 20.498 -35.532 1.00 97.38 356 TYR A O 1
ATOM 2902 N N . CYS A 1 357 ? 16.548 19.244 -35.072 1.00 97.88 357 CYS A N 1
ATOM 2903 C CA . CYS A 1 357 ? 16.865 18.193 -36.033 1.00 97.88 357 CYS A CA 1
ATOM 2904 C C . CYS A 1 357 ? 15.995 18.335 -37.287 1.00 97.88 357 CYS A C 1
ATOM 2906 O O . CYS A 1 357 ? 14.763 18.346 -37.196 1.00 97.88 357 CYS A O 1
ATOM 2908 N N . SER A 1 358 ? 16.610 18.417 -38.470 1.00 97.94 358 SER A N 1
ATOM 2909 C CA . SER A 1 358 ? 15.854 18.450 -39.726 1.00 97.94 358 SER A CA 1
ATOM 2910 C C . SER A 1 358 ? 15.105 17.130 -39.950 1.00 97.94 358 SER A C 1
ATOM 2912 O O . SER A 1 358 ? 15.567 16.062 -39.547 1.00 97.94 358 SER A O 1
ATOM 2914 N N . ALA A 1 359 ? 13.931 17.185 -40.587 1.00 97.94 359 ALA A N 1
ATOM 2915 C CA . ALA A 1 359 ? 13.100 15.998 -40.819 1.00 97.94 359 ALA A CA 1
ATOM 2916 C C . ALA A 1 359 ? 13.820 14.925 -41.659 1.00 97.94 359 ALA A C 1
ATOM 2918 O O . ALA A 1 359 ? 13.718 13.728 -41.376 1.00 97.94 359 ALA A O 1
ATOM 2919 N N . GLU A 1 360 ? 14.601 15.357 -42.650 1.00 97.75 360 GLU A N 1
ATOM 2920 C CA . GLU A 1 360 ? 15.417 14.472 -43.481 1.00 97.75 360 GLU A CA 1
ATOM 2921 C C . GLU A 1 360 ? 16.525 13.798 -42.664 1.00 97.75 360 GLU A C 1
ATOM 2923 O O . GLU A 1 360 ? 16.645 12.575 -42.684 1.00 97.75 360 GLU A O 1
ATOM 2928 N N . HIS A 1 361 ? 17.294 14.556 -41.874 1.00 96.88 361 HIS A N 1
ATOM 2929 C CA . HIS A 1 361 ? 18.347 13.982 -41.032 1.00 96.88 361 HIS A CA 1
ATOM 2930 C C . HIS A 1 361 ? 17.773 13.046 -39.958 1.00 96.88 361 HIS A C 1
ATOM 2932 O O . HIS A 1 361 ? 18.351 12.000 -39.660 1.00 96.88 361 HIS A O 1
ATOM 2938 N N . HIS A 1 362 ? 16.616 13.396 -39.395 1.00 97.88 362 HIS A N 1
ATOM 2939 C CA . HIS A 1 362 ? 15.944 12.583 -38.394 1.00 97.88 362 HIS A CA 1
ATOM 2940 C C . HIS A 1 362 ? 15.544 11.208 -38.950 1.00 97.88 362 HIS A C 1
ATOM 2942 O O . HIS A 1 362 ? 15.958 10.186 -38.407 1.00 97.88 362 HIS A O 1
ATOM 2948 N N . SER A 1 363 ? 14.797 11.184 -40.058 1.00 97.62 363 SER A N 1
ATOM 2949 C CA . SER A 1 363 ? 14.303 9.945 -40.678 1.00 97.62 363 SER A CA 1
ATOM 2950 C C . SER A 1 363 ? 15.415 9.091 -41.300 1.00 97.62 363 SER A C 1
ATOM 2952 O O . SER A 1 363 ? 15.373 7.865 -41.223 1.00 97.62 363 SER A O 1
ATOM 2954 N N . THR A 1 364 ? 16.434 9.715 -41.900 1.00 97.38 364 THR A N 1
ATOM 2955 C CA . THR A 1 364 ? 17.506 8.983 -42.593 1.00 97.38 364 THR A CA 1
ATOM 2956 C C . THR A 1 364 ? 18.627 8.516 -41.674 1.00 97.38 364 THR A C 1
ATOM 2958 O O . THR A 1 364 ? 19.201 7.460 -41.944 1.00 97.38 364 THR A O 1
ATOM 2961 N N . ARG A 1 365 ? 18.953 9.274 -40.615 1.00 97.44 365 ARG A N 1
ATOM 2962 C CA . ARG A 1 365 ? 20.059 8.963 -39.698 1.00 97.44 365 ARG A CA 1
ATOM 2963 C C . ARG A 1 365 ? 19.596 8.660 -38.284 1.00 97.44 365 ARG A C 1
ATOM 2965 O O . ARG A 1 365 ? 19.798 7.537 -37.845 1.00 97.44 365 ARG A O 1
ATOM 2972 N N . CYS A 1 366 ? 18.969 9.611 -37.588 1.00 98.12 366 CYS A N 1
ATOM 2973 C CA . CYS A 1 366 ? 18.676 9.455 -36.154 1.00 98.12 366 CYS A CA 1
ATOM 2974 C C . CYS A 1 366 ? 17.841 8.197 -35.865 1.00 98.12 366 CYS A C 1
ATOM 2976 O O . CYS A 1 366 ? 18.218 7.406 -35.007 1.00 98.12 366 CYS A O 1
ATOM 2978 N N . VAL A 1 367 ? 16.750 7.985 -36.612 1.00 98.25 367 VAL A N 1
ATOM 2979 C CA . VAL A 1 367 ? 15.872 6.812 -36.449 1.00 98.25 367 VAL A CA 1
ATOM 2980 C C . VAL A 1 367 ? 16.625 5.511 -36.745 1.00 98.25 367 VAL A C 1
ATOM 2982 O O . VAL A 1 367 ? 16.625 4.607 -35.919 1.00 98.25 367 VAL A O 1
ATOM 2985 N N . LYS A 1 368 ? 17.354 5.435 -37.867 1.00 98.06 368 LYS A N 1
ATOM 2986 C CA . LYS A 1 368 ? 18.108 4.224 -38.242 1.00 98.06 368 LYS A CA 1
ATOM 2987 C C . LYS A 1 368 ? 19.233 3.894 -37.260 1.00 98.06 368 LYS A C 1
ATOM 2989 O O . LYS A 1 368 ? 19.476 2.726 -36.962 1.00 98.06 368 LYS A O 1
ATOM 2994 N N . THR A 1 369 ? 19.945 4.912 -36.772 1.00 98.38 369 THR A N 1
ATOM 2995 C CA . THR A 1 369 ? 20.970 4.739 -35.737 1.00 98.38 369 THR A CA 1
ATOM 2996 C C . THR A 1 369 ? 20.322 4.227 -34.458 1.00 98.38 369 THR A C 1
ATOM 2998 O O . THR A 1 369 ? 20.800 3.240 -33.909 1.00 98.38 369 THR A O 1
ATOM 3001 N N . TRP A 1 370 ? 19.217 4.836 -34.020 1.00 98.31 370 TRP A N 1
ATOM 3002 C CA . TRP A 1 370 ? 18.475 4.409 -32.835 1.00 98.31 370 TRP A CA 1
ATOM 3003 C C . TRP A 1 370 ? 18.017 2.952 -32.920 1.00 98.31 370 TRP A C 1
ATOM 3005 O O . TRP A 1 370 ? 18.349 2.173 -32.036 1.00 98.31 370 TRP A O 1
ATOM 3015 N N . GLU A 1 371 ? 17.355 2.547 -34.006 1.00 98.25 371 GLU A N 1
ATOM 3016 C CA . GLU A 1 371 ? 16.892 1.165 -34.204 1.00 98.25 371 GLU A CA 1
ATOM 3017 C C . GLU A 1 371 ? 18.048 0.155 -34.188 1.00 98.25 371 GLU A C 1
ATOM 3019 O O . GLU A 1 371 ? 17.977 -0.877 -33.521 1.00 98.25 371 GLU A O 1
ATOM 3024 N N . ARG A 1 372 ? 19.154 0.458 -34.878 1.00 97.88 372 ARG A N 1
ATOM 3025 C CA . ARG A 1 372 ? 20.326 -0.428 -34.894 1.00 97.88 372 ARG A CA 1
ATOM 3026 C C . ARG A 1 372 ? 20.973 -0.538 -33.514 1.00 97.88 372 ARG A C 1
ATOM 3028 O O . ARG A 1 372 ? 21.328 -1.642 -33.102 1.00 97.88 372 ARG A O 1
ATOM 3035 N N . ARG A 1 373 ? 21.153 0.586 -32.809 1.00 98.12 373 ARG A N 1
ATOM 3036 C CA . ARG A 1 373 ? 21.752 0.591 -31.465 1.00 98.12 373 ARG A CA 1
ATOM 3037 C C . ARG A 1 373 ? 20.834 -0.048 -30.431 1.00 98.12 373 ARG A C 1
ATOM 3039 O O . ARG A 1 373 ? 21.337 -0.747 -29.565 1.00 98.12 373 ARG A O 1
ATOM 3046 N N . TRP A 1 374 ? 19.519 0.081 -30.577 1.00 98.31 374 TRP A N 1
ATOM 3047 C CA . TRP A 1 374 ? 18.528 -0.625 -29.767 1.00 98.31 374 TRP A CA 1
ATOM 3048 C C . TRP A 1 374 ? 18.685 -2.144 -29.850 1.00 98.31 374 TRP A C 1
ATOM 3050 O O . TRP A 1 374 ? 18.826 -2.809 -28.825 1.00 98.31 374 TRP A O 1
ATOM 3060 N N . VAL A 1 375 ? 18.703 -2.695 -31.070 1.00 97.75 375 VAL A N 1
ATOM 3061 C CA . VAL A 1 375 ? 18.872 -4.142 -31.289 1.00 97.75 375 VAL A CA 1
ATOM 3062 C C . VAL A 1 375 ? 20.222 -4.612 -30.749 1.00 97.75 375 VAL A C 1
ATOM 3064 O O . VAL A 1 375 ? 20.294 -5.657 -30.104 1.00 97.75 375 VAL A O 1
ATOM 3067 N N . ALA A 1 376 ? 21.282 -3.824 -30.966 1.00 97.50 376 ALA A N 1
ATOM 3068 C CA . ALA A 1 376 ? 22.597 -4.118 -30.412 1.00 97.50 376 ALA A CA 1
ATOM 3069 C C . ALA A 1 376 ? 22.570 -4.142 -28.876 1.00 97.50 376 ALA A C 1
ATOM 3071 O O . ALA A 1 376 ? 23.041 -5.116 -28.298 1.00 97.50 376 ALA A O 1
ATOM 3072 N N . ALA A 1 377 ? 21.989 -3.125 -28.232 1.00 97.88 377 ALA A N 1
ATOM 3073 C CA . ALA A 1 377 ? 21.881 -3.010 -26.778 1.00 97.88 377 ALA A CA 1
ATOM 3074 C C . ALA A 1 377 ? 21.095 -4.178 -26.169 1.00 97.88 377 ALA A C 1
ATOM 3076 O O . ALA A 1 377 ? 21.560 -4.796 -25.217 1.00 97.88 377 ALA A O 1
ATOM 3077 N N . CYS A 1 378 ? 19.969 -4.575 -26.770 1.00 97.38 378 CYS A N 1
ATOM 3078 C CA . CYS A 1 378 ? 19.179 -5.722 -26.308 1.00 97.38 378 CYS A CA 1
ATOM 3079 C C . CYS A 1 378 ? 19.943 -7.061 -26.312 1.00 97.38 378 CYS A C 1
ATOM 3081 O O . CYS A 1 378 ? 19.523 -8.005 -25.642 1.00 97.38 378 CYS A O 1
ATOM 3083 N N . GLY A 1 379 ? 21.039 -7.169 -27.072 1.00 96.25 379 GLY A N 1
ATOM 3084 C CA . GLY A 1 379 ? 21.923 -8.337 -27.091 1.00 96.25 379 GLY A CA 1
ATOM 3085 C C . GLY A 1 379 ? 23.030 -8.317 -26.031 1.00 96.25 379 GLY A C 1
ATOM 3086 O O . GLY A 1 379 ? 23.857 -9.229 -26.005 1.00 96.25 379 GLY A O 1
ATOM 3087 N N . TRP A 1 380 ? 23.104 -7.286 -25.184 1.00 96.19 380 TRP A N 1
ATOM 3088 C CA . TRP A 1 380 ? 24.171 -7.161 -24.191 1.00 96.19 380 TRP A CA 1
ATOM 3089 C C . TRP A 1 380 ? 23.980 -8.159 -23.056 1.00 96.19 380 TRP A C 1
ATOM 3091 O O . TRP A 1 380 ? 22.873 -8.353 -22.558 1.00 96.19 380 TRP A O 1
ATOM 3101 N N . GLN A 1 381 ? 25.088 -8.750 -22.600 1.00 95.38 381 GLN A N 1
ATOM 3102 C CA . GLN A 1 381 ? 25.081 -9.775 -21.549 1.00 95.38 381 GLN A CA 1
ATOM 3103 C C . GLN A 1 381 ? 24.390 -9.301 -20.267 1.00 95.38 381 GLN A C 1
ATOM 3105 O O . GLN A 1 381 ? 23.677 -10.076 -19.641 1.00 95.38 381 GLN A O 1
ATOM 3110 N N . ARG A 1 382 ? 24.531 -8.017 -19.914 1.00 94.69 382 ARG A N 1
ATOM 3111 C CA . ARG A 1 382 ? 23.852 -7.436 -18.752 1.00 94.69 382 ARG A CA 1
ATOM 3112 C C . ARG A 1 382 ? 22.327 -7.499 -18.875 1.00 94.69 382 ARG A C 1
ATOM 3114 O O . ARG A 1 382 ? 21.673 -7.893 -17.920 1.00 94.69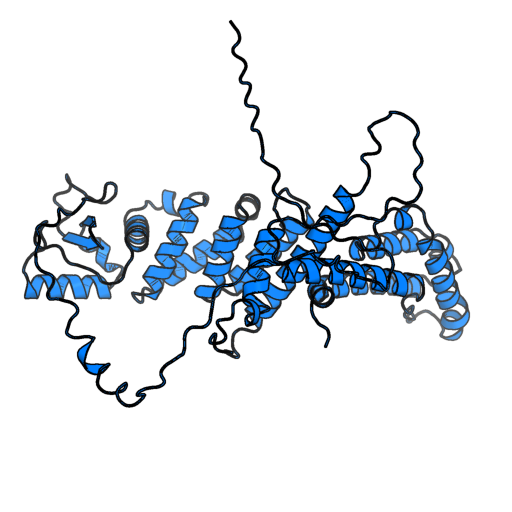 382 ARG A O 1
ATOM 3121 N N . ILE A 1 383 ? 21.775 -7.166 -20.044 1.00 96.31 383 ILE A N 1
ATOM 3122 C CA . ILE A 1 383 ? 20.329 -7.245 -20.308 1.00 96.31 383 ILE A CA 1
ATOM 3123 C C . ILE A 1 383 ? 19.881 -8.708 -20.373 1.00 96.31 383 ILE A C 1
ATOM 3125 O O . ILE A 1 383 ? 18.862 -9.060 -19.791 1.00 96.31 383 ILE A O 1
ATOM 3129 N N . LEU A 1 384 ? 20.661 -9.575 -21.025 1.00 94.25 384 LEU A N 1
ATOM 3130 C CA . LEU A 1 384 ? 20.366 -11.010 -21.121 1.00 94.25 384 LEU A CA 1
ATOM 3131 C C . LEU A 1 384 ? 20.423 -11.737 -19.766 1.00 94.25 384 LEU A C 1
ATOM 3133 O O . LEU A 1 384 ? 19.804 -12.788 -19.621 1.00 94.25 384 LEU A O 1
ATOM 3137 N N . GLY A 1 385 ? 21.157 -11.192 -18.792 1.00 93.19 385 GLY A N 1
ATOM 3138 C CA . GLY A 1 385 ? 21.231 -11.714 -17.428 1.00 93.19 385 GLY A CA 1
ATOM 3139 C C . GLY A 1 385 ? 20.023 -11.361 -16.555 1.00 93.19 385 GLY A C 1
ATOM 3140 O O . GLY A 1 385 ? 19.815 -11.996 -15.523 1.00 93.19 385 GLY A O 1
ATOM 3141 N N . ILE A 1 386 ? 19.210 -10.378 -16.951 1.00 95.31 386 ILE A N 1
ATOM 3142 C CA . ILE A 1 386 ? 17.981 -10.024 -16.238 1.00 95.31 386 ILE A CA 1
ATOM 3143 C C . ILE A 1 386 ? 16.860 -10.963 -16.703 1.00 95.31 386 ILE A C 1
ATOM 3145 O O . ILE A 1 386 ? 16.688 -11.217 -17.896 1.00 95.31 386 ILE A O 1
ATOM 3149 N N . GLY A 1 387 ? 16.074 -11.491 -15.762 1.00 94.31 387 GLY A N 1
ATOM 3150 C CA . GLY A 1 387 ? 14.949 -12.365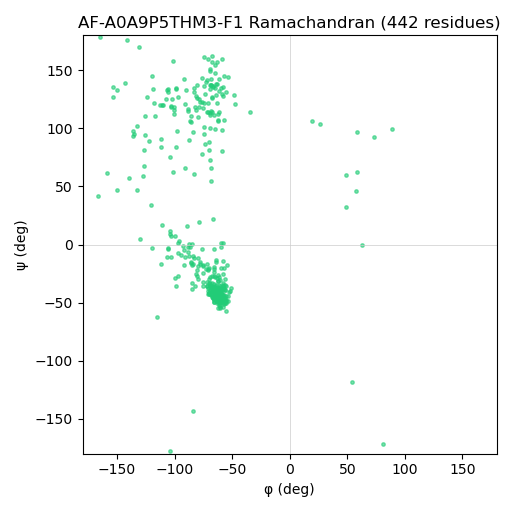 -16.091 1.00 94.31 387 GLY A CA 1
ATOM 3151 C C . GLY A 1 387 ? 13.924 -11.655 -16.980 1.00 94.31 387 GLY A C 1
ATOM 3152 O O . GLY A 1 387 ? 13.518 -10.540 -16.676 1.00 94.31 387 GLY A O 1
ATOM 3153 N N . GLY A 1 388 ? 13.446 -12.318 -18.040 1.00 95.38 388 GLY A N 1
ATOM 3154 C CA . GLY A 1 388 ? 12.527 -11.726 -19.031 1.00 95.38 388 GLY A CA 1
ATOM 3155 C C . GLY A 1 388 ? 11.215 -11.155 -18.468 1.00 95.38 388 GLY A C 1
ATOM 3156 O O . GLY A 1 388 ? 10.584 -10.323 -19.114 1.00 95.38 388 GLY A O 1
ATOM 3157 N N . ALA A 1 389 ? 10.811 -11.577 -17.266 1.00 96.38 389 ALA A N 1
ATOM 3158 C CA . ALA A 1 389 ? 9.639 -11.050 -16.571 1.00 96.38 389 ALA A CA 1
ATOM 3159 C C . ALA A 1 389 ? 9.915 -9.762 -15.766 1.00 96.38 389 ALA A C 1
ATOM 3161 O O . ALA A 1 389 ? 8.968 -9.055 -15.429 1.00 96.38 389 ALA A O 1
ATOM 3162 N N . ASP A 1 390 ? 11.179 -9.424 -15.481 1.00 97.38 390 ASP A N 1
ATOM 3163 C CA . ASP A 1 390 ? 11.577 -8.187 -14.792 1.00 97.38 390 ASP A CA 1
ATOM 3164 C C . ASP A 1 390 ? 11.671 -7.024 -15.789 1.00 97.38 390 ASP A C 1
ATOM 3166 O O . ASP A 1 390 ? 12.721 -6.431 -16.049 1.00 97.38 390 ASP A O 1
ATOM 3170 N N . VAL A 1 391 ? 10.537 -6.739 -16.424 1.00 97.81 391 VAL A N 1
ATOM 3171 C CA . VAL A 1 391 ? 10.467 -5.789 -17.533 1.00 97.81 391 VAL A CA 1
ATOM 3172 C C . VAL A 1 391 ? 10.851 -4.368 -17.112 1.00 97.81 391 VAL A C 1
ATOM 3174 O O . VAL A 1 391 ? 11.403 -3.623 -17.918 1.00 97.81 391 VAL A O 1
ATOM 3177 N N . LEU A 1 392 ? 10.629 -3.988 -15.848 1.00 98.12 392 LEU A N 1
ATOM 3178 C CA . LEU A 1 392 ? 11.015 -2.667 -15.351 1.00 98.12 392 LEU A CA 1
ATOM 3179 C C . LEU A 1 392 ? 12.538 -2.530 -15.241 1.00 98.12 392 LEU A C 1
ATOM 3181 O O . LEU A 1 392 ? 13.064 -1.484 -15.632 1.00 98.12 392 LEU A O 1
ATOM 3185 N N . ALA A 1 393 ? 13.240 -3.563 -14.759 1.00 97.50 393 ALA A N 1
ATOM 3186 C CA . ALA A 1 393 ? 14.702 -3.571 -14.726 1.00 97.50 393 ALA A CA 1
ATOM 3187 C C . ALA A 1 393 ? 15.300 -3.670 -16.135 1.00 97.50 393 ALA A C 1
ATOM 3189 O O . ALA A 1 393 ? 16.294 -3.009 -16.424 1.00 97.50 393 ALA A O 1
ATOM 3190 N N . LEU A 1 394 ? 14.674 -4.434 -17.037 1.00 98.19 394 LEU A N 1
ATOM 3191 C CA . LEU A 1 394 ? 15.099 -4.545 -18.437 1.00 98.19 394 LEU A CA 1
ATOM 3192 C C . LEU A 1 394 ? 15.026 -3.201 -19.171 1.00 98.19 394 LEU A C 1
ATOM 3194 O O . LEU A 1 394 ? 15.989 -2.811 -19.828 1.00 98.19 394 LEU A O 1
ATOM 3198 N N . VAL A 1 395 ? 13.919 -2.463 -19.027 1.00 98.38 395 VAL A N 1
ATOM 3199 C CA . VAL A 1 395 ? 13.753 -1.129 -19.633 1.00 98.38 395 VAL A CA 1
ATOM 3200 C C . VAL A 1 395 ? 14.735 -0.118 -19.038 1.00 98.38 395 VAL A C 1
ATOM 3202 O O . VAL A 1 395 ? 15.308 0.685 -19.775 1.00 98.38 395 VAL A O 1
ATOM 3205 N N . GLU A 1 396 ? 14.956 -0.155 -17.722 1.00 98.19 396 GLU A N 1
ATOM 3206 C CA . GLU A 1 396 ? 15.944 0.706 -17.063 1.00 98.19 396 GLU A CA 1
ATOM 3207 C C . GLU A 1 396 ? 17.369 0.407 -17.540 1.00 98.19 396 GLU A C 1
ATOM 3209 O O . GLU A 1 396 ? 18.076 1.322 -17.955 1.00 98.19 396 GLU A O 1
ATOM 3214 N N . CYS A 1 397 ? 17.756 -0.869 -17.581 1.00 98.25 397 CYS A N 1
ATOM 3215 C CA . CYS A 1 397 ? 19.063 -1.285 -18.073 1.00 98.25 397 CYS A CA 1
ATOM 3216 C C . CYS A 1 397 ? 19.256 -0.897 -19.544 1.00 98.25 397 CYS A C 1
ATOM 3218 O O . CYS A 1 397 ? 20.300 -0.360 -19.897 1.00 98.25 397 CYS A O 1
ATOM 3220 N N . LEU A 1 398 ? 18.250 -1.107 -20.401 1.00 98.44 398 LEU A N 1
ATOM 3221 C CA . LEU A 1 398 ? 18.303 -0.716 -21.811 1.00 98.44 398 LEU A CA 1
ATOM 3222 C C . LEU A 1 398 ? 18.513 0.793 -21.981 1.00 98.44 398 LEU A C 1
ATOM 3224 O O . LEU A 1 398 ? 19.324 1.209 -22.806 1.00 98.44 398 LEU A O 1
ATOM 3228 N N . ARG A 1 399 ? 17.805 1.613 -21.195 1.00 98.38 399 ARG A N 1
ATOM 3229 C CA . ARG A 1 399 ? 17.994 3.068 -21.190 1.00 98.38 399 ARG A CA 1
ATOM 3230 C C . ARG A 1 399 ? 19.427 3.430 -20.815 1.00 98.38 399 ARG A C 1
ATOM 3232 O O . ARG A 1 399 ? 20.024 4.252 -21.503 1.00 98.38 399 ARG A O 1
ATOM 3239 N N . ASP A 1 400 ? 19.960 2.834 -19.754 1.00 98.19 400 ASP A N 1
ATOM 3240 C CA . ASP A 1 400 ? 21.308 3.134 -19.268 1.00 98.19 400 ASP A CA 1
ATOM 3241 C C . ASP A 1 400 ? 22.381 2.727 -20.293 1.00 98.19 400 ASP A C 1
ATOM 3243 O O . ASP A 1 400 ? 23.316 3.491 -20.531 1.00 98.19 400 ASP A O 1
ATOM 3247 N N . GLU A 1 401 ? 22.216 1.589 -20.978 1.00 98.00 401 GLU A N 1
ATOM 3248 C CA . GLU A 1 401 ? 23.140 1.180 -22.045 1.00 98.00 401 GLU A CA 1
ATOM 3249 C C . GLU A 1 401 ? 23.069 2.106 -23.272 1.00 98.00 401 GLU A C 1
ATOM 3251 O O . GLU A 1 401 ? 24.100 2.479 -23.836 1.00 98.00 401 GLU A O 1
ATOM 3256 N N . LEU A 1 402 ? 21.870 2.546 -23.671 1.00 97.81 402 LEU A N 1
ATOM 3257 C CA . LEU A 1 402 ? 21.702 3.510 -24.767 1.00 97.81 402 LEU A CA 1
ATOM 3258 C C . LEU A 1 402 ? 22.189 4.919 -24.393 1.00 97.81 402 LEU A C 1
ATOM 3260 O O . LEU A 1 402 ? 22.639 5.672 -25.260 1.00 97.81 402 LEU A O 1
ATOM 3264 N N . ASP A 1 403 ? 22.125 5.294 -23.115 1.00 97.94 403 ASP A N 1
ATOM 3265 C CA . ASP A 1 403 ? 22.737 6.525 -22.623 1.00 97.94 403 ASP A CA 1
ATOM 3266 C C . ASP A 1 403 ? 24.269 6.416 -22.649 1.00 97.94 403 ASP A C 1
ATOM 3268 O O . ASP A 1 403 ? 24.943 7.345 -23.091 1.00 97.94 403 ASP A O 1
ATOM 3272 N N . GLY A 1 404 ? 24.837 5.265 -22.289 1.00 97.00 404 GLY A N 1
ATOM 3273 C CA . GLY A 1 404 ? 26.274 4.995 -22.373 1.00 97.00 404 GLY A CA 1
ATOM 3274 C C . GLY A 1 404 ? 26.841 4.946 -23.798 1.00 97.00 404 GLY A C 1
ATOM 3275 O O . GLY A 1 404 ? 28.043 5.133 -23.975 1.00 97.00 404 GLY A O 1
ATOM 3276 N N . ASP A 1 405 ? 25.997 4.748 -24.809 1.00 98.19 405 ASP A N 1
ATOM 3277 C CA . ASP A 1 405 ? 26.398 4.466 -26.186 1.00 98.19 405 ASP A CA 1
ATOM 3278 C C . ASP A 1 405 ? 27.089 5.642 -26.909 1.00 98.19 405 ASP A C 1
ATOM 3280 O O . ASP A 1 405 ? 26.482 6.672 -27.217 1.00 98.19 405 ASP A O 1
ATOM 3284 N N . GLU A 1 406 ? 28.369 5.467 -27.246 1.00 97.44 406 GLU A N 1
ATOM 3285 C CA . GLU A 1 406 ? 29.185 6.493 -27.915 1.00 97.44 406 GLU A CA 1
ATOM 3286 C C . GLU A 1 406 ? 28.708 6.828 -29.337 1.00 97.44 406 GLU A C 1
ATOM 3288 O O . GLU A 1 406 ? 28.882 7.953 -29.807 1.00 97.44 406 GLU A O 1
ATOM 3293 N N . GLU A 1 407 ? 28.061 5.891 -30.035 1.00 96.44 407 GLU A N 1
ATOM 3294 C CA . GLU A 1 407 ? 27.561 6.142 -31.386 1.00 96.44 407 GLU A CA 1
ATOM 3295 C C . GLU A 1 407 ? 26.298 7.015 -31.365 1.00 96.44 407 GLU A C 1
ATOM 3297 O O . GLU A 1 407 ? 26.132 7.892 -32.221 1.00 96.44 407 GLU A O 1
ATOM 3302 N N . LEU A 1 408 ? 25.447 6.834 -30.348 1.00 96.88 408 LEU A N 1
ATOM 3303 C CA . LEU A 1 408 ? 24.314 7.719 -30.075 1.00 96.88 408 LEU A CA 1
ATOM 3304 C C . LEU A 1 408 ? 24.747 9.095 -29.558 1.00 96.88 408 LEU A C 1
ATOM 3306 O O . LEU A 1 408 ? 24.074 10.080 -29.865 1.00 96.88 408 LEU A O 1
ATOM 3310 N N . LYS A 1 409 ? 25.842 9.185 -28.790 1.00 96.38 409 LYS A N 1
ATOM 3311 C CA . LYS A 1 409 ? 26.423 10.471 -28.349 1.00 96.38 409 LYS A CA 1
ATOM 3312 C C . LYS A 1 409 ? 27.105 11.235 -29.487 1.00 96.38 409 LYS A C 1
ATOM 3314 O O . LYS A 1 409 ? 27.135 12.463 -29.461 1.00 96.38 409 LYS A O 1
ATOM 3319 N N . GLY A 1 410 ? 27.683 10.509 -30.442 1.00 92.75 410 GLY A N 1
ATOM 3320 C CA . GLY A 1 410 ? 28.455 11.054 -31.551 1.00 92.75 410 GLY A CA 1
ATOM 3321 C C . GLY A 1 410 ? 27.607 11.514 -32.740 1.00 92.75 410 GLY A C 1
ATOM 3322 O O . GLY A 1 410 ? 26.516 12.059 -32.610 1.00 92.75 410 GLY A O 1
ATOM 3323 N N . ALA A 1 411 ? 28.124 11.295 -33.951 1.00 89.25 411 ALA A N 1
ATOM 3324 C CA . ALA A 1 411 ? 27.504 11.773 -35.191 1.00 89.25 411 ALA A CA 1
ATOM 3325 C C . ALA A 1 411 ? 26.269 10.963 -35.647 1.00 89.25 411 ALA A C 1
ATOM 3327 O O . ALA A 1 411 ? 25.662 11.298 -36.670 1.00 89.25 411 ALA A O 1
ATOM 3328 N N . GLY A 1 412 ? 25.925 9.880 -34.940 1.00 85.75 412 GLY A N 1
ATOM 3329 C CA . GLY A 1 412 ? 24.855 8.961 -35.324 1.00 85.75 412 GLY A CA 1
ATOM 3330 C C . GLY A 1 412 ? 23.448 9.505 -35.067 1.00 85.75 412 GLY A C 1
ATOM 3331 O O . GLY A 1 412 ? 22.535 9.217 -35.847 1.00 85.75 412 GLY A O 1
ATOM 3332 N N . THR A 1 413 ? 23.285 10.324 -34.025 1.00 95.31 413 THR A N 1
ATOM 3333 C CA . THR A 1 413 ? 22.003 10.906 -33.611 1.00 95.31 413 THR A CA 1
ATOM 3334 C C . THR A 1 413 ? 22.228 12.328 -33.107 1.00 95.31 413 THR A C 1
ATOM 3336 O O . THR A 1 413 ? 23.184 12.603 -32.392 1.00 95.31 413 THR A O 1
ATOM 3339 N N . THR A 1 414 ? 21.340 13.265 -33.448 1.00 96.88 414 THR A N 1
ATOM 3340 C CA . THR A 1 414 ? 21.409 14.608 -32.844 1.00 96.88 414 THR A CA 1
ATOM 3341 C C . THR A 1 414 ? 21.159 14.525 -31.336 1.00 96.88 414 THR A C 1
ATOM 3343 O O . THR A 1 414 ? 20.233 13.836 -30.902 1.00 96.88 414 THR A O 1
ATOM 3346 N N . GLY A 1 415 ? 21.929 15.271 -30.535 1.00 96.69 415 GLY A N 1
ATOM 3347 C CA . GLY A 1 415 ? 21.818 15.235 -29.070 1.00 96.69 415 GLY A CA 1
ATOM 3348 C C . GLY A 1 415 ? 20.387 15.443 -28.559 1.00 96.69 415 GLY A C 1
ATOM 3349 O O . GLY A 1 415 ? 19.935 14.716 -27.680 1.00 96.69 415 GLY A O 1
ATOM 3350 N N . GLY A 1 416 ? 19.625 16.351 -29.182 1.00 97.56 416 GLY A N 1
ATOM 3351 C CA . GLY A 1 416 ? 18.220 16.574 -28.840 1.00 97.56 416 GLY A CA 1
ATOM 3352 C C . GLY A 1 416 ? 17.306 15.373 -29.115 1.00 97.56 416 GLY A C 1
ATOM 3353 O O . GLY A 1 416 ? 16.442 15.081 -28.297 1.00 97.56 416 GLY A O 1
ATOM 3354 N N . CYS A 1 417 ? 17.479 14.656 -30.236 1.00 98.38 417 CYS A N 1
ATOM 3355 C CA . CYS A 1 417 ? 16.678 13.451 -30.501 1.00 98.38 417 CYS A CA 1
ATOM 3356 C C . CYS A 1 417 ? 17.033 12.333 -29.513 1.00 98.38 417 CYS A C 1
ATOM 3358 O O . CYS A 1 417 ? 16.135 11.661 -29.021 1.00 98.38 417 CYS A O 1
ATOM 3360 N N . ARG A 1 418 ? 18.323 12.167 -29.180 1.00 98.00 418 ARG A N 1
ATOM 3361 C CA . ARG A 1 418 ? 18.780 11.184 -28.182 1.00 98.00 418 ARG A CA 1
ATOM 3362 C C . ARG A 1 418 ? 18.130 11.421 -26.820 1.00 98.00 418 ARG A C 1
ATOM 3364 O O . ARG A 1 418 ? 17.567 10.486 -26.264 1.00 98.00 418 ARG A O 1
ATOM 3371 N N . VAL A 1 419 ? 18.166 12.657 -26.313 1.00 98.06 419 VAL A N 1
ATOM 3372 C CA . VAL A 1 419 ? 17.538 13.010 -25.025 1.00 98.06 419 VAL A CA 1
ATOM 3373 C C . VAL A 1 419 ? 16.046 12.673 -25.032 1.00 98.06 419 VAL A C 1
ATOM 3375 O O . VAL A 1 419 ? 15.570 12.041 -24.097 1.00 98.06 419 VAL A O 1
ATOM 3378 N N . LEU A 1 420 ? 15.324 13.009 -26.107 1.00 98.25 420 LEU A N 1
ATOM 3379 C CA . LEU A 1 420 ? 13.900 12.679 -26.231 1.00 98.25 420 LEU A CA 1
ATOM 3380 C C . LEU A 1 420 ? 13.635 11.164 -26.300 1.00 98.25 420 LEU A C 1
ATOM 3382 O O . LEU A 1 420 ? 12.644 10.699 -25.749 1.00 98.25 420 LEU A O 1
ATOM 3386 N N . GLY A 1 421 ? 14.507 10.384 -26.947 1.00 98.19 421 GLY A N 1
ATOM 3387 C CA . GLY A 1 421 ? 14.409 8.919 -26.960 1.00 98.19 421 GLY A CA 1
ATOM 3388 C C . GLY A 1 421 ? 14.614 8.295 -25.577 1.00 98.19 421 GLY A C 1
ATOM 3389 O O . GLY A 1 421 ? 13.851 7.420 -25.171 1.00 98.19 421 GLY A O 1
ATOM 3390 N N . LEU A 1 422 ? 15.610 8.781 -24.827 1.00 98.25 422 LEU A N 1
ATOM 3391 C CA . LEU A 1 422 ? 15.877 8.341 -23.452 1.00 98.25 422 LEU A CA 1
ATOM 3392 C C . LEU A 1 422 ? 14.756 8.754 -22.485 1.00 98.25 422 LEU A C 1
ATOM 3394 O O . LEU A 1 422 ? 14.395 7.972 -21.604 1.00 98.25 422 LEU A O 1
ATOM 3398 N N . GLU A 1 423 ? 14.169 9.939 -22.672 1.00 98.25 423 GLU A N 1
ATOM 3399 C CA . GLU A 1 423 ? 12.976 10.362 -21.930 1.00 98.25 423 GLU A CA 1
ATOM 3400 C C . GLU A 1 423 ? 11.784 9.452 -22.240 1.00 98.25 423 GLU A C 1
ATOM 3402 O O . GLU A 1 423 ? 11.129 8.967 -21.324 1.00 98.25 423 GLU A O 1
ATOM 3407 N N . GLY A 1 424 ? 11.571 9.107 -23.515 1.00 98.25 424 GLY A N 1
ATOM 3408 C CA . GLY A 1 424 ? 10.523 8.172 -23.923 1.00 98.25 424 GLY A CA 1
ATOM 3409 C C . GLY A 1 424 ? 10.646 6.790 -23.267 1.00 98.25 424 GLY A C 1
ATOM 3410 O O . GLY A 1 424 ? 9.633 6.183 -22.921 1.00 98.25 424 GLY A O 1
ATOM 3411 N N . LEU A 1 425 ? 11.871 6.304 -23.026 1.00 98.25 425 LEU A N 1
ATOM 3412 C CA . LEU A 1 425 ? 12.119 5.083 -22.248 1.00 98.25 425 LEU A CA 1
ATOM 3413 C C . LEU A 1 425 ? 11.793 5.252 -20.757 1.00 98.25 425 LEU A C 1
ATOM 3415 O O . LEU A 1 425 ? 11.240 4.337 -20.142 1.00 98.25 425 LEU A O 1
ATOM 3419 N N . ARG A 1 426 ? 12.104 6.415 -20.168 1.00 98.19 426 ARG A N 1
ATOM 3420 C CA . ARG A 1 426 ? 11.734 6.730 -18.779 1.00 98.19 426 ARG A CA 1
ATOM 3421 C C . ARG A 1 426 ? 10.214 6.778 -18.616 1.00 98.19 426 ARG A C 1
ATOM 3423 O O . ARG A 1 426 ? 9.689 6.150 -17.699 1.00 98.19 426 ARG A O 1
ATOM 3430 N N . GLU A 1 427 ? 9.518 7.453 -19.525 1.00 98.06 427 GLU A N 1
ATOM 3431 C CA . GLU A 1 427 ? 8.055 7.505 -19.568 1.00 98.06 427 GLU A CA 1
ATOM 3432 C C . GLU A 1 427 ? 7.444 6.121 -19.795 1.00 98.06 427 GLU A C 1
ATOM 3434 O O . GLU A 1 427 ? 6.473 5.763 -19.134 1.00 98.06 427 GLU A O 1
ATOM 3439 N N . LEU A 1 428 ? 8.013 5.310 -20.698 1.00 98.19 428 LEU A N 1
ATOM 3440 C CA . LEU A 1 428 ? 7.559 3.937 -20.917 1.00 98.19 428 LEU A CA 1
ATOM 3441 C C . LEU A 1 428 ? 7.644 3.125 -19.623 1.00 98.19 428 LEU A C 1
ATOM 3443 O O . LEU A 1 428 ? 6.663 2.486 -19.254 1.00 98.19 428 LEU A O 1
ATOM 3447 N N . ARG A 1 429 ? 8.772 3.191 -18.908 1.00 97.94 429 ARG A N 1
ATOM 3448 C CA . ARG A 1 429 ? 8.928 2.514 -17.615 1.00 97.94 429 ARG A CA 1
ATOM 3449 C C . ARG A 1 429 ? 7.904 2.997 -16.588 1.00 97.94 429 ARG A C 1
ATOM 3451 O O . ARG A 1 429 ? 7.311 2.162 -15.911 1.00 97.94 429 ARG A O 1
ATOM 3458 N N . ALA A 1 430 ? 7.689 4.309 -16.475 1.00 97.38 430 ALA A N 1
ATOM 3459 C CA . ALA A 1 430 ? 6.706 4.881 -15.554 1.00 97.38 430 ALA A CA 1
ATOM 3460 C C . ALA A 1 430 ? 5.287 4.380 -15.868 1.00 97.38 430 ALA A C 1
ATOM 3462 O O . ALA A 1 430 ? 4.628 3.833 -14.987 1.00 97.38 430 ALA A O 1
ATOM 3463 N N . ARG A 1 431 ? 4.875 4.424 -17.143 1.00 97.69 431 ARG A N 1
ATOM 3464 C CA . ARG A 1 431 ? 3.580 3.884 -17.591 1.00 97.69 431 ARG A CA 1
ATOM 3465 C C . ARG A 1 431 ? 3.434 2.392 -17.304 1.00 97.69 431 ARG A C 1
ATOM 3467 O O . ARG A 1 431 ? 2.372 1.950 -16.884 1.00 97.69 431 ARG A O 1
ATOM 3474 N N . MET A 1 432 ? 4.485 1.599 -17.526 1.00 97.81 432 MET A N 1
ATOM 3475 C CA . MET A 1 432 ? 4.457 0.163 -17.222 1.00 97.81 432 MET A CA 1
ATOM 3476 C C . MET A 1 432 ? 4.343 -0.100 -15.720 1.00 97.81 432 MET A C 1
ATOM 3478 O O . MET A 1 432 ? 3.648 -1.034 -15.335 1.00 97.81 432 MET A O 1
ATOM 3482 N N . LYS A 1 433 ? 4.991 0.726 -14.888 1.00 97.31 433 LYS A N 1
ATOM 3483 C CA . LYS A 1 433 ? 4.907 0.656 -13.426 1.00 97.31 433 LYS A CA 1
ATOM 3484 C C . LYS A 1 433 ? 3.496 0.986 -12.927 1.00 97.31 433 LYS A C 1
ATOM 3486 O O . LYS A 1 433 ? 2.946 0.246 -12.119 1.00 97.31 433 LYS A O 1
ATOM 3491 N N . GLU A 1 434 ? 2.901 2.060 -13.437 1.00 96.00 434 GLU A N 1
ATOM 3492 C CA . GLU A 1 434 ? 1.525 2.466 -13.118 1.00 96.00 434 GLU A CA 1
ATOM 3493 C C . GLU A 1 434 ? 0.497 1.424 -13.592 1.00 96.00 434 GLU A C 1
ATOM 3495 O O . GLU A 1 434 ? -0.452 1.114 -12.875 1.00 96.00 434 GLU A O 1
ATOM 3500 N N . GLY A 1 435 ? 0.726 0.824 -14.764 1.00 96.50 435 GLY A N 1
ATOM 3501 C CA . GLY A 1 435 ? -0.115 -0.216 -15.362 1.00 96.50 435 GLY A CA 1
ATOM 3502 C C . GLY A 1 435 ? 0.238 -1.653 -14.965 1.00 96.50 435 GLY A C 1
ATOM 3503 O O . GLY A 1 435 ? -0.184 -2.580 -15.653 1.00 96.50 435 GLY A O 1
ATOM 3504 N N . LEU A 1 436 ? 1.017 -1.888 -13.897 1.00 97.75 436 LEU A N 1
ATOM 3505 C CA . LEU A 1 436 ? 1.458 -3.246 -13.533 1.00 97.75 436 LEU A CA 1
ATOM 3506 C C . LEU A 1 436 ? 0.287 -4.213 -13.339 1.00 97.75 436 LEU A C 1
ATOM 3508 O O . LEU A 1 436 ? 0.362 -5.367 -13.751 1.00 97.75 436 LEU A O 1
ATOM 3512 N N . ALA A 1 437 ? -0.807 -3.747 -12.742 1.00 97.06 437 ALA A N 1
ATOM 3513 C CA . ALA A 1 437 ? -1.981 -4.575 -12.491 1.00 97.06 437 ALA A CA 1
ATOM 3514 C C . ALA A 1 437 ? -2.611 -5.130 -13.777 1.00 97.06 437 ALA A C 1
ATOM 3516 O O . ALA A 1 437 ? -3.130 -6.245 -13.774 1.00 97.06 437 ALA A O 1
ATOM 3517 N N . ASP A 1 438 ? -2.507 -4.397 -14.890 1.00 96.12 438 ASP A N 1
ATOM 3518 C CA . ASP A 1 438 ? -3.103 -4.783 -16.171 1.00 96.12 438 ASP A CA 1
ATOM 3519 C C . ASP A 1 438 ? -2.467 -6.056 -16.753 1.00 96.12 438 ASP A C 1
ATOM 3521 O O . ASP A 1 438 ? -3.091 -6.767 -17.538 1.00 96.12 438 ASP A O 1
ATOM 3525 N N . TYR A 1 439 ? -1.251 -6.409 -16.322 1.00 96.94 439 TYR A N 1
ATOM 3526 C CA . TYR A 1 439 ? -0.594 -7.656 -16.722 1.00 96.94 439 TYR A CA 1
ATOM 3527 C C . TYR A 1 439 ? -1.177 -8.895 -16.026 1.00 96.94 439 TYR A C 1
ATOM 3529 O O . TYR A 1 439 ? -0.972 -10.011 -16.509 1.00 96.94 439 TYR A O 1
ATOM 3537 N N . PHE A 1 440 ? -1.898 -8.716 -14.915 1.00 95.94 440 PHE A N 1
ATOM 3538 C CA . PHE A 1 440 ? -2.379 -9.799 -14.050 1.00 95.94 440 PHE A CA 1
ATOM 3539 C C . PHE A 1 440 ? -3.884 -10.059 -14.163 1.00 95.94 440 PHE A C 1
ATOM 3541 O O . PHE A 1 440 ? -4.359 -11.081 -13.666 1.00 95.94 440 PHE A O 1
ATOM 3548 N N . VAL A 1 441 ? -4.630 -9.174 -14.824 1.00 89.75 441 VAL A N 1
ATOM 3549 C CA . VAL A 1 441 ? -6.089 -9.270 -14.981 1.00 89.75 441 VAL A CA 1
ATOM 3550 C C . VAL A 1 441 ? -6.499 -9.788 -16.361 1.00 89.75 441 VAL A C 1
ATOM 3552 O O . VAL A 1 441 ? -5.749 -9.717 -17.337 1.00 89.75 441 VAL A O 1
ATOM 3555 N N . ASP A 1 442 ? -7.718 -10.325 -16.438 1.00 78.50 442 ASP A N 1
ATOM 3556 C CA . ASP A 1 442 ? -8.376 -10.667 -17.695 1.00 78.50 442 ASP A CA 1
ATOM 3557 C C . ASP A 1 442 ? -8.658 -9.418 -18.532 1.00 78.50 442 ASP A C 1
ATOM 3559 O O . ASP A 1 442 ? -9.655 -8.730 -18.334 1.00 78.50 442 ASP A O 1
ATOM 3563 N N . THR A 1 443 ? -7.798 -9.143 -19.516 1.00 61.31 443 THR A N 1
ATOM 3564 C CA . THR A 1 443 ? -8.202 -8.389 -20.708 1.00 61.31 443 THR A CA 1
ATOM 3565 C C . THR A 1 443 ? -9.126 -9.307 -21.507 1.00 61.31 443 THR A C 1
ATOM 3567 O O . THR A 1 443 ? -8.645 -10.143 -22.277 1.00 61.31 443 THR A O 1
ATOM 3570 N N . VAL A 1 444 ? -10.420 -9.245 -21.196 1.00 44.72 444 VAL A N 1
ATOM 3571 C CA . VAL A 1 444 ? -11.486 -9.929 -21.945 1.00 44.72 444 VAL A CA 1
ATOM 3572 C C . VAL A 1 444 ? -11.460 -9.507 -23.407 1.00 44.72 444 VAL A C 1
ATOM 3574 O O . VAL A 1 444 ? -11.265 -8.295 -23.659 1.00 44.72 444 VAL A O 1
#

Sequence (444 aa):
MPVSPSSSGLFRSGPTRKFIIVDAHTIREVPFKQEEARSKKRQRVEEEADNVEEERSKKNSRFFSLNTEDVSLQRDSAFFFHEDETANVYICVEETLFKIHEERLNYCQFMVEQLHQHVRDNGLTSETNAVRFVPPTLEEYRAFLWTLYASAEELESSPDQDYVSKLYQLLSLSSKYDMPKHSQWVRETLHKTIEETIYVESCSSAALVDLTETCINFQLFDTLSIIIDKWCKLLEAKSESPSVPAMQLADKYVDPSADGNTRTRKRDHDWGVYDLMKRLQGTAYYVHIQSMVDRCQPAESSSSSSSTSPTAALRLLPDPKLHPTQIMRVLRGYWSLTSTWERLRLHPTPLPRSTYCSAEHHSTRCVKTWERRWVAACGWQRILGIGGADVLALVECLRDELDGDEELKGAGTTGGCRVLGLEGLRELRARMKEGLADYFVDTV

Nearest PDB structures (foldseek):
  8qag-assembly1_A  TM=2.735E-01  e=4.729E+00  synthetic construct
  8amz-assembly1_Q  TM=2.604E-01  e=4.942E+00  Spinacia oleracea
  4gpk-assembly2_H  TM=2.324E-01  e=8.774E+00  Bacillus thuringiensis serovar thuringiensis

pLDDT: mean 85.0, std 19.91, range [31.47, 98.44]

InterPro domains:
  IPR011333 SKP1/BTB/POZ domain superfamily [G3DSA:3.30.710.10] (54-219)

Mean predicted aligned error: 9.72 Å

Radius of gyration: 31.35 Å; Cα contacts (8 Å, |Δi|>4): 417; chains: 1; bounding box: 77×65×90 Å